Protein AF-0000000068967436 (afdb_homodimer)

Structure (mmCIF, N/CA/C/O backbone):
data_AF-0000000068967436-model_v1
#
loop_
_entity.id
_entity.type
_entity.pdbx_description
1 polymer 'non-specific serine/threonine protein kinase'
#
loop_
_atom_site.group_PDB
_atom_site.id
_atom_site.type_symbol
_atom_site.label_atom_id
_atom_site.label_alt_id
_atom_site.label_comp_id
_atom_site.label_asym_id
_atom_site.label_entity_id
_atom_site.label_seq_id
_atom_site.pdbx_PDB_ins_code
_atom_site.Cartn_x
_atom_site.Cartn_y
_atom_site.Cartn_z
_atom_site.occupancy
_atom_site.B_iso_or_equiv
_atom_site.auth_seq_id
_atom_site.auth_comp_id
_atom_site.auth_asym_id
_atom_site.auth_atom_id
_atom_site.pdbx_PDB_model_num
ATOM 1 N N . MET A 1 1 ? -28 3.266 -39.75 1 53.59 1 MET A N 1
ATOM 2 C CA . MET A 1 1 ? -27.609 2.973 -38.375 1 53.59 1 MET A CA 1
ATOM 3 C C . MET A 1 1 ? -26.781 4.113 -37.812 1 53.59 1 MET A C 1
ATOM 5 O O . MET A 1 1 ? -25.984 4.727 -38.5 1 53.59 1 MET A O 1
ATOM 9 N N . ASP A 1 2 ? -27.094 4.656 -36.75 1 71.56 2 ASP A N 1
ATOM 10 C CA . ASP A 1 2 ? -26.375 5.738 -36.094 1 71.56 2 ASP A CA 1
ATOM 11 C C . ASP A 1 2 ? -24.891 5.387 -35.906 1 71.56 2 ASP A C 1
ATOM 13 O O . ASP A 1 2 ? -24.562 4.391 -35.281 1 71.56 2 ASP A O 1
ATOM 17 N N . PRO A 1 3 ? -24.078 6.168 -36.719 1 73.88 3 PRO A N 1
ATOM 18 C CA . PRO A 1 3 ? -22.641 5.852 -36.688 1 73.88 3 PRO A CA 1
ATOM 19 C C . PRO A 1 3 ? -22.047 5.996 -35.281 1 73.88 3 PRO A C 1
ATOM 21 O O . PRO A 1 3 ? -20.953 5.469 -35.031 1 73.88 3 PRO A O 1
ATOM 24 N N . LEU A 1 4 ? -22.766 6.535 -34.406 1 78.81 4 LEU A N 1
ATOM 25 C CA . LEU A 1 4 ? -22.25 6.727 -33.062 1 78.81 4 LEU A CA 1
ATOM 26 C C . LEU A 1 4 ? -22.922 5.785 -32.062 1 78.81 4 LEU A C 1
ATOM 28 O O . LEU A 1 4 ? -22.828 5.977 -30.859 1 78.81 4 LEU A O 1
ATOM 32 N N . SER A 1 5 ? -23.641 4.895 -32.688 1 81.81 5 SER A N 1
ATOM 33 C CA . SER A 1 5 ? -24.188 3.867 -31.797 1 81.81 5 SER A CA 1
ATOM 34 C C . SER A 1 5 ? -23.094 2.895 -31.344 1 81.81 5 SER A C 1
ATOM 36 O O . SER A 1 5 ? -22.125 2.664 -32.062 1 81.81 5 SER A O 1
ATOM 38 N N . GLU A 1 6 ? -23.219 2.406 -30.172 1 85.88 6 GLU A N 1
ATOM 39 C CA . GLU A 1 6 ? -22.266 1.429 -29.641 1 85.88 6 GLU A CA 1
ATOM 40 C C . GLU A 1 6 ? -22.047 0.284 -30.625 1 85.88 6 GLU A C 1
ATOM 42 O O . GLU A 1 6 ? -20.906 -0.129 -30.859 1 85.88 6 GLU A O 1
ATOM 47 N N . ASP A 1 7 ? -23.188 -0.106 -31.297 1 86 7 ASP A N 1
ATOM 48 C CA . ASP A 1 7 ? -23.125 -1.241 -32.219 1 86 7 ASP A CA 1
ATOM 49 C C . ASP A 1 7 ? -22.359 -0.884 -33.469 1 86 7 ASP A C 1
ATOM 51 O O . ASP A 1 7 ? -21.547 -1.679 -33.969 1 86 7 ASP A O 1
ATOM 55 N N . ALA A 1 8 ? -22.656 0.26 -33.938 1 87.38 8 ALA A N 1
ATOM 56 C CA . ALA A 1 8 ? -21.969 0.695 -35.156 1 87.38 8 ALA A CA 1
ATOM 57 C C . ALA A 1 8 ? -20.469 0.843 -34.938 1 87.38 8 ALA A C 1
ATOM 59 O O . ALA A 1 8 ? -19.672 0.424 -35.781 1 87.38 8 ALA A O 1
ATOM 60 N N . ILE A 1 9 ? -20.109 1.38 -33.875 1 88.5 9 ILE A N 1
ATOM 61 C CA . ILE A 1 9 ? -18.703 1.606 -33.562 1 88.5 9 ILE A CA 1
ATOM 62 C C . ILE A 1 9 ? -18 0.269 -33.312 1 88.5 9 ILE A C 1
ATOM 64 O O . ILE A 1 9 ? -16.891 0.046 -33.75 1 88.5 9 ILE A O 1
ATOM 68 N N . ALA A 1 10 ? -18.688 -0.556 -32.625 1 87.31 10 ALA A N 1
ATOM 69 C CA . ALA A 1 10 ? -18.141 -1.878 -32.344 1 87.31 10 ALA A CA 1
ATOM 70 C C . ALA A 1 10 ? -17.859 -2.648 -33.625 1 87.31 10 ALA A C 1
ATOM 72 O O . ALA A 1 10 ? -16.812 -3.281 -33.75 1 87.31 10 ALA A O 1
ATOM 73 N N . GLU A 1 11 ? -18.781 -2.543 -34.5 1 87.44 11 GLU A N 1
ATOM 74 C CA . GLU A 1 11 ? -18.609 -3.225 -35.781 1 87.44 11 GLU A CA 1
ATOM 75 C C . GLU A 1 11 ? -17.453 -2.645 -36.594 1 87.44 11 GLU A C 1
ATOM 77 O O . GLU A 1 11 ? -16.672 -3.387 -37.188 1 87.44 11 GLU A O 1
ATOM 82 N N . ARG A 1 12 ? -17.328 -1.379 -36.562 1 87.62 12 ARG A N 1
ATOM 83 C CA . ARG A 1 12 ? -16.234 -0.708 -37.25 1 87.62 12 ARG A CA 1
ATOM 84 C C . ARG A 1 12 ? -14.891 -1.129 -36.656 1 87.62 12 ARG A C 1
ATOM 86 O O . ARG A 1 12 ? -13.953 -1.447 -37.375 1 87.62 12 ARG A O 1
ATOM 93 N N . PHE A 1 13 ? -14.805 -1.115 -35.375 1 84.06 13 PHE A N 1
ATOM 94 C CA . PHE A 1 13 ? -13.562 -1.475 -34.688 1 84.06 13 PHE A CA 1
ATOM 95 C C . PHE A 1 13 ? -13.195 -2.928 -34.969 1 84.06 13 PHE A C 1
ATOM 97 O O . PHE A 1 13 ? -12.031 -3.244 -35.219 1 84.06 13 PHE A O 1
ATOM 104 N N . GLN A 1 14 ? -14.211 -3.723 -34.938 1 82.69 14 GLN A N 1
ATOM 105 C CA . GLN A 1 14 ? -13.938 -5.137 -35.188 1 82.69 14 GLN A CA 1
ATOM 106 C C . GLN A 1 14 ? -13.398 -5.352 -36.594 1 82.69 14 GLN A C 1
ATOM 108 O O . GLN A 1 14 ? -12.445 -6.109 -36.781 1 82.69 14 GLN A O 1
ATOM 113 N N . LYS A 1 15 ? -13.992 -4.707 -37.5 1 83.75 15 LYS A N 1
ATOM 114 C CA . LYS A 1 15 ? -13.57 -4.84 -38.906 1 83.75 15 LYS A CA 1
ATOM 115 C C . LYS A 1 15 ? -12.18 -4.242 -39.125 1 83.75 15 LYS A C 1
ATOM 117 O O . LYS A 1 15 ? -11.328 -4.848 -39.75 1 83.75 15 LYS A O 1
ATOM 122 N N . ARG A 1 16 ? -11.93 -3.143 -38.531 1 82.88 16 ARG A N 1
ATOM 123 C CA . ARG A 1 16 ? -10.695 -2.395 -38.75 1 82.88 16 ARG A CA 1
ATOM 124 C C . ARG A 1 16 ? -9.508 -3.07 -38.094 1 82.88 16 ARG A C 1
ATOM 126 O O . ARG A 1 16 ? -8.406 -3.104 -38.625 1 82.88 16 ARG A O 1
ATOM 133 N N . PHE A 1 17 ? -9.742 -3.545 -36.938 1 79.75 17 PHE A N 1
ATOM 134 C CA . PHE A 1 17 ? -8.625 -4.039 -36.156 1 79.75 17 PHE A CA 1
ATOM 135 C C . PHE A 1 17 ? -8.656 -5.559 -36.062 1 79.75 17 PHE A C 1
ATOM 137 O O . PHE A 1 17 ? -7.793 -6.164 -35.438 1 79.75 17 PHE A O 1
ATOM 144 N N . ALA A 1 18 ? -9.633 -6.191 -36.719 1 79.06 18 ALA A N 1
ATOM 145 C CA . ALA A 1 18 ? -9.766 -7.641 -36.781 1 79.06 18 ALA A CA 1
ATOM 146 C C . ALA A 1 18 ? -9.742 -8.281 -35.406 1 79.06 18 ALA A C 1
ATOM 148 O O . ALA A 1 18 ? -9.031 -9.266 -35.188 1 79.06 18 ALA A O 1
ATOM 149 N N . PHE A 1 19 ? -10.484 -7.645 -34.438 1 78 19 PHE A N 1
ATOM 150 C CA . PHE A 1 19 ? -10.562 -8.195 -33.094 1 78 19 PHE A CA 1
ATOM 151 C C . PHE A 1 19 ? -11.352 -9.5 -33.094 1 78 19 PHE A C 1
ATOM 153 O O . PHE A 1 19 ? -12.375 -9.617 -33.75 1 78 19 PHE A O 1
ATOM 160 N N . LYS A 1 20 ? -10.852 -10.5 -32.375 1 77.44 20 LYS A N 1
ATOM 161 C CA . LYS A 1 20 ? -11.625 -11.719 -32.125 1 77.44 20 LYS A CA 1
ATOM 162 C C . LYS A 1 20 ? -12.898 -11.422 -31.344 1 77.44 20 LYS A C 1
ATOM 164 O O . LYS A 1 20 ? -12.953 -10.461 -30.578 1 77.44 20 LYS A O 1
ATOM 169 N N . ASP A 1 21 ? -13.922 -12.227 -31.531 1 77.94 21 ASP A N 1
ATOM 170 C CA . ASP A 1 21 ? -15.227 -12.062 -30.906 1 77.94 21 ASP A CA 1
ATOM 171 C C . ASP A 1 21 ? -15.094 -12.031 -29.391 1 77.94 21 ASP A C 1
ATOM 173 O O . ASP A 1 21 ? -15.844 -11.32 -28.703 1 77.94 21 ASP A O 1
ATOM 177 N N . GLU A 1 22 ? -14.062 -12.68 -28.938 1 75.62 22 GLU A N 1
ATOM 178 C CA . GLU A 1 22 ? -13.93 -12.836 -27.5 1 75.62 22 GLU A CA 1
ATOM 179 C C . GLU A 1 22 ? -13.516 -11.523 -26.844 1 75.62 22 GLU A C 1
ATOM 181 O O . GLU A 1 22 ? -13.695 -11.344 -25.641 1 75.62 22 GLU A O 1
ATOM 186 N N . TRP A 1 23 ? -13.016 -10.648 -27.672 1 75.81 23 TRP A N 1
ATOM 187 C CA . TRP A 1 23 ? -12.539 -9.383 -27.125 1 75.81 23 TRP A CA 1
ATOM 188 C C . TRP A 1 23 ? -13.594 -8.297 -27.234 1 75.81 23 TRP A C 1
ATOM 190 O O . TRP A 1 23 ? -13.492 -7.246 -26.609 1 75.81 23 TRP A O 1
ATOM 200 N N . MET A 1 24 ? -14.641 -8.562 -27.969 1 79.69 24 MET A N 1
ATOM 201 C CA . MET A 1 24 ? -15.594 -7.512 -28.312 1 79.69 24 MET A CA 1
ATOM 202 C C . MET A 1 24 ? -16.328 -7.016 -27.078 1 79.69 24 MET A C 1
ATOM 204 O O . MET A 1 24 ? -16.609 -5.82 -26.953 1 79.69 24 MET A O 1
ATOM 208 N N . PRO A 1 25 ? -16.562 -7.91 -26.094 1 75.62 25 PRO A N 1
ATOM 209 C CA . PRO A 1 25 ? -17.219 -7.383 -24.891 1 75.62 25 PRO A CA 1
ATOM 210 C C . PRO A 1 25 ? -16.391 -6.309 -24.188 1 75.62 25 PRO A C 1
ATOM 212 O O . PRO A 1 25 ? -16.953 -5.336 -23.672 1 75.62 25 PRO A O 1
ATOM 215 N N . PHE A 1 26 ? -15.195 -6.539 -24.156 1 72.62 26 PHE A N 1
ATOM 216 C CA . PHE A 1 26 ? -14.328 -5.562 -23.516 1 72.62 26 PHE A CA 1
ATOM 217 C C . PHE A 1 26 ? -14.25 -4.285 -24.344 1 72.62 26 PHE A C 1
ATOM 219 O O . PHE A 1 26 ? -14.266 -3.182 -23.797 1 72.62 26 PHE A O 1
ATOM 226 N N . ILE A 1 27 ? -14.195 -4.492 -25.625 1 76.38 27 ILE A N 1
ATOM 227 C CA . ILE A 1 27 ? -14.125 -3.355 -26.531 1 76.38 27 ILE A CA 1
ATOM 228 C C . ILE A 1 27 ? -15.414 -2.543 -26.438 1 76.38 27 ILE A C 1
ATOM 230 O O . ILE A 1 27 ? -15.383 -1.312 -26.391 1 76.38 27 ILE A O 1
ATOM 234 N N . ARG A 1 28 ? -16.469 -3.291 -26.328 1 78.81 28 ARG A N 1
ATOM 235 C CA . ARG A 1 28 ? -17.766 -2.627 -26.203 1 78.81 28 ARG A CA 1
ATOM 236 C C . ARG A 1 28 ? -17.844 -1.83 -24.906 1 78.81 28 ARG A C 1
ATOM 238 O O . ARG A 1 28 ? -18.422 -0.741 -24.875 1 78.81 28 ARG A O 1
ATOM 245 N N . LYS A 1 29 ? -17.297 -2.41 -23.891 1 74.38 29 LYS A N 1
ATOM 246 C CA . LYS A 1 29 ? -17.266 -1.683 -22.625 1 74.38 29 LYS A CA 1
ATOM 247 C C . LYS A 1 29 ? -16.453 -0.39 -22.766 1 74.38 29 LYS A C 1
ATOM 249 O O . LYS A 1 29 ? -16.859 0.653 -22.25 1 74.38 29 LYS A O 1
ATOM 254 N N . ASP A 1 30 ? -15.398 -0.569 -23.359 1 72.56 30 ASP A N 1
ATOM 255 C CA . ASP A 1 30 ? -14.594 0.625 -23.625 1 72.56 30 ASP A CA 1
ATOM 256 C C . ASP A 1 30 ? -15.391 1.653 -24.422 1 72.56 30 ASP A C 1
ATOM 258 O O . ASP A 1 30 ? -15.336 2.852 -24.141 1 72.56 30 ASP A O 1
ATOM 262 N N . ILE A 1 31 ? -16.094 1.152 -25.438 1 78.06 31 ILE A N 1
ATOM 263 C CA . ILE A 1 31 ? -16.906 2.014 -26.297 1 78.06 31 ILE A CA 1
ATOM 264 C C . ILE A 1 31 ? -18.016 2.672 -25.469 1 78.06 31 ILE A C 1
ATOM 266 O O . ILE A 1 31 ? -18.25 3.873 -25.609 1 78.06 31 ILE A O 1
ATOM 270 N N . GLU A 1 32 ? -18.562 1.82 -24.641 1 76.19 32 GLU A N 1
ATOM 271 C CA . GLU A 1 32 ? -19.609 2.336 -23.766 1 76.19 32 GLU A CA 1
ATOM 272 C C . GLU A 1 32 ? -19.094 3.453 -22.875 1 76.19 32 GLU A C 1
ATOM 274 O O . GLU A 1 32 ? -19.75 4.477 -22.688 1 76.19 32 GLU A O 1
ATOM 279 N N . GLU A 1 33 ? -17.984 3.102 -22.406 1 70.31 33 GLU A N 1
ATOM 280 C CA . GLU A 1 33 ? -17.375 4.109 -21.547 1 70.31 33 GLU A CA 1
ATOM 281 C C . GLU A 1 33 ? -17.047 5.375 -22.328 1 70.31 33 GLU A C 1
ATOM 283 O O . GLU A 1 33 ? -17.219 6.488 -21.828 1 70.31 33 GLU A O 1
ATOM 288 N N . ALA A 1 34 ? -16.625 5.145 -23.484 1 71.5 34 ALA A N 1
ATOM 289 C CA . ALA A 1 34 ? -16.328 6.277 -24.344 1 71.5 34 ALA A CA 1
ATOM 290 C C . ALA A 1 34 ? -17.594 7.051 -24.703 1 71.5 34 ALA A C 1
ATOM 292 O O . ALA A 1 34 ? -17.562 8.281 -24.812 1 71.5 34 ALA A O 1
ATOM 293 N N . LEU A 1 35 ? -18.719 6.309 -24.766 1 75.31 35 LEU A N 1
ATOM 294 C CA . LEU A 1 35 ? -19.969 6.898 -25.203 1 75.31 35 LEU A CA 1
ATOM 295 C C . LEU A 1 35 ? -20.734 7.488 -24.031 1 75.31 35 LEU A C 1
ATOM 297 O O . LEU A 1 35 ? -21.781 8.125 -24.219 1 75.31 35 LEU A O 1
ATOM 301 N N . GLU A 1 36 ? -20.266 6.957 -22.922 1 66.62 36 GLU A N 1
ATOM 302 C CA . GLU A 1 36 ? -20.922 7.516 -21.734 1 66.62 36 GLU A CA 1
ATOM 303 C C . GLU A 1 36 ? -20.641 9.008 -21.609 1 66.62 36 GLU A C 1
ATOM 305 O O . GLU A 1 36 ? -21.312 9.719 -20.859 1 66.62 36 GLU A O 1
ATOM 310 N N . THR A 1 37 ? -19.938 9.289 -22.359 1 58.25 37 THR A N 1
ATOM 311 C CA . THR A 1 37 ? -19.609 10.711 -22.281 1 58.25 37 THR A CA 1
ATOM 312 C C . THR A 1 37 ? -20.719 11.562 -22.891 1 58.25 37 THR A C 1
ATOM 314 O O . THR A 1 37 ? -21.625 11.031 -23.547 1 58.25 37 THR A O 1
ATOM 317 N N . GLY A 1 38 ? -20.844 12.852 -22.688 1 55.62 38 GLY A N 1
ATOM 318 C CA . GLY A 1 38 ? -21.75 13.977 -22.859 1 55.62 38 GLY A CA 1
ATOM 319 C C . GLY A 1 38 ? -22.297 14.078 -24.281 1 55.62 38 GLY A C 1
ATOM 320 O O . GLY A 1 38 ? -22.719 13.07 -24.859 1 55.62 38 GLY A O 1
ATOM 321 N N . SER A 1 39 ? -22.125 15.023 -25.031 1 60.16 39 SER A N 1
ATOM 322 C CA . SER A 1 39 ? -22.672 15.422 -26.312 1 60.16 39 SER A CA 1
ATOM 323 C C . SER A 1 39 ? -22.172 14.516 -27.438 1 60.16 39 SER A C 1
ATOM 325 O O . SER A 1 39 ? -21.172 13.82 -27.266 1 60.16 39 SER A O 1
ATOM 327 N N . ILE A 1 40 ? -22.844 14.523 -28.578 1 67.69 40 ILE A N 1
ATOM 328 C CA . ILE A 1 40 ? -22.547 13.688 -29.734 1 67.69 40 ILE A CA 1
ATOM 329 C C . ILE A 1 40 ? -21.109 13.914 -30.188 1 67.69 40 ILE A C 1
ATOM 331 O O . ILE A 1 40 ? -20.406 12.961 -30.531 1 67.69 40 ILE A O 1
ATOM 335 N N . ASP A 1 41 ? -20.688 15.031 -30.141 1 66.25 41 ASP A N 1
ATOM 336 C CA . ASP A 1 41 ? -19.328 15.359 -30.562 1 66.25 41 ASP A CA 1
ATOM 337 C C . ASP A 1 41 ? -18.297 14.758 -29.594 1 66.25 41 ASP A C 1
ATOM 339 O O . ASP A 1 41 ? -17.25 14.25 -30.031 1 66.25 41 ASP A O 1
ATOM 343 N N . LYS A 1 42 ? -18.594 14.734 -28.391 1 65.81 42 LYS A N 1
ATOM 344 C CA . LYS A 1 42 ? -17.734 14.141 -27.375 1 65.81 42 LYS A CA 1
ATOM 345 C C . LYS A 1 42 ? -17.625 12.625 -27.562 1 65.81 42 LYS A C 1
ATOM 347 O O . LYS A 1 42 ? -16.547 12.047 -27.406 1 65.81 42 LYS A O 1
ATOM 352 N N . LYS A 1 43 ? -18.688 12.227 -27.891 1 73.38 43 LYS A N 1
ATOM 353 C CA . LYS A 1 43 ? -18.75 10.789 -28.125 1 73.38 43 LYS A CA 1
ATOM 354 C C . LYS A 1 43 ? -17.891 10.398 -29.328 1 73.38 43 LYS A C 1
ATOM 356 O O . LYS A 1 43 ? -17.172 9.398 -29.281 1 73.38 43 LYS A O 1
ATOM 361 N N . LYS A 1 44 ? -18.016 11.227 -30.312 1 76.25 44 LYS A N 1
ATOM 362 C CA . LYS A 1 44 ? -17.234 10.938 -31.516 1 76.25 44 LYS A CA 1
ATOM 363 C C . LYS A 1 44 ? -15.742 11.008 -31.25 1 76.25 44 LYS A C 1
ATOM 365 O O . LYS A 1 44 ? -14.984 10.156 -31.703 1 76.25 44 LYS A O 1
ATOM 370 N N . LYS A 1 45 ? -15.352 11.906 -30.5 1 71 45 LYS A N 1
ATOM 371 C CA . LYS A 1 45 ? -13.945 12.07 -30.156 1 71 45 LYS A CA 1
ATOM 372 C C . LYS A 1 45 ? -13.461 10.93 -29.266 1 71 45 LYS A C 1
ATOM 374 O O . LYS A 1 45 ? -12.352 10.43 -29.438 1 71 45 LYS A O 1
ATOM 379 N N . ALA A 1 46 ? -14.242 10.625 -28.281 1 70.31 46 ALA A N 1
ATOM 380 C CA . ALA A 1 46 ? -13.914 9.508 -27.406 1 70.31 46 ALA A CA 1
ATOM 381 C C . ALA A 1 46 ? -13.727 8.219 -28.203 1 70.31 46 ALA A C 1
ATOM 383 O O . ALA A 1 46 ? -12.812 7.438 -27.922 1 70.31 46 ALA A O 1
ATOM 384 N N . VAL A 1 47 ? -14.547 8.164 -29.141 1 77.94 47 VAL A N 1
ATOM 385 C CA . VAL A 1 47 ? -14.477 6.969 -29.984 1 77.94 47 VAL A CA 1
ATOM 386 C C . VAL A 1 47 ? -13.211 7.004 -30.828 1 77.94 47 VAL A C 1
ATOM 388 O O . VAL A 1 47 ? -12.555 5.977 -31.031 1 77.94 47 VAL A O 1
ATOM 391 N N . GLN A 1 48 ? -12.859 8.141 -31.281 1 78.25 48 GLN A N 1
ATOM 392 C CA . GLN A 1 48 ? -11.648 8.258 -32.094 1 78.25 48 GLN A CA 1
ATOM 393 C C . GLN A 1 48 ? -10.406 7.973 -31.25 1 78.25 48 GLN A C 1
ATOM 395 O O . GLN A 1 48 ? -9.477 7.301 -31.719 1 78.25 48 GLN A O 1
ATOM 400 N N . ARG A 1 49 ? -10.281 8.531 -30.109 1 70.75 49 ARG A N 1
ATOM 401 C CA . ARG A 1 49 ? -9.18 8.234 -29.203 1 70.75 49 ARG A CA 1
ATOM 402 C C . ARG A 1 49 ? -9.055 6.73 -28.969 1 70.75 49 ARG A C 1
ATOM 404 O O . ARG A 1 49 ? -7.945 6.195 -28.906 1 70.75 49 ARG A O 1
ATOM 411 N N . LEU A 1 50 ? -10.102 6.219 -28.719 1 76.5 50 LEU A N 1
ATOM 412 C CA . LEU A 1 50 ? -10.141 4.77 -28.531 1 76.5 50 LEU A CA 1
ATOM 413 C C . LEU A 1 50 ? -9.609 4.043 -29.766 1 76.5 50 LEU A C 1
ATOM 415 O O . LEU A 1 50 ? -8.859 3.074 -29.641 1 76.5 50 LEU A O 1
ATOM 419 N N . GLU A 1 51 ? -10 4.59 -30.844 1 77.06 51 GLU A N 1
ATOM 420 C CA . GLU A 1 51 ? -9.531 4 -32.094 1 77.06 51 GLU A CA 1
ATOM 421 C C . GLU A 1 51 ? -8.031 4.172 -32.25 1 77.06 51 GLU A C 1
ATOM 423 O O . GLU A 1 51 ? -7.336 3.244 -32.688 1 77.06 51 GLU A O 1
ATOM 428 N N . ASP A 1 52 ? -7.5 5.297 -31.922 1 72.94 52 ASP A N 1
ATOM 429 C CA . ASP A 1 52 ? -6.062 5.547 -32 1 72.94 52 ASP A CA 1
ATOM 430 C C . ASP A 1 52 ? -5.301 4.629 -31.047 1 72.94 52 ASP A C 1
ATOM 432 O O . ASP A 1 52 ? -4.234 4.113 -31.391 1 72.94 52 ASP A O 1
ATOM 436 N N . HIS A 1 53 ? -5.789 4.531 -29.922 1 70.25 53 HIS A N 1
ATOM 437 C CA . HIS A 1 53 ? -5.203 3.633 -28.938 1 70.25 53 HIS A CA 1
ATOM 438 C C . HIS A 1 53 ? -5.078 2.217 -29.484 1 70.25 53 HIS A C 1
ATOM 440 O O . HIS A 1 53 ? -4.012 1.601 -29.391 1 70.25 53 HIS A O 1
ATOM 446 N N . TYR A 1 54 ? -6.152 1.843 -30.125 1 71.25 54 TYR A N 1
ATOM 447 C CA . TYR A 1 54 ? -6.156 0.486 -30.656 1 71.25 54 TYR A CA 1
ATOM 448 C C . TYR A 1 54 ? -5.242 0.373 -31.875 1 71.25 54 TYR A C 1
ATOM 450 O O . TYR A 1 54 ? -4.695 -0.697 -32.156 1 71.25 54 TYR A O 1
ATOM 458 N N . ARG A 1 55 ? -5.055 1.534 -32.469 1 69.75 55 ARG A N 1
ATOM 459 C CA . ARG A 1 55 ? -4.207 1.535 -33.688 1 69.75 55 ARG A CA 1
ATOM 460 C C . ARG A 1 55 ? -2.732 1.595 -33.281 1 69.75 55 ARG A C 1
ATOM 462 O O . ARG A 1 55 ? -1.913 0.86 -33.844 1 69.75 55 ARG A O 1
ATOM 469 N N . ASP A 1 56 ? -2.324 2.416 -32.344 1 66.19 56 ASP A N 1
ATOM 470 C CA . ASP A 1 56 ? -0.926 2.768 -32.125 1 66.19 56 ASP A CA 1
ATOM 471 C C . ASP A 1 56 ? -0.314 1.912 -31.016 1 66.19 56 ASP A C 1
ATOM 473 O O . ASP A 1 56 ? 0.904 1.734 -30.953 1 66.19 56 ASP A O 1
ATOM 477 N N . CYS A 1 57 ? -1.075 1.419 -30.188 1 70 57 CYS A N 1
ATOM 478 C CA . CYS A 1 57 ? -0.522 0.693 -29.047 1 70 57 CYS A CA 1
ATOM 479 C C . CYS A 1 57 ? -0.302 -0.775 -29.391 1 70 57 CYS A C 1
ATOM 481 O O . CYS A 1 57 ? -1.165 -1.41 -30 1 70 57 CYS A O 1
ATOM 483 N N . GLU A 1 58 ? 1.048 -1.115 -29.234 1 79.38 58 GLU A N 1
ATOM 484 C CA . GLU A 1 58 ? 1.371 -2.521 -29.438 1 79.38 58 GLU A CA 1
ATOM 485 C C . GLU A 1 58 ? 0.487 -3.428 -28.594 1 79.38 58 GLU A C 1
ATOM 487 O O . GLU A 1 58 ? 0.118 -4.523 -29.016 1 79.38 58 GLU A O 1
ATOM 492 N N . TYR A 1 59 ? 0.119 -2.898 -27.5 1 85.44 59 TYR A N 1
ATOM 493 C CA . TYR A 1 59 ? -0.739 -3.645 -26.594 1 85.44 59 TYR A CA 1
ATOM 494 C C . TYR A 1 59 ? -1.981 -2.84 -26.234 1 85.44 59 TYR A C 1
ATOM 496 O O . TYR A 1 59 ? -1.904 -1.627 -26.016 1 85.44 59 TYR A O 1
ATOM 504 N N . VAL A 1 60 ? -3.1 -3.561 -26.266 1 81 60 VAL A N 1
ATOM 505 C CA . VAL A 1 60 ? -4.363 -2.947 -25.859 1 81 60 VAL A CA 1
ATOM 506 C C . VAL A 1 60 ? -4.805 -3.504 -24.516 1 81 60 VAL A C 1
ATOM 508 O O . VAL A 1 60 ? -4.836 -4.719 -24.312 1 81 60 VAL A O 1
ATOM 511 N N . LYS A 1 61 ? -4.988 -2.592 -23.594 1 81.75 61 LYS A N 1
ATOM 512 C CA . LYS A 1 61 ? -5.41 -2.951 -22.234 1 81.75 61 LYS A CA 1
ATOM 513 C C . LYS A 1 61 ? -6.934 -3.029 -22.141 1 81.75 61 LYS A C 1
ATOM 515 O O . LYS A 1 61 ? -7.637 -2.172 -22.688 1 81.75 61 LYS A O 1
ATOM 520 N N . PHE A 1 62 ? -7.414 -4.168 -21.625 1 78 62 PHE A N 1
ATOM 521 C CA . PHE A 1 62 ? -8.844 -4.348 -21.391 1 78 62 PHE A CA 1
ATOM 522 C C . PHE A 1 62 ? -9.164 -4.203 -19.906 1 78 62 PHE A C 1
ATOM 524 O O . PHE A 1 62 ? -8.57 -3.365 -19.219 1 78 62 PHE A O 1
ATOM 531 N N . GLY A 1 63 ? -10.102 -4.855 -19.328 1 73.25 63 GLY A N 1
ATOM 532 C CA . GLY A 1 63 ? -10.555 -4.727 -17.953 1 73.25 63 GLY A CA 1
ATOM 533 C C . GLY A 1 63 ? -9.531 -5.195 -16.938 1 73.25 63 GLY A C 1
ATOM 534 O O . GLY A 1 63 ? -8.641 -5.98 -17.266 1 73.25 63 GLY A O 1
ATOM 535 N N . LYS A 1 64 ? -9.633 -4.68 -15.805 1 76.12 64 LYS A N 1
ATOM 536 C CA . LYS A 1 64 ? -8.773 -5.051 -14.68 1 76.12 64 LYS A CA 1
ATOM 537 C C . LYS A 1 64 ? -9.07 -6.473 -14.211 1 76.12 64 LYS A C 1
ATOM 539 O O . LYS A 1 64 ? -10.227 -6.867 -14.094 1 76.12 64 LYS A O 1
ATOM 544 N N . ILE A 1 65 ? -8.062 -7.277 -14.109 1 78.06 65 ILE A N 1
ATOM 545 C CA . ILE A 1 65 ? -8.258 -8.656 -13.688 1 78.06 65 ILE A CA 1
ATOM 546 C C . ILE A 1 65 ? -7.645 -8.875 -12.305 1 78.06 65 ILE A C 1
ATOM 548 O O . ILE A 1 65 ? -7.82 -9.938 -11.703 1 78.06 65 ILE A O 1
ATOM 552 N N . GLY A 1 66 ? -6.836 -7.949 -11.883 1 74 66 GLY A N 1
ATOM 553 C CA . GLY A 1 66 ? -6.215 -8.07 -10.578 1 74 66 GLY A CA 1
ATOM 554 C C . GLY A 1 66 ? -5.422 -6.844 -10.172 1 74 66 GLY A C 1
ATOM 555 O O . GLY A 1 66 ? -5.352 -5.867 -10.922 1 74 66 GLY A O 1
ATOM 556 N N . GLY A 1 67 ? -5.094 -6.859 -8.906 1 68.44 67 GLY A N 1
ATOM 557 C CA . GLY A 1 67 ? -4.266 -5.746 -8.461 1 68.44 67 GLY A CA 1
ATOM 558 C C . GLY A 1 67 ? -3.965 -5.781 -6.977 1 68.44 67 GLY A C 1
ATOM 559 O O . GLY A 1 67 ? -4.574 -6.551 -6.23 1 68.44 67 GLY A O 1
ATOM 560 N N . GLY A 1 68 ? -2.93 -5.16 -6.594 1 61.16 68 GLY A N 1
ATOM 561 C CA . GLY A 1 68 ? -2.545 -4.957 -5.203 1 61.16 68 GLY A CA 1
ATOM 562 C C . GLY A 1 68 ? -1.965 -3.578 -4.941 1 61.16 68 GLY A C 1
ATOM 563 O O . GLY A 1 68 ? -2.26 -2.627 -5.668 1 61.16 68 GLY A O 1
ATOM 564 N N . ALA A 1 69 ? -1.317 -3.471 -3.828 1 57.09 69 ALA A N 1
ATOM 565 C CA . ALA A 1 69 ? -0.753 -2.199 -3.383 1 57.09 69 ALA A CA 1
ATOM 566 C C . ALA A 1 69 ? 0.247 -1.657 -4.402 1 57.09 69 ALA A C 1
ATOM 568 O O . ALA A 1 69 ? 0.409 -0.442 -4.535 1 57.09 69 ALA A O 1
ATOM 569 N N . PHE A 1 70 ? 0.826 -2.566 -5.262 1 59.75 70 PHE A N 1
ATOM 570 C CA . PHE A 1 70 ? 1.938 -2.115 -6.09 1 59.75 70 PHE A CA 1
ATOM 571 C C . PHE A 1 70 ? 1.512 -2.002 -7.551 1 59.75 70 PHE A C 1
ATOM 573 O O . PHE A 1 70 ? 2.324 -1.67 -8.414 1 59.75 70 PHE A O 1
ATOM 580 N N . GLY A 1 71 ? 0.298 -2.283 -7.824 1 68.69 71 GLY A N 1
ATOM 581 C CA . GLY A 1 71 ? -0.093 -2.109 -9.211 1 68.69 71 GLY A CA 1
ATOM 582 C C . GLY A 1 71 ? -1.341 -2.889 -9.586 1 68.69 71 GLY A C 1
ATOM 583 O O . GLY A 1 71 ? -1.775 -3.768 -8.836 1 68.69 71 GLY A O 1
ATOM 584 N N . GLU A 1 72 ? -1.77 -2.498 -10.719 1 78.25 72 GLU A N 1
ATOM 585 C CA . GLU A 1 72 ? -2.971 -3.129 -11.258 1 78.25 72 GLU A CA 1
ATOM 586 C C . GLU A 1 72 ? -2.637 -4.02 -12.453 1 78.25 72 GLU A C 1
ATOM 588 O O . GLU A 1 72 ? -1.701 -3.738 -13.203 1 78.25 72 GLU A O 1
ATOM 593 N N . VAL A 1 73 ? -3.352 -5.105 -12.477 1 86.56 73 VAL A N 1
ATOM 594 C CA . VAL A 1 73 ? -3.146 -6.016 -13.602 1 86.56 73 VAL A CA 1
ATOM 595 C C . VAL A 1 73 ? -4.391 -6.031 -14.484 1 86.56 73 VAL A C 1
ATOM 597 O O . VAL A 1 73 ? -5.512 -6.133 -13.992 1 86.56 73 VAL A O 1
ATOM 600 N N . TYR A 1 74 ? -4.125 -5.945 -15.844 1 86.31 74 TYR A N 1
ATOM 601 C CA . TYR A 1 74 ? -5.199 -5.902 -16.828 1 86.31 74 TYR A CA 1
ATOM 602 C C . TYR A 1 74 ? -5.062 -7.043 -17.828 1 86.31 74 TYR A C 1
ATOM 604 O O . TYR A 1 74 ? -3.951 -7.496 -18.125 1 86.31 74 TYR A O 1
ATOM 612 N N . LYS A 1 75 ? -6.32 -7.465 -18.203 1 87.88 75 LYS A N 1
ATOM 613 C CA . LYS A 1 75 ? -6.293 -8.273 -19.406 1 87.88 75 LYS A CA 1
ATOM 614 C C . LYS A 1 75 ? -6.012 -7.418 -20.641 1 87.88 75 LYS A C 1
ATOM 616 O O . LYS A 1 75 ? -6.449 -6.266 -20.719 1 87.88 75 LYS A O 1
ATOM 621 N N . GLY A 1 76 ? -5.16 -7.965 -21.5 1 88.94 76 GLY A N 1
ATOM 622 C CA . GLY A 1 76 ? -4.859 -7.23 -22.719 1 88.94 76 GLY A CA 1
ATOM 623 C C . GLY A 1 76 ? -4.543 -8.133 -23.906 1 88.94 76 GLY A C 1
ATOM 624 O O . GLY A 1 76 ? -4.645 -9.359 -23.797 1 88.94 76 GLY A O 1
ATOM 625 N N . VAL A 1 77 ? -4.371 -7.496 -25.047 1 87 77 VAL A N 1
ATOM 626 C CA . VAL A 1 77 ? -4.016 -8.242 -26.25 1 87 77 VAL A CA 1
ATOM 627 C C . VAL A 1 77 ? -2.891 -7.516 -26.984 1 87 77 VAL A C 1
ATOM 629 O O . VAL A 1 77 ? -2.828 -6.285 -26.984 1 87 77 VAL A O 1
ATOM 632 N N . LYS A 1 78 ? -1.979 -8.375 -27.438 1 85.81 78 LYS A N 1
ATOM 633 C CA . LYS A 1 78 ? -1.044 -7.844 -28.438 1 85.81 78 LYS A CA 1
ATOM 634 C C . LYS A 1 78 ? -1.739 -7.586 -29.766 1 85.81 78 LYS A C 1
ATOM 636 O O . LYS A 1 78 ? -2.268 -8.508 -30.391 1 85.81 78 LYS A O 1
ATOM 641 N N . ARG A 1 79 ? -1.638 -6.406 -30.156 1 79.5 79 ARG A N 1
ATOM 642 C CA . ARG A 1 79 ? -2.463 -5.973 -31.266 1 79.5 79 ARG A CA 1
ATOM 643 C C . ARG A 1 79 ? -2.119 -6.75 -32.531 1 79.5 79 ARG A C 1
ATOM 645 O O . ARG A 1 79 ? -3.01 -7.254 -33.219 1 79.5 79 ARG A O 1
ATOM 652 N N . LYS A 1 80 ? -0.857 -6.891 -32.844 1 76.31 80 LYS A N 1
ATOM 653 C CA . LYS A 1 80 ? -0.406 -7.484 -34.094 1 76.31 80 LYS A CA 1
ATOM 654 C C . LYS A 1 80 ? -0.74 -8.969 -34.156 1 76.31 80 LYS A C 1
ATOM 656 O O . LYS A 1 80 ? -1.187 -9.477 -35.188 1 76.31 80 LYS A O 1
ATOM 661 N N . THR A 1 81 ? -0.614 -9.664 -33.094 1 81.75 81 THR A N 1
ATOM 662 C CA . THR A 1 81 ? -0.762 -11.117 -33.094 1 81.75 81 THR A CA 1
ATOM 663 C C . THR A 1 81 ? -2.084 -11.523 -32.438 1 81.75 81 THR A C 1
ATOM 665 O O . THR A 1 81 ? -2.508 -12.672 -32.562 1 81.75 81 THR A O 1
ATOM 668 N N . GLN A 1 82 ? -2.781 -10.578 -31.766 1 82.69 82 GLN A N 1
ATOM 669 C CA . GLN A 1 82 ? -4.023 -10.828 -31.047 1 82.69 82 GLN A CA 1
ATOM 670 C C . GLN A 1 82 ? -3.811 -11.844 -29.922 1 82.69 82 GLN A C 1
ATOM 672 O O . GLN A 1 82 ? -4.738 -12.562 -29.547 1 82.69 82 GLN A O 1
ATOM 677 N N . GLU A 1 83 ? -2.592 -11.969 -29.578 1 87.31 83 GLU A N 1
ATOM 678 C CA . GLU A 1 83 ? -2.264 -12.82 -28.438 1 87.31 83 GLU A CA 1
ATOM 679 C C . GLU A 1 83 ? -2.738 -12.188 -27.125 1 87.31 83 GLU A C 1
ATOM 681 O O . GLU A 1 83 ? -2.506 -11.008 -26.875 1 87.31 83 GLU A O 1
ATOM 686 N N . GLU A 1 84 ? -3.402 -13.055 -26.328 1 91.06 84 GLU A N 1
ATOM 687 C CA . GLU A 1 84 ? -3.828 -12.578 -25.016 1 91.06 84 GLU A CA 1
ATOM 688 C C . GLU A 1 84 ? -2.635 -12.398 -24.078 1 91.06 84 GLU A C 1
ATOM 690 O O . GLU A 1 84 ? -1.731 -13.234 -24.047 1 91.06 84 GLU A O 1
ATOM 695 N N . VAL A 1 85 ? -2.666 -11.242 -23.375 1 92.56 85 VAL A N 1
ATOM 696 C CA . VAL A 1 85 ? -1.587 -10.969 -22.438 1 92.56 85 VAL A CA 1
ATOM 697 C C . VAL A 1 85 ? -2.162 -10.375 -21.156 1 92.56 85 VAL A C 1
ATOM 699 O O . VAL A 1 85 ? -3.32 -9.945 -21.125 1 92.56 85 VAL A O 1
ATOM 702 N N . ALA A 1 86 ? -1.442 -10.516 -20.094 1 92.25 86 ALA A N 1
ATOM 703 C CA . ALA A 1 86 ? -1.685 -9.766 -18.859 1 92.25 86 ALA A CA 1
ATOM 704 C C . ALA A 1 86 ? -0.736 -8.578 -18.75 1 92.25 86 ALA A C 1
ATOM 706 O O . ALA A 1 86 ? 0.456 -8.695 -19.047 1 92.25 86 ALA A O 1
ATOM 707 N N . ILE A 1 87 ? -1.273 -7.449 -18.391 1 88.94 87 ILE A N 1
ATOM 708 C CA . ILE A 1 87 ? -0.487 -6.223 -18.312 1 88.94 87 ILE A CA 1
ATOM 709 C C . ILE A 1 87 ? -0.502 -5.684 -16.891 1 88.94 87 ILE A C 1
ATOM 711 O O . ILE A 1 87 ? -1.544 -5.242 -16.391 1 88.94 87 ILE A O 1
ATOM 715 N N . LYS A 1 88 ? 0.627 -5.758 -16.203 1 84.5 88 LYS A N 1
ATOM 716 C CA . LYS A 1 88 ? 0.782 -5.09 -14.906 1 84.5 88 LYS A CA 1
ATOM 717 C C . LYS A 1 88 ? 1.205 -3.637 -15.086 1 84.5 88 LYS A C 1
ATOM 719 O O . LYS A 1 88 ? 2.207 -3.352 -15.75 1 84.5 88 LYS A O 1
ATOM 724 N N . VAL A 1 89 ? 0.44 -2.76 -14.547 1 83 89 VAL A N 1
ATOM 725 C CA . VAL A 1 89 ? 0.695 -1.331 -14.695 1 83 89 VAL A CA 1
ATOM 726 C C . VAL A 1 89 ? 1.245 -0.763 -13.391 1 83 89 VAL A C 1
ATOM 728 O O . VAL A 1 89 ? 0.617 -0.893 -12.336 1 83 89 VAL A O 1
ATOM 731 N N . ILE A 1 90 ? 2.432 -0.178 -13.492 1 74.81 90 ILE A N 1
ATOM 732 C CA . ILE A 1 90 ? 3.09 0.437 -12.344 1 74.81 90 ILE A CA 1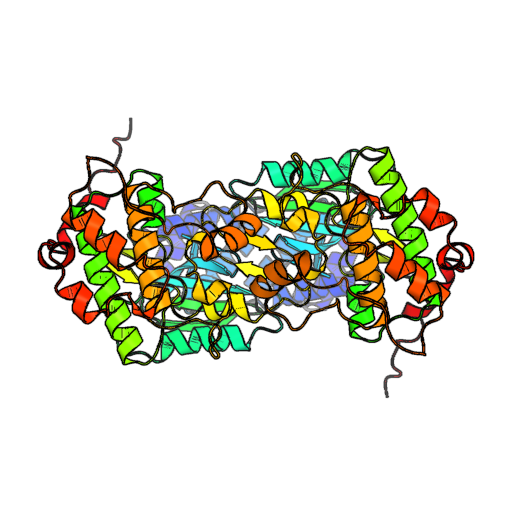
ATOM 733 C C . ILE A 1 90 ? 3.221 1.941 -12.57 1 74.81 90 ILE A C 1
ATOM 735 O O . ILE A 1 90 ? 3.652 2.381 -13.633 1 74.81 90 ILE A O 1
ATOM 739 N N . ASP A 1 91 ? 2.756 2.686 -11.625 1 69.44 91 ASP A N 1
ATOM 740 C CA . ASP A 1 91 ? 2.906 4.137 -11.703 1 69.44 91 ASP A CA 1
ATOM 741 C C . ASP A 1 91 ? 4.301 4.566 -11.25 1 69.44 91 ASP A C 1
ATOM 743 O O . ASP A 1 91 ? 4.641 4.43 -10.07 1 69.44 91 ASP A O 1
ATOM 747 N N . LEU A 1 92 ? 5.055 5.109 -12.125 1 63.97 92 LEU A N 1
ATOM 748 C CA . LEU A 1 92 ? 6.441 5.465 -11.852 1 63.97 92 LEU A CA 1
ATOM 749 C C . LEU A 1 92 ? 6.523 6.734 -11.016 1 63.97 92 LEU A C 1
ATOM 751 O O . LEU A 1 92 ? 7.539 6.992 -10.367 1 63.97 92 LEU A O 1
ATOM 755 N N . GLU A 1 93 ? 5.52 7.582 -11.133 1 59.44 93 GLU A N 1
ATOM 756 C CA . GLU A 1 93 ? 5.523 8.805 -10.336 1 59.44 93 GLU A CA 1
ATOM 757 C C . GLU A 1 93 ? 5.387 8.5 -8.852 1 59.44 93 GLU A C 1
ATOM 759 O O . GLU A 1 93 ? 6 9.172 -8.016 1 59.44 93 GLU A O 1
ATOM 764 N N . THR A 1 94 ? 4.535 7.699 -8.688 1 57.06 94 THR A N 1
ATOM 765 C CA . THR A 1 94 ? 4.312 7.34 -7.289 1 57.06 94 THR A CA 1
ATOM 766 C C . THR A 1 94 ? 5.383 6.371 -6.801 1 57.06 94 THR A C 1
ATOM 768 O O . THR A 1 94 ? 5.625 6.254 -5.598 1 57.06 94 THR A O 1
ATOM 771 N N . ALA A 1 95 ? 6.039 5.738 -7.875 1 51.56 95 ALA A N 1
ATOM 772 C CA . ALA A 1 95 ? 7.102 4.789 -7.559 1 51.56 95 ALA A CA 1
ATOM 773 C C . ALA A 1 95 ? 8.445 5.492 -7.43 1 51.56 95 ALA A C 1
ATOM 775 O O . ALA A 1 95 ? 9.305 5.375 -8.305 1 51.56 95 ALA A O 1
ATOM 776 N N . GLN A 1 96 ? 8.445 6.773 -7.207 1 45.5 96 GLN A N 1
ATOM 777 C CA . GLN A 1 96 ? 9.688 7.539 -7.305 1 45.5 96 GLN A CA 1
ATOM 778 C C . GLN A 1 96 ? 10.906 6.652 -7.07 1 45.5 96 GLN A C 1
ATOM 780 O O . GLN A 1 96 ? 11.836 6.637 -7.879 1 45.5 96 GLN A O 1
ATOM 785 N N . ASP A 1 97 ? 11.273 6.484 -5.809 1 47.16 97 ASP A N 1
ATOM 786 C CA . ASP A 1 97 ? 12.578 5.949 -5.438 1 47.16 97 ASP A CA 1
ATOM 787 C C . ASP A 1 97 ? 12.719 4.492 -5.871 1 47.16 97 ASP A C 1
ATOM 789 O O . ASP A 1 97 ? 13.773 3.885 -5.695 1 47.16 97 ASP A O 1
ATOM 793 N N . ASP A 1 98 ? 11.75 4.047 -6.645 1 51.38 98 ASP A N 1
ATOM 794 C CA . ASP A 1 98 ? 11.852 2.592 -6.68 1 51.38 98 ASP A CA 1
ATOM 795 C C . ASP A 1 98 ? 12.094 2.092 -8.102 1 51.38 98 ASP A C 1
ATOM 797 O O . ASP A 1 98 ? 11.711 0.971 -8.445 1 51.38 98 ASP A O 1
ATOM 801 N N . ILE A 1 99 ? 12.594 2.996 -8.758 1 51.53 99 ILE A N 1
ATOM 802 C CA . ILE A 1 99 ? 12.914 2.545 -10.109 1 51.53 99 ILE A CA 1
ATOM 803 C C . ILE A 1 99 ? 13.781 1.29 -10.039 1 51.53 99 ILE A C 1
ATOM 805 O O . ILE A 1 99 ? 13.617 0.372 -10.844 1 51.53 99 ILE A O 1
ATOM 809 N N . GLN A 1 100 ? 14.625 1.346 -9.055 1 54.19 100 GLN A N 1
ATOM 810 C CA . GLN A 1 100 ? 15.508 0.192 -8.93 1 54.19 100 GLN A CA 1
ATOM 811 C C . GLN A 1 100 ? 14.719 -1.074 -8.609 1 54.19 100 GLN A C 1
ATOM 813 O O . GLN A 1 100 ? 15.031 -2.152 -9.117 1 54.19 100 GLN A O 1
ATOM 818 N N . THR A 1 101 ? 13.703 -0.849 -7.844 1 57.97 101 THR A N 1
ATOM 819 C CA . THR A 1 101 ? 12.867 -1.995 -7.508 1 57.97 101 THR A CA 1
ATOM 820 C C . THR A 1 101 ? 12.117 -2.502 -8.742 1 57.97 101 THR A C 1
ATOM 822 O O . THR A 1 101 ? 12.039 -3.711 -8.969 1 57.97 101 THR A O 1
ATOM 825 N N . ILE A 1 102 ? 11.727 -1.524 -9.445 1 59.94 102 ILE A N 1
ATOM 826 C CA . ILE A 1 102 ? 10.992 -1.87 -10.664 1 59.94 102 ILE A CA 1
ATOM 827 C C . ILE A 1 102 ? 11.93 -2.564 -11.648 1 59.94 102 ILE A C 1
ATOM 829 O O . ILE A 1 102 ? 11.555 -3.562 -12.266 1 59.94 102 ILE A O 1
ATOM 833 N N . ARG A 1 103 ? 13.07 -2.041 -11.688 1 58.72 103 ARG A N 1
ATOM 834 C CA . ARG A 1 103 ? 14.07 -2.633 -12.57 1 58.72 103 ARG A CA 1
ATOM 835 C C . ARG A 1 103 ? 14.391 -4.066 -12.148 1 58.72 103 ARG A C 1
ATOM 837 O O . ARG A 1 103 ? 14.523 -4.949 -13 1 58.72 103 ARG A O 1
ATOM 844 N N . ARG A 1 104 ? 14.477 -4.258 -10.93 1 59.97 104 ARG A N 1
ATOM 845 C CA . ARG A 1 104 ? 14.773 -5.594 -10.422 1 59.97 104 ARG A CA 1
ATOM 846 C C . ARG A 1 104 ? 13.648 -6.566 -10.734 1 59.97 104 ARG A C 1
ATOM 848 O O . ARG A 1 104 ? 13.898 -7.723 -11.078 1 59.97 104 ARG A O 1
ATOM 855 N N . GLU A 1 105 ? 12.492 -5.984 -10.641 1 60.75 105 GLU A N 1
ATOM 856 C CA . GLU A 1 105 ? 11.344 -6.812 -10.984 1 60.75 105 GLU A CA 1
ATOM 857 C C . GLU A 1 105 ? 11.391 -7.242 -12.445 1 60.75 105 GLU A C 1
ATOM 859 O O . GLU A 1 105 ? 11.156 -8.414 -12.766 1 60.75 105 GLU A O 1
ATOM 864 N N . ILE A 1 106 ? 11.727 -6.289 -13.188 1 62.59 106 ILE A N 1
ATOM 865 C CA . ILE A 1 106 ? 11.773 -6.555 -14.625 1 62.59 106 ILE A CA 1
ATOM 866 C C . ILE A 1 106 ? 12.883 -7.547 -14.93 1 62.59 106 ILE A C 1
ATOM 868 O O . ILE A 1 106 ? 12.703 -8.477 -15.727 1 62.59 106 ILE A O 1
ATOM 872 N N . MET A 1 107 ? 13.953 -7.344 -14.258 1 61 107 MET A N 1
ATOM 873 C CA . MET A 1 107 ? 15.109 -8.211 -14.492 1 61 107 MET A CA 1
ATOM 874 C C . MET A 1 107 ? 14.805 -9.641 -14.055 1 61 107 MET A C 1
ATOM 876 O O . MET A 1 107 ? 15.18 -10.594 -14.742 1 61 107 MET A O 1
ATOM 880 N N . ALA A 1 108 ? 14.141 -9.688 -13.008 1 63.81 108 ALA A N 1
ATOM 881 C CA . ALA A 1 108 ? 13.805 -11.008 -12.484 1 63.81 108 ALA A CA 1
ATOM 882 C C . ALA A 1 108 ? 12.906 -11.773 -13.453 1 63.81 108 ALA A C 1
ATOM 884 O O . ALA A 1 108 ? 13.031 -12.992 -13.594 1 63.81 108 ALA A O 1
ATOM 885 N N . LEU A 1 109 ? 12.094 -11.039 -14.117 1 63.38 109 LEU A N 1
ATOM 886 C CA . LEU A 1 109 ? 11.148 -11.641 -15.047 1 63.38 109 LEU A CA 1
ATOM 887 C C . LEU A 1 109 ? 11.82 -11.977 -16.375 1 63.38 109 LEU A C 1
ATOM 889 O O . LEU A 1 109 ? 11.453 -12.961 -17.031 1 63.38 109 LEU A O 1
ATOM 893 N N . SER A 1 110 ? 12.797 -11.195 -16.672 1 62.34 110 SER A N 1
ATOM 894 C CA . SER A 1 110 ? 13.328 -11.258 -18.031 1 62.34 110 SER A CA 1
ATOM 895 C C . SER A 1 110 ? 14.375 -12.359 -18.172 1 62.34 110 SER A C 1
ATOM 897 O O . SER A 1 110 ? 14.602 -12.875 -19.266 1 62.34 110 SER A O 1
ATOM 899 N N . GLU A 1 111 ? 15.219 -12.664 -17.156 1 57.03 111 GLU A N 1
ATOM 900 C CA . GLU A 1 111 ? 16.453 -13.422 -17.312 1 57.03 111 GLU A CA 1
ATOM 901 C C . GLU A 1 111 ? 16.188 -14.922 -17.297 1 57.03 111 GLU A C 1
ATOM 903 O O . GLU A 1 111 ? 17.016 -15.711 -17.766 1 57.03 111 GLU A O 1
ATOM 908 N N . GLY A 1 112 ? 15.094 -15.312 -17.172 1 54.19 112 GLY A N 1
ATOM 909 C CA . GLY A 1 112 ? 15.062 -16.75 -16.922 1 54.19 112 GLY A CA 1
ATOM 910 C C . GLY A 1 112 ? 14.578 -17.547 -18.125 1 54.19 112 GLY A C 1
ATOM 911 O O . GLY A 1 112 ? 13.992 -16.984 -19.047 1 54.19 112 GLY A O 1
ATOM 912 N N . LYS A 1 113 ? 15.359 -18.891 -18.297 1 59.16 113 LYS A N 1
ATOM 913 C CA . LYS A 1 113 ? 14.789 -19.906 -19.188 1 59.16 113 LYS A CA 1
ATOM 914 C C . LYS A 1 113 ? 13.289 -20.062 -18.938 1 59.16 113 LYS A C 1
ATOM 916 O O . LYS A 1 113 ? 12.773 -19.609 -17.906 1 59.16 113 LYS A O 1
ATOM 921 N N . VAL A 1 114 ? 12.742 -20.562 -19.953 1 73.44 114 VAL A N 1
ATOM 922 C CA . VAL A 1 114 ? 11.297 -20.781 -19.906 1 73.44 114 VAL A CA 1
ATOM 923 C C . VAL A 1 114 ? 10.984 -21.891 -18.906 1 73.44 114 VAL A C 1
ATOM 925 O O . VAL A 1 114 ? 11.523 -23 -19 1 73.44 114 VAL A O 1
ATOM 928 N N . CYS A 1 115 ? 10.578 -21.656 -17.781 1 88.12 115 CYS A N 1
ATOM 929 C CA . CYS A 1 115 ? 9.977 -22.609 -16.844 1 88.12 115 CYS A CA 1
ATOM 930 C C . CYS A 1 115 ? 8.461 -22.609 -16.984 1 88.12 115 CYS A C 1
ATOM 932 O O . CYS A 1 115 ? 7.805 -21.594 -16.75 1 88.12 115 CYS A O 1
ATOM 934 N N . PRO A 1 116 ? 7.996 -23.812 -17.391 1 93.06 116 PRO A N 1
ATOM 935 C CA . PRO A 1 116 ? 6.551 -23.875 -17.625 1 93.06 116 PRO A CA 1
ATOM 936 C C . PRO A 1 116 ? 5.738 -23.484 -16.391 1 93.06 116 PRO A C 1
ATOM 938 O O . PRO A 1 116 ? 4.57 -23.109 -16.516 1 93.06 116 PRO A O 1
ATOM 941 N N . GLN A 1 117 ? 6.324 -23.578 -15.219 1 95.31 117 GLN A N 1
ATOM 942 C CA . GLN A 1 117 ? 5.598 -23.312 -13.977 1 95.31 117 GLN A CA 1
ATOM 943 C C . GLN A 1 117 ? 5.746 -21.859 -13.539 1 95.31 117 GLN A C 1
ATOM 945 O O . GLN A 1 117 ? 5.23 -21.469 -12.492 1 95.31 117 GLN A O 1
ATOM 950 N N . LEU A 1 118 ? 6.434 -21.062 -14.305 1 91.94 118 LEU A N 1
ATOM 951 C CA . LEU A 1 118 ? 6.535 -19.625 -14.055 1 91.94 118 LEU A CA 1
ATOM 952 C C . LEU A 1 118 ? 5.797 -18.844 -15.125 1 91.94 118 LEU A C 1
ATOM 954 O O . LEU A 1 118 ? 5.867 -19.172 -16.312 1 91.94 118 LEU A O 1
ATOM 958 N N . VAL A 1 119 ? 5.059 -17.844 -14.656 1 91.12 119 VAL A N 1
ATOM 959 C CA . VAL A 1 119 ? 4.387 -16.969 -15.625 1 91.12 119 VAL A CA 1
ATOM 960 C C . VAL A 1 119 ? 5.418 -16.344 -16.547 1 91.12 119 VAL A C 1
ATOM 962 O O . VAL A 1 119 ? 6.434 -15.812 -16.094 1 91.12 119 VAL A O 1
ATOM 965 N N . GLY A 1 120 ? 5.105 -16.375 -17.781 1 87.5 120 GLY A N 1
ATOM 966 C CA . GLY A 1 120 ? 6.055 -15.891 -18.781 1 87.5 120 GLY A CA 1
ATOM 967 C C . GLY A 1 120 ? 6.074 -14.383 -18.891 1 87.5 120 GLY A C 1
ATOM 968 O O . GLY A 1 120 ? 5.02 -13.742 -18.938 1 87.5 120 GLY A O 1
ATOM 969 N N . TYR A 1 121 ? 7.328 -13.898 -18.891 1 82.88 121 TYR A N 1
ATOM 970 C CA . TYR A 1 121 ? 7.547 -12.484 -19.203 1 82.88 121 TYR A CA 1
ATOM 971 C C . TYR A 1 121 ? 7.613 -12.258 -20.703 1 82.88 121 TYR A C 1
ATOM 973 O O . TYR A 1 121 ? 8.305 -12.992 -21.422 1 82.88 121 TYR A O 1
ATOM 981 N N . LYS A 1 122 ? 6.871 -11.219 -21.141 1 83.69 122 LYS A N 1
ATOM 982 C CA . LYS A 1 122 ? 6.832 -11.008 -22.594 1 83.69 122 LYS A CA 1
ATOM 983 C C . LYS A 1 122 ? 7.461 -9.664 -22.969 1 83.69 122 LYS A C 1
ATOM 985 O O . LYS A 1 122 ? 7.816 -9.438 -24.125 1 83.69 122 LYS A O 1
ATOM 990 N N . GLY A 1 123 ? 7.613 -8.742 -22.016 1 77.94 123 GLY A N 1
ATOM 991 C CA . GLY A 1 123 ? 8.227 -7.453 -22.297 1 77.94 123 GLY A CA 1
ATOM 992 C C . GLY A 1 123 ? 7.738 -6.348 -21.375 1 77.94 123 GLY A C 1
ATOM 993 O O . GLY A 1 123 ? 6.949 -6.598 -20.469 1 77.94 123 GLY A O 1
ATOM 994 N N . SER A 1 124 ? 8.375 -5.191 -21.469 1 78.06 124 SER A N 1
ATOM 995 C CA . SER A 1 124 ? 7.965 -4.008 -20.719 1 78.06 124 SER A CA 1
ATOM 996 C C . SER A 1 124 ? 7.898 -2.779 -21.625 1 78.06 124 SER A C 1
ATOM 998 O O . SER A 1 124 ? 8.695 -2.643 -22.547 1 78.06 124 SER A O 1
ATOM 1000 N N . VAL A 1 125 ? 6.891 -1.94 -21.375 1 73.62 125 VAL A N 1
ATOM 1001 C CA . VAL A 1 125 ? 6.719 -0.697 -22.125 1 73.62 125 VAL A CA 1
ATOM 1002 C C . VAL A 1 125 ? 6.461 0.454 -21.156 1 73.62 125 VAL A C 1
ATOM 1004 O O . VAL A 1 125 ? 5.711 0.302 -20.188 1 73.62 125 VAL A O 1
ATOM 1007 N N . VAL A 1 126 ? 7.203 1.493 -21.328 1 67.44 126 VAL A N 1
ATOM 1008 C CA . VAL A 1 126 ? 6.91 2.691 -20.547 1 67.44 126 VAL A CA 1
ATOM 1009 C C . VAL A 1 126 ? 5.969 3.602 -21.328 1 67.44 126 VAL A C 1
ATOM 1011 O O . VAL A 1 126 ? 6.223 3.908 -22.5 1 67.44 126 VAL A O 1
ATOM 1014 N N . LYS A 1 127 ? 4.863 3.859 -20.828 1 64.94 127 LYS A N 1
ATOM 1015 C CA . LYS A 1 127 ? 3.902 4.797 -21.391 1 64.94 127 LYS A CA 1
ATOM 1016 C C . LYS A 1 127 ? 3.602 5.934 -20.422 1 64.94 127 LYS A C 1
ATOM 1018 O O . LYS A 1 127 ? 3.006 5.715 -19.359 1 64.94 127 LYS A O 1
ATOM 1023 N N . ASP A 1 128 ? 3.961 7.113 -20.828 1 63.84 128 ASP A N 1
ATOM 1024 C CA . ASP A 1 128 ? 3.822 8.266 -19.938 1 63.84 128 ASP A CA 1
ATOM 1025 C C . ASP A 1 128 ? 4.516 8.008 -18.594 1 63.84 128 ASP A C 1
ATOM 1027 O O . ASP A 1 128 ? 5.711 7.707 -18.562 1 63.84 128 ASP A O 1
ATOM 1031 N N . SER A 1 129 ? 3.889 8.078 -17.516 1 63.59 129 SER A N 1
ATOM 1032 C CA . SER A 1 129 ? 4.492 7.871 -16.203 1 63.59 129 SER A CA 1
ATOM 1033 C C . SER A 1 129 ? 4.145 6.492 -15.656 1 63.59 129 SER A C 1
ATOM 1035 O O . SER A 1 129 ? 4.258 6.258 -14.445 1 63.59 129 SER A O 1
ATOM 1037 N N . LYS A 1 130 ? 3.77 5.676 -16.719 1 74.69 130 LYS A N 1
ATOM 1038 C CA . LYS A 1 130 ? 3.404 4.336 -16.281 1 74.69 130 LYS A CA 1
ATOM 1039 C C . LYS A 1 130 ? 4.273 3.275 -16.953 1 74.69 130 LYS A C 1
ATOM 1041 O O . LYS A 1 130 ? 4.598 3.391 -18.125 1 74.69 130 LYS A O 1
ATOM 1046 N N . LEU A 1 131 ? 4.715 2.336 -16.156 1 75.94 131 LEU A N 1
ATOM 1047 C CA . LEU A 1 131 ? 5.418 1.156 -16.641 1 75.94 131 LEU A CA 1
ATOM 1048 C C . LEU A 1 131 ? 4.461 -0.019 -16.812 1 75.94 131 LEU A C 1
ATOM 1050 O O . LEU A 1 131 ? 3.768 -0.399 -15.859 1 75.94 131 LEU A O 1
ATOM 1054 N N . TRP A 1 132 ? 4.398 -0.51 -18.094 1 80.88 132 TRP A N 1
ATOM 1055 C CA . TRP A 1 132 ? 3.615 -1.711 -18.359 1 80.88 132 TRP A CA 1
ATOM 1056 C C . TRP A 1 132 ? 4.516 -2.939 -18.453 1 80.88 132 TRP A C 1
ATOM 1058 O O . TRP A 1 132 ? 5.465 -2.971 -19.234 1 80.88 132 TRP A O 1
ATOM 1068 N N . ILE A 1 133 ? 4.262 -3.867 -17.609 1 83.31 133 ILE A N 1
ATOM 1069 C CA . ILE A 1 133 ? 4.914 -5.168 -17.688 1 83.31 133 ILE A CA 1
ATOM 1070 C C . ILE A 1 133 ? 3.982 -6.176 -18.359 1 83.31 133 ILE A C 1
ATOM 1072 O O . ILE A 1 133 ? 2.908 -6.48 -17.828 1 83.31 133 ILE A O 1
ATOM 1076 N N . ILE A 1 134 ? 4.445 -6.668 -19.5 1 87 134 ILE A N 1
ATOM 1077 C CA . ILE A 1 134 ? 3.633 -7.57 -20.297 1 87 134 ILE A CA 1
ATOM 1078 C C . ILE A 1 134 ? 3.961 -9.016 -19.953 1 87 134 ILE A C 1
ATOM 1080 O O . ILE A 1 134 ? 5.125 -9.43 -19.984 1 87 134 ILE A O 1
ATOM 1084 N N . MET A 1 135 ? 2.881 -9.789 -19.578 1 89.19 135 MET A N 1
ATOM 1085 C CA . MET A 1 135 ? 3.074 -11.172 -19.156 1 89.19 135 MET A CA 1
ATOM 1086 C C . MET A 1 135 ? 2.07 -12.102 -19.828 1 89.19 135 MET A C 1
ATOM 1088 O O . MET A 1 135 ? 1.091 -11.633 -20.422 1 89.19 135 MET A O 1
ATOM 1092 N N . GLU A 1 136 ? 2.402 -13.344 -19.734 1 90.38 136 GLU A N 1
ATOM 1093 C CA . GLU A 1 136 ? 1.475 -14.383 -20.172 1 90.38 136 GLU A CA 1
ATOM 1094 C C . GLU A 1 136 ? 0.145 -14.281 -19.422 1 90.38 136 GLU A C 1
ATOM 1096 O O . GLU A 1 136 ? 0.12 -14.031 -18.219 1 90.38 136 GLU A O 1
ATOM 1101 N N . TYR A 1 137 ? -0.883 -14.352 -20.234 1 92.62 137 TYR A N 1
ATOM 1102 C CA . TYR A 1 137 ? -2.195 -14.406 -19.609 1 92.62 137 TYR A CA 1
ATOM 1103 C C . TYR A 1 137 ? -2.566 -15.836 -19.234 1 92.62 137 TYR A C 1
ATOM 1105 O O . TYR A 1 137 ? -2.605 -16.719 -20.094 1 92.62 137 TYR A O 1
ATOM 1113 N N . VAL A 1 138 ? -2.822 -16.062 -17.984 1 93.06 138 VAL A N 1
ATOM 1114 C CA . VAL A 1 138 ? -3.275 -17.359 -17.484 1 93.06 138 VAL A CA 1
ATOM 1115 C C . VAL A 1 138 ? -4.758 -17.281 -17.125 1 93.06 138 VAL A C 1
ATOM 1117 O O . VAL A 1 138 ? -5.117 -16.781 -16.062 1 93.06 138 VAL A O 1
ATOM 1120 N N . GLY A 1 139 ? -5.637 -17.859 -17.844 1 89.62 139 GLY A N 1
ATOM 1121 C CA . GLY A 1 139 ? -7.055 -17.547 -17.922 1 89.62 139 GLY A CA 1
ATOM 1122 C C . GLY A 1 139 ? -7.852 -18.094 -16.766 1 89.62 139 GLY A C 1
ATOM 1123 O O . GLY A 1 139 ? -8.953 -17.609 -16.469 1 89.62 139 GLY A O 1
ATOM 1124 N N . GLY A 1 140 ? -7.41 -19.047 -15.992 1 91.31 140 GLY A N 1
ATOM 1125 C CA . GLY A 1 140 ? -8.18 -19.641 -14.906 1 91.31 140 GLY A CA 1
ATOM 1126 C C . GLY A 1 140 ? -8.164 -18.797 -13.641 1 91.31 140 GLY A C 1
ATOM 1127 O O . GLY A 1 140 ? -8.945 -19.047 -12.719 1 91.31 140 GLY A O 1
ATOM 1128 N N . GLY A 1 141 ? -7.305 -17.828 -13.609 1 90.75 141 GLY A N 1
ATOM 1129 C CA . GLY A 1 141 ? -7.238 -16.984 -12.43 1 90.75 141 GLY A CA 1
ATOM 1130 C C . GLY A 1 141 ? -6.34 -17.547 -11.344 1 90.75 141 GLY A C 1
ATOM 1131 O O . GLY A 1 141 ? -5.668 -18.562 -11.547 1 90.75 141 GLY A O 1
ATOM 1132 N N . SER A 1 142 ? -6.375 -16.844 -10.195 1 92.81 142 SER A N 1
ATOM 1133 C CA . SER A 1 142 ? -5.516 -17.234 -9.086 1 92.81 142 SER A CA 1
ATOM 1134 C C . SER A 1 142 ? -6.168 -18.328 -8.242 1 92.81 142 SER A C 1
ATOM 1136 O O . SER A 1 142 ? -7.395 -18.453 -8.234 1 92.81 142 SER A O 1
ATOM 1138 N N . VAL A 1 143 ? -5.348 -19.031 -7.531 1 96.12 143 VAL A N 1
ATOM 1139 C CA . VAL A 1 143 ? -5.844 -20 -6.555 1 96.12 143 VAL A CA 1
ATOM 1140 C C . VAL A 1 143 ? -6.645 -19.281 -5.473 1 96.12 143 VAL A C 1
ATOM 1142 O O . VAL A 1 143 ? -7.645 -19.797 -4.977 1 96.12 143 VAL A O 1
ATOM 1145 N N . HIS A 1 144 ? -6.203 -18.109 -5.16 1 93.38 144 HIS A N 1
ATOM 1146 C CA . HIS A 1 144 ? -6.922 -17.328 -4.16 1 93.38 144 HIS A CA 1
ATOM 1147 C C . HIS A 1 144 ? -8.367 -17.094 -4.578 1 93.38 144 HIS A C 1
ATOM 1149 O O . HIS A 1 144 ? -9.281 -17.219 -3.758 1 93.38 144 HIS A O 1
ATOM 1155 N N . ASP A 1 145 ? -8.641 -16.812 -5.773 1 87.19 145 ASP A N 1
ATOM 1156 C CA . ASP A 1 145 ? -9.984 -16.578 -6.281 1 87.19 145 ASP A CA 1
ATOM 1157 C C . ASP A 1 145 ? -10.844 -17.844 -6.152 1 87.19 145 ASP A C 1
ATOM 1159 O O . ASP A 1 145 ? -12.055 -17.75 -5.922 1 87.19 145 ASP A O 1
ATOM 1163 N N . ARG A 1 146 ? -10.234 -18.875 -6.246 1 91.56 146 ARG A N 1
ATOM 1164 C CA . ARG A 1 146 ? -10.953 -20.141 -6.184 1 91.56 146 ARG A CA 1
ATOM 1165 C C . ARG A 1 146 ? -11.32 -20.5 -4.746 1 91.56 146 ARG A C 1
ATOM 1167 O O . ARG A 1 146 ? -12.43 -20.953 -4.477 1 91.56 146 ARG A O 1
ATOM 1174 N N . ILE A 1 147 ? -10.438 -20.281 -3.93 1 93.75 147 ILE A N 1
ATOM 1175 C CA . ILE A 1 147 ? -10.648 -20.75 -2.564 1 93.75 147 ILE A CA 1
ATOM 1176 C C . ILE A 1 147 ? -11.609 -19.797 -1.843 1 93.75 147 ILE A C 1
ATOM 1178 O O . ILE A 1 147 ? -12.133 -20.125 -0.776 1 93.75 147 ILE A O 1
ATOM 1182 N N . LYS A 1 148 ? -11.766 -18.641 -2.344 1 86 148 LYS A N 1
ATOM 1183 C CA . LYS A 1 148 ? -12.789 -17.75 -1.81 1 86 148 LYS A CA 1
ATOM 1184 C C . LYS A 1 148 ? -14.18 -18.375 -1.942 1 86 148 LYS A C 1
ATOM 1186 O O . LYS A 1 148 ? -15.062 -18.109 -1.119 1 86 148 LYS A O 1
ATOM 1191 N N . VAL A 1 149 ? -14.352 -19.156 -2.918 1 85.19 149 VAL A N 1
ATOM 1192 C CA . VAL A 1 149 ? -15.617 -19.828 -3.162 1 85.19 149 VAL A CA 1
ATOM 1193 C C . VAL A 1 149 ? -15.695 -21.109 -2.328 1 85.19 149 VAL A C 1
ATOM 1195 O O . VAL A 1 149 ? -16.656 -21.297 -1.567 1 85.19 149 VAL A O 1
ATOM 1198 N N . LYS A 1 150 ? -14.719 -21.891 -2.494 1 91.56 150 LYS A N 1
ATOM 1199 C CA . LYS A 1 150 ? -14.633 -23.156 -1.766 1 91.56 150 LYS A CA 1
ATOM 1200 C C . LYS A 1 150 ? -13.188 -23.609 -1.612 1 91.56 150 LYS A C 1
ATOM 1202 O O . LYS A 1 150 ? -12.414 -23.562 -2.57 1 91.56 150 LYS A O 1
ATOM 1207 N N . PRO A 1 151 ? -12.875 -24.078 -0.431 1 95.38 151 PRO A N 1
ATOM 1208 C CA . PRO A 1 151 ? -11.531 -24.641 -0.266 1 95.38 151 PRO A CA 1
ATOM 1209 C C . PRO A 1 151 ? -11.242 -25.781 -1.224 1 95.38 151 PRO A C 1
ATOM 1211 O O . PRO A 1 151 ? -12.172 -26.438 -1.697 1 95.38 151 PRO A O 1
ATOM 1214 N N . LEU A 1 152 ? -10.039 -26.031 -1.481 1 97.31 152 LEU A N 1
ATOM 1215 C CA . LEU A 1 152 ? -9.656 -27.062 -2.441 1 97.31 152 LEU A CA 1
ATOM 1216 C C . LEU A 1 152 ? -9.562 -28.422 -1.77 1 97.31 152 LEU A C 1
ATOM 1218 O O . LEU A 1 152 ? -9.312 -28.516 -0.565 1 97.31 152 LEU A O 1
ATOM 1222 N N . SER A 1 153 ? -9.773 -29.453 -2.594 1 96.56 153 SER A N 1
ATOM 1223 C CA . SER A 1 153 ? -9.57 -30.812 -2.104 1 96.56 153 SER A CA 1
ATOM 1224 C C . SER A 1 153 ? -8.086 -31.109 -1.925 1 96.56 153 SER A C 1
ATOM 1226 O O . SER A 1 153 ? -7.238 -30.516 -2.588 1 96.56 153 SER A O 1
ATOM 1228 N N . GLU A 1 154 ? -7.797 -32.062 -1.079 1 96.88 154 GLU A N 1
ATOM 1229 C CA . GLU A 1 154 ? -6.418 -32.469 -0.836 1 96.88 154 GLU A CA 1
ATOM 1230 C C . GLU A 1 154 ? -5.742 -32.938 -2.127 1 96.88 154 GLU A C 1
ATOM 1232 O O . GLU A 1 154 ? -4.555 -32.688 -2.332 1 96.88 154 GLU A O 1
ATOM 1237 N N . GLN A 1 155 ? -6.488 -33.562 -2.967 1 97.19 155 GLN A N 1
ATOM 1238 C CA . GLN A 1 155 ? -5.957 -34.062 -4.234 1 97.19 155 GLN A CA 1
ATOM 1239 C C . GLN A 1 155 ? -5.512 -32.906 -5.129 1 97.19 155 GLN A C 1
ATOM 1241 O O . GLN A 1 155 ? -4.418 -32.938 -5.695 1 97.19 155 GLN A O 1
ATOM 1246 N N . HIS A 1 156 ? -6.367 -31.969 -5.227 1 98.06 156 HIS A N 1
ATOM 1247 C CA . HIS A 1 156 ? -6.027 -30.797 -6.031 1 98.06 156 HIS A CA 1
ATOM 1248 C C . HIS A 1 156 ? -4.84 -30.047 -5.434 1 98.06 156 HIS A C 1
ATOM 1250 O O . HIS A 1 156 ? -3.969 -29.578 -6.168 1 98.06 156 HIS A O 1
ATOM 1256 N N . ILE A 1 157 ? -4.797 -29.938 -4.125 1 98.75 157 ILE A N 1
ATOM 1257 C CA . ILE A 1 157 ? -3.709 -29.234 -3.445 1 98.75 157 ILE A CA 1
ATOM 1258 C C . ILE A 1 157 ? -2.389 -29.953 -3.727 1 98.75 157 ILE A C 1
ATOM 1260 O O . ILE A 1 157 ? -1.365 -29.297 -3.959 1 98.75 157 ILE A O 1
ATOM 1264 N N . ALA A 1 158 ? -2.424 -31.266 -3.738 1 98.81 158 ALA A N 1
ATOM 1265 C CA . ALA A 1 158 ? -1.22 -32.031 -4.02 1 98.81 158 ALA A CA 1
ATOM 1266 C C . ALA A 1 158 ? -0.678 -31.734 -5.41 1 98.81 158 ALA A C 1
ATOM 1268 O O . ALA A 1 158 ? 0.531 -31.562 -5.59 1 98.81 158 ALA A O 1
ATOM 1269 N N . ILE A 1 159 ? -1.545 -31.672 -6.355 1 98.75 159 ILE A N 1
ATOM 1270 C CA . ILE A 1 159 ? -1.162 -31.375 -7.734 1 98.75 159 ILE A CA 1
ATOM 1271 C C . ILE A 1 159 ? -0.541 -29.984 -7.812 1 98.75 159 ILE A C 1
ATOM 1273 O O . ILE A 1 159 ? 0.537 -29.812 -8.383 1 98.75 159 ILE A O 1
ATOM 1277 N N . ILE A 1 160 ? -1.204 -29.047 -7.211 1 98.81 160 ILE A N 1
ATOM 1278 C CA . ILE A 1 160 ? -0.735 -27.656 -7.227 1 98.81 160 ILE A CA 1
ATOM 1279 C C . ILE A 1 160 ? 0.638 -27.578 -6.562 1 98.81 160 ILE A C 1
ATOM 1281 O O . ILE A 1 160 ? 1.556 -26.953 -7.102 1 98.81 160 ILE A O 1
ATOM 1285 N N . CYS A 1 161 ? 0.79 -28.219 -5.426 1 98.88 161 CYS A N 1
ATOM 1286 C CA . CYS A 1 161 ? 2.047 -28.188 -4.691 1 98.88 161 CYS A CA 1
ATOM 1287 C C . CYS A 1 161 ? 3.184 -28.766 -5.52 1 98.88 161 CYS A C 1
ATOM 1289 O O . CYS A 1 161 ? 4.293 -28.234 -5.527 1 98.88 161 CYS A O 1
ATOM 1291 N N . ARG A 1 162 ? 2.891 -29.828 -6.203 1 98.75 162 ARG A N 1
ATOM 1292 C CA . ARG A 1 162 ? 3.908 -30.438 -7.059 1 98.75 162 ARG A CA 1
ATOM 1293 C C . ARG A 1 162 ? 4.398 -29.438 -8.109 1 98.75 162 ARG A C 1
ATOM 1295 O O . ARG A 1 162 ? 5.605 -29.281 -8.305 1 98.75 162 ARG A O 1
ATOM 1302 N N . GLU A 1 163 ? 3.498 -28.797 -8.75 1 98.62 163 GLU A N 1
ATOM 1303 C CA . GLU A 1 163 ? 3.857 -27.844 -9.797 1 98.62 163 GLU A CA 1
ATOM 1304 C C . GLU A 1 163 ? 4.605 -26.641 -9.211 1 98.62 163 GLU A C 1
ATOM 1306 O O . GLU A 1 163 ? 5.566 -26.156 -9.812 1 98.62 163 GLU A O 1
ATOM 1311 N N . VAL A 1 164 ? 4.16 -26.141 -8.047 1 98.56 164 VAL A N 1
ATOM 1312 C CA . VAL A 1 164 ? 4.844 -25.047 -7.359 1 98.56 164 VAL A CA 1
ATOM 1313 C C . VAL A 1 164 ? 6.277 -25.469 -7.031 1 98.56 164 VAL A C 1
ATOM 1315 O O . VAL A 1 164 ? 7.211 -24.672 -7.195 1 98.56 164 VAL A O 1
ATOM 1318 N N . LEU A 1 165 ? 6.453 -26.703 -6.637 1 98.56 165 LEU A N 1
ATOM 1319 C CA . LEU A 1 165 ? 7.781 -27.203 -6.301 1 98.56 165 LEU A CA 1
ATOM 1320 C C . LEU A 1 165 ? 8.68 -27.219 -7.531 1 98.56 165 LEU A C 1
ATOM 1322 O O . LEU A 1 165 ? 9.875 -26.922 -7.434 1 98.56 165 LEU A O 1
ATOM 1326 N N . TYR A 1 166 ? 8.117 -27.562 -8.656 1 97.56 166 TYR A N 1
ATOM 1327 C CA . TYR A 1 166 ? 8.898 -27.484 -9.883 1 97.56 166 TYR A CA 1
ATOM 1328 C C . TYR A 1 166 ? 9.352 -26.062 -10.156 1 97.56 166 TYR A C 1
ATOM 1330 O O . TYR A 1 166 ? 10.508 -25.828 -10.539 1 97.56 166 TYR A O 1
ATOM 1338 N N . GLY A 1 167 ? 8.453 -25.141 -9.969 1 95.81 167 GLY A N 1
ATOM 1339 C CA . GLY A 1 167 ? 8.82 -23.734 -10.125 1 95.81 167 GLY A CA 1
ATOM 1340 C C . GLY A 1 167 ? 9.898 -23.297 -9.164 1 95.81 167 GLY A C 1
ATOM 1341 O O . GLY A 1 167 ? 10.852 -22.625 -9.555 1 95.81 167 GLY A O 1
ATOM 1342 N N . LEU A 1 168 ? 9.766 -23.656 -7.914 1 96.06 168 LEU A N 1
ATOM 1343 C CA . LEU A 1 168 ? 10.734 -23.297 -6.891 1 96.06 168 LEU A CA 1
ATOM 1344 C C . LEU A 1 168 ? 12.094 -23.938 -7.18 1 96.06 168 LEU A C 1
ATOM 1346 O O . LEU A 1 168 ? 13.133 -23.297 -7.008 1 96.06 168 LEU A O 1
ATOM 1350 N N . LYS A 1 169 ? 12.031 -25.172 -7.594 1 95.56 169 LYS A N 1
ATOM 1351 C CA . LYS A 1 169 ? 13.281 -25.844 -7.957 1 95.56 169 LYS A CA 1
ATOM 1352 C C . LYS A 1 169 ? 14.039 -25.047 -9.023 1 95.56 169 LYS A C 1
ATOM 1354 O O . LYS A 1 169 ? 15.242 -24.828 -8.898 1 95.56 169 LYS A O 1
ATOM 1359 N N . TYR A 1 170 ? 13.344 -24.688 -9.992 1 91.88 170 TYR A N 1
ATOM 1360 C CA . TYR A 1 170 ? 13.945 -23.891 -11.055 1 91.88 170 TYR A CA 1
ATOM 1361 C C . TYR A 1 170 ? 14.539 -22.609 -10.508 1 91.88 170 TYR A C 1
ATOM 1363 O O . TYR A 1 170 ? 15.695 -22.297 -10.773 1 91.88 170 TYR A O 1
ATOM 1371 N N . LEU A 1 171 ? 13.766 -21.828 -9.766 1 89.44 171 LEU A N 1
ATOM 1372 C CA . LEU A 1 171 ? 14.242 -20.578 -9.188 1 89.44 171 LEU A CA 1
ATOM 1373 C C . LEU A 1 171 ? 15.492 -20.797 -8.352 1 89.44 171 LEU A C 1
ATOM 1375 O O . LEU A 1 171 ? 16.469 -20.062 -8.484 1 89.44 171 LEU A O 1
ATOM 1379 N N . PHE A 1 172 ? 15.445 -21.844 -7.555 1 90.12 172 PHE A N 1
ATOM 1380 C CA . PHE A 1 172 ? 16.547 -22.109 -6.641 1 90.12 172 PHE A CA 1
ATOM 1381 C C . PHE A 1 172 ? 17.797 -22.5 -7.406 1 90.12 172 PHE A C 1
ATOM 1383 O O . PHE A 1 172 ? 18.906 -22.109 -7.031 1 90.12 172 PHE A O 1
ATOM 1390 N N . THR A 1 173 ? 17.609 -23.188 -8.414 1 88.88 173 THR A N 1
ATOM 1391 C CA . THR A 1 173 ? 18.734 -23.578 -9.25 1 88.88 173 THR A CA 1
ATOM 1392 C C . THR A 1 173 ? 19.359 -22.344 -9.906 1 88.88 173 THR A C 1
ATOM 1394 O O . THR A 1 173 ? 20.562 -22.328 -10.164 1 88.88 173 THR A O 1
ATOM 1397 N N . GLU A 1 174 ? 18.578 -21.391 -10.164 1 83.19 174 GLU A N 1
ATOM 1398 C CA . GLU A 1 174 ? 19.047 -20.141 -10.742 1 83.19 174 GLU A CA 1
ATOM 1399 C C . GLU A 1 174 ? 19.5 -19.156 -9.664 1 83.19 174 GLU A C 1
ATOM 1401 O O . GLU A 1 174 ? 19.734 -17.984 -9.938 1 83.19 174 GLU A O 1
ATOM 1406 N N . ASN A 1 175 ? 19.484 -19.594 -8.438 1 83.75 175 ASN A N 1
ATOM 1407 C CA . ASN A 1 175 ? 19.891 -18.797 -7.289 1 83.75 175 ASN A CA 1
ATOM 1408 C C . ASN A 1 175 ? 18.938 -17.625 -7.055 1 83.75 175 ASN A C 1
ATOM 1410 O O . ASN A 1 175 ? 19.391 -16.516 -6.754 1 83.75 175 ASN A O 1
ATOM 1414 N N . ARG A 1 176 ? 17.75 -17.922 -7.324 1 83.75 176 ARG A N 1
ATOM 1415 C CA . ARG A 1 176 ? 16.656 -16.984 -7.066 1 83.75 176 ARG A CA 1
ATOM 1416 C C . ARG A 1 176 ? 15.648 -17.562 -6.09 1 83.75 176 ARG A C 1
ATOM 1418 O O . ARG A 1 176 ? 15.547 -18.797 -5.957 1 83.75 176 ARG A O 1
ATOM 1425 N N . ILE A 1 177 ? 14.992 -16.641 -5.414 1 88.31 177 ILE A N 1
ATOM 1426 C CA . ILE A 1 177 ? 13.898 -17.062 -4.539 1 88.31 177 ILE A CA 1
ATOM 1427 C C . ILE A 1 177 ? 12.617 -16.312 -4.934 1 88.31 177 ILE A C 1
ATOM 1429 O O . ILE A 1 177 ? 12.672 -15.25 -5.547 1 88.31 177 ILE A O 1
ATOM 1433 N N . HIS A 1 178 ? 11.484 -16.844 -4.672 1 88.81 178 HIS A N 1
ATOM 1434 C CA . HIS A 1 178 ? 10.219 -16.234 -5.043 1 88.81 178 HIS A CA 1
ATOM 1435 C C . HIS A 1 178 ? 9.883 -15.055 -4.133 1 88.81 178 HIS A C 1
ATOM 1437 O O . HIS A 1 178 ? 9.562 -13.961 -4.609 1 88.81 178 HIS A O 1
ATOM 1443 N N . ARG A 1 179 ? 9.875 -15.289 -2.748 1 87.56 179 ARG A N 1
ATOM 1444 C CA . ARG A 1 179 ? 9.781 -14.297 -1.683 1 87.56 179 ARG A CA 1
ATOM 1445 C C . ARG A 1 179 ? 8.32 -14.008 -1.335 1 87.56 179 ARG A C 1
ATOM 1447 O O . ARG A 1 179 ? 8.039 -13.398 -0.304 1 87.56 179 ARG A O 1
ATOM 1454 N N . ASP A 1 180 ? 7.395 -14.508 -2.135 1 88.44 180 ASP A N 1
ATOM 1455 C CA . ASP A 1 180 ? 6 -14.18 -1.851 1 88.44 180 ASP A CA 1
ATOM 1456 C C . ASP A 1 180 ? 5.07 -15.305 -2.301 1 88.44 180 ASP A C 1
ATOM 1458 O O . ASP A 1 180 ? 4.09 -15.062 -3.008 1 88.44 180 ASP A O 1
ATOM 1462 N N . ILE A 1 181 ? 5.328 -16.469 -1.87 1 94.75 181 ILE A N 1
ATOM 1463 C CA . ILE A 1 181 ? 4.477 -17.609 -2.174 1 94.75 181 ILE A CA 1
ATOM 1464 C C . ILE A 1 181 ? 3.176 -17.5 -1.382 1 94.75 181 ILE A C 1
ATOM 1466 O O . ILE A 1 181 ? 3.193 -17.453 -0.15 1 94.75 181 ILE A O 1
ATOM 1470 N N . LYS A 1 182 ? 2.09 -17.453 -2.072 1 95.56 182 LYS A N 1
ATOM 1471 C CA . LYS A 1 182 ? 0.731 -17.469 -1.536 1 95.56 182 LYS A CA 1
ATOM 1472 C C . LYS A 1 182 ? -0.288 -17.781 -2.625 1 95.56 182 LYS A C 1
ATOM 1474 O O . LYS A 1 182 ? 0.047 -17.797 -3.812 1 95.56 182 LYS A O 1
ATOM 1479 N N . ALA A 1 183 ? -1.495 -18.094 -2.217 1 96.38 183 ALA A N 1
ATOM 1480 C CA . ALA A 1 183 ? -2.535 -18.516 -3.152 1 96.38 183 ALA A CA 1
ATOM 1481 C C . ALA A 1 183 ? -2.777 -17.453 -4.219 1 96.38 183 ALA A C 1
ATOM 1483 O O . ALA A 1 183 ? -3.084 -17.766 -5.367 1 96.38 183 ALA A O 1
ATOM 1484 N N . ALA A 1 184 ? -2.594 -16.188 -3.854 1 91.81 184 ALA A N 1
ATOM 1485 C CA . ALA A 1 184 ? -2.861 -15.086 -4.77 1 91.81 184 ALA A CA 1
ATOM 1486 C C . ALA A 1 184 ? -1.838 -15.047 -5.898 1 91.81 184 ALA A C 1
ATOM 1488 O O . ALA A 1 184 ? -2.092 -14.461 -6.953 1 91.81 184 ALA A O 1
ATOM 1489 N N . ASN A 1 185 ? -0.673 -15.719 -5.715 1 90.75 185 ASN A N 1
ATOM 1490 C CA . ASN A 1 185 ? 0.399 -15.688 -6.703 1 90.75 185 ASN A CA 1
ATOM 1491 C C . ASN A 1 185 ? 0.546 -17.031 -7.418 1 90.75 185 ASN A C 1
ATOM 1493 O O . ASN A 1 185 ? 1.55 -17.266 -8.086 1 90.75 185 ASN A O 1
ATOM 1497 N N . ILE A 1 186 ? -0.388 -17.875 -7.227 1 96.81 186 ILE A N 1
ATOM 1498 C CA . ILE A 1 186 ? -0.48 -19.125 -7.957 1 96.81 186 ILE A CA 1
ATOM 1499 C C . ILE A 1 186 ? -1.666 -19.078 -8.922 1 96.81 186 ILE A C 1
ATOM 1501 O O . ILE A 1 186 ? -2.818 -19 -8.492 1 96.81 186 ILE A O 1
ATOM 1505 N N . LEU A 1 187 ? -1.332 -19.188 -10.188 1 96.12 187 LEU A N 1
ATOM 1506 C CA . LEU A 1 187 ? -2.361 -19.078 -11.211 1 96.12 187 LEU A CA 1
ATOM 1507 C C . LEU A 1 187 ? -2.664 -20.438 -11.836 1 96.12 187 LEU A C 1
ATOM 1509 O O . LEU A 1 187 ? -1.769 -21.266 -11.969 1 96.12 187 LEU A O 1
ATOM 1513 N N . LEU A 1 188 ? -3.928 -20.578 -12.172 1 96.56 188 LEU A N 1
ATOM 1514 C CA . LEU A 1 188 ? -4.391 -21.797 -12.844 1 96.56 188 LEU A CA 1
ATOM 1515 C C . LEU A 1 188 ? -4.891 -21.469 -14.25 1 96.56 188 LEU A C 1
ATOM 1517 O O . LEU A 1 188 ? -5.547 -20.453 -14.461 1 96.56 188 LEU A O 1
ATOM 1521 N N . SER A 1 189 ? -4.547 -22.344 -15.18 1 95 189 SER A N 1
ATOM 1522 C CA . SER A 1 189 ? -5.191 -22.266 -16.484 1 95 189 SER A CA 1
ATOM 1523 C C . SER A 1 189 ? -6.457 -23.109 -16.547 1 95 189 SER A C 1
ATOM 1525 O O . SER A 1 189 ? -6.648 -24 -15.711 1 95 189 SER A O 1
ATOM 1527 N N . GLU A 1 190 ? -7.184 -22.922 -17.562 1 92.06 190 GLU A N 1
ATOM 1528 C CA . GLU A 1 190 ? -8.414 -23.703 -17.734 1 92.06 190 GLU A CA 1
ATOM 1529 C C . GLU A 1 190 ? -8.102 -25.156 -18.047 1 92.06 190 GLU A C 1
ATOM 1531 O O . GLU A 1 190 ? -8.93 -26.047 -17.797 1 92.06 190 GLU A O 1
ATOM 1536 N N . LYS A 1 191 ? -6.965 -25.375 -18.547 1 93 191 LYS A N 1
ATOM 1537 C CA . LYS A 1 191 ? -6.562 -26.719 -18.906 1 93 191 LYS A CA 1
ATOM 1538 C C . LYS A 1 191 ? -5.824 -27.406 -17.766 1 93 191 LYS A C 1
ATOM 1540 O O . LYS A 1 191 ? -5.445 -28.578 -17.875 1 93 191 LYS A O 1
ATOM 1545 N N . GLY A 1 192 ? -5.543 -26.641 -16.703 1 94.88 192 GLY A N 1
ATOM 1546 C CA . GLY A 1 192 ? -5.004 -27.281 -15.508 1 94.88 192 GLY A CA 1
ATOM 1547 C C . GLY A 1 192 ? -3.553 -26.922 -15.25 1 94.88 192 GLY A C 1
ATOM 1548 O O . GLY A 1 192 ? -2.949 -27.406 -14.289 1 94.88 192 GLY A O 1
ATOM 1549 N N . ALA A 1 193 ? -2.973 -26.109 -16.109 1 96.25 193 ALA A N 1
ATOM 1550 C CA . ALA A 1 193 ? -1.603 -25.672 -15.852 1 96.25 193 ALA A CA 1
ATOM 1551 C C . ALA A 1 193 ? -1.528 -24.812 -14.586 1 96.25 193 ALA A C 1
ATOM 1553 O O . ALA A 1 193 ? -2.438 -24.031 -14.312 1 96.25 193 ALA A O 1
ATOM 1554 N N . VAL A 1 194 ? -0.466 -24.969 -13.82 1 97.94 194 VAL A N 1
ATOM 1555 C CA . VAL A 1 194 ? -0.2 -24.203 -12.602 1 97.94 194 VAL A CA 1
ATOM 1556 C C . VAL A 1 194 ? 1.046 -23.344 -12.797 1 97.94 194 VAL A C 1
ATOM 1558 O O . VAL A 1 194 ? 2.111 -23.844 -13.156 1 97.94 194 VAL A O 1
ATOM 1561 N N . LYS A 1 195 ? 0.896 -22.031 -12.562 1 96.25 195 LYS A N 1
ATOM 1562 C CA . LYS A 1 195 ? 2.029 -21.141 -12.789 1 96.25 195 LYS A CA 1
ATOM 1563 C C . LYS A 1 195 ? 2.209 -20.188 -11.617 1 96.25 195 LYS A C 1
ATOM 1565 O O . LYS A 1 195 ? 1.229 -19.656 -11.086 1 96.25 195 LYS A O 1
ATOM 1570 N N . LEU A 1 196 ? 3.471 -19.984 -11.195 1 94.38 196 LEU A N 1
ATOM 1571 C CA . LEU A 1 196 ? 3.822 -18.984 -10.188 1 94.38 196 LEU A CA 1
ATOM 1572 C C . LEU A 1 196 ? 3.959 -17.594 -10.805 1 94.38 196 LEU A C 1
ATOM 1574 O O . LEU A 1 196 ? 4.598 -17.438 -11.852 1 94.38 196 LEU A O 1
ATOM 1578 N N . ALA A 1 197 ? 3.277 -16.672 -10.203 1 89.19 197 ALA A N 1
ATOM 1579 C CA . ALA A 1 197 ? 3.355 -15.289 -10.641 1 89.19 197 ALA A CA 1
ATOM 1580 C C . ALA A 1 197 ? 4.078 -14.43 -9.609 1 89.19 197 ALA A C 1
ATOM 1582 O O . ALA A 1 197 ? 4.309 -14.867 -8.477 1 89.19 197 ALA A O 1
ATOM 1583 N N . ASP A 1 198 ? 4.523 -13.188 -10 1 81.06 198 ASP A N 1
ATOM 1584 C CA . ASP A 1 198 ? 5.062 -12.141 -9.141 1 81.06 198 ASP A CA 1
ATOM 1585 C C . ASP A 1 198 ? 6.293 -12.633 -8.383 1 81.06 198 ASP A C 1
ATOM 1587 O O . ASP A 1 198 ? 6.426 -12.391 -7.18 1 81.06 198 ASP A O 1
ATOM 1591 N N . PHE A 1 199 ? 6.996 -13.398 -9.008 1 76.31 199 PHE A N 1
ATOM 1592 C CA . PHE A 1 199 ? 8.234 -13.828 -8.375 1 76.31 199 PHE A CA 1
ATOM 1593 C C . PHE A 1 199 ? 9.312 -12.758 -8.492 1 76.31 199 PHE A C 1
ATOM 1595 O O . PHE A 1 199 ? 9.383 -12.047 -9.5 1 76.31 199 PHE A O 1
ATOM 1602 N N . GLY A 1 200 ? 10 -12.547 -7.418 1 61.53 200 GLY A N 1
ATOM 1603 C CA . GLY A 1 200 ? 11.094 -11.586 -7.379 1 61.53 200 GLY A CA 1
ATOM 1604 C C . GLY A 1 200 ? 10.656 -10.211 -6.91 1 61.53 200 GLY A C 1
ATOM 1605 O O . GLY A 1 200 ? 11.492 -9.32 -6.719 1 61.53 200 GLY A O 1
ATOM 1606 N N . ALA A 1 201 ? 9.273 -9.938 -6.883 1 51.47 201 ALA A N 1
ATOM 1607 C CA . ALA A 1 201 ? 8.75 -8.609 -6.555 1 51.47 201 ALA A CA 1
ATOM 1608 C C . ALA A 1 201 ? 9.094 -8.227 -5.117 1 51.47 201 ALA A C 1
ATOM 1610 O O . ALA A 1 201 ? 9.266 -7.047 -4.809 1 51.47 201 ALA A O 1
ATOM 1611 N N . SER A 1 202 ? 8.961 -9.211 -4.176 1 47.91 202 SER A N 1
ATOM 1612 C CA . SER A 1 202 ? 8.844 -8.922 -2.752 1 47.91 202 SER A CA 1
ATOM 1613 C C . SER A 1 202 ? 10.125 -8.305 -2.203 1 47.91 202 SER A C 1
ATOM 1615 O O . SER A 1 202 ? 10.195 -7.938 -1.029 1 47.91 202 SER A O 1
ATOM 1617 N N . GLY A 1 203 ? 11.172 -8.469 -2.947 1 42.66 203 GLY A N 1
ATOM 1618 C CA . GLY A 1 203 ? 12.25 -7.781 -2.252 1 42.66 203 GLY A CA 1
ATOM 1619 C C . GLY A 1 203 ? 11.852 -6.41 -1.734 1 42.66 203 GLY A C 1
ATOM 1620 O O . GLY A 1 203 ? 12.664 -5.707 -1.137 1 42.66 203 GLY A O 1
ATOM 1621 N N . GLN A 1 204 ? 10.68 -6.164 -2.078 1 41.06 204 GLN A N 1
ATOM 1622 C CA . GLN A 1 204 ? 10.141 -4.824 -1.875 1 41.06 204 GLN A CA 1
ATOM 1623 C C . GLN A 1 204 ? 9.75 -4.602 -0.417 1 41.06 204 GLN A C 1
ATOM 1625 O O . GLN A 1 204 ? 9.602 -3.461 0.025 1 41.06 204 GLN A O 1
ATOM 1630 N N . LEU A 1 205 ? 9.156 -5.605 0.29 1 42.34 205 LEU A N 1
ATOM 1631 C CA . LEU A 1 205 ? 8.773 -5.367 1.679 1 42.34 205 LEU A CA 1
ATOM 1632 C C . LEU A 1 205 ? 9.938 -4.773 2.467 1 42.34 205 LEU A C 1
ATOM 1634 O O . LEU A 1 205 ? 9.727 -4.098 3.475 1 42.34 205 LEU A O 1
ATOM 1638 N N . THR A 1 206 ? 11.102 -5.316 2.18 1 41.25 206 THR A N 1
ATOM 1639 C CA . THR A 1 206 ? 12.211 -4.934 3.047 1 41.25 206 THR A CA 1
ATOM 1640 C C . THR A 1 206 ? 12.562 -3.461 2.852 1 41.25 206 THR A C 1
ATOM 1642 O O . THR A 1 206 ? 12.93 -2.773 3.809 1 41.25 206 THR A O 1
ATOM 1645 N N . ASP A 1 207 ? 12.859 -3.176 1.599 1 40.97 207 ASP A N 1
ATOM 1646 C CA . ASP A 1 207 ? 13.766 -2.033 1.569 1 40.97 207 ASP A CA 1
ATOM 1647 C C . ASP A 1 207 ? 13 -0.73 1.347 1 40.97 207 ASP A C 1
ATOM 1649 O O . ASP A 1 207 ? 13.531 0.355 1.59 1 40.97 207 ASP A O 1
ATOM 1653 N N . THR A 1 208 ? 11.734 -0.723 0.666 1 42.5 208 THR A N 1
ATOM 1654 C CA . THR A 1 208 ? 11.633 0.654 0.196 1 42.5 208 THR A CA 1
ATOM 1655 C C . THR A 1 208 ? 10.57 1.416 0.978 1 42.5 208 THR A C 1
ATOM 1657 O O . THR A 1 208 ? 9.375 1.135 0.845 1 42.5 208 THR A O 1
ATOM 1660 N N . ALA A 1 209 ? 10.914 1.771 2.24 1 47.16 209 ALA A N 1
ATOM 1661 C CA . ALA A 1 209 ? 10.172 2.898 2.795 1 47.16 209 ALA A CA 1
ATOM 1662 C C . ALA A 1 209 ? 9.93 3.971 1.737 1 47.16 209 ALA A C 1
ATOM 1664 O O . ALA A 1 209 ? 10.859 4.367 1.022 1 47.16 209 ALA A O 1
ATOM 1665 N N . THR A 1 210 ? 8.594 4.168 1.371 1 54.31 210 THR A N 1
ATOM 1666 C CA . THR A 1 210 ? 8.227 5.254 0.467 1 54.31 210 THR A CA 1
ATOM 1667 C C . THR A 1 210 ? 8.742 6.59 0.989 1 54.31 210 THR A C 1
ATOM 1669 O O . THR A 1 210 ? 9.242 6.676 2.113 1 54.31 210 THR A O 1
ATOM 1672 N N . LYS A 1 211 ? 8.742 7.508 0.178 1 58.41 211 LYS A N 1
ATOM 1673 C CA . LYS A 1 211 ? 9.055 8.891 0.525 1 58.41 211 LYS A CA 1
ATOM 1674 C C . LYS A 1 211 ? 8.336 9.312 1.804 1 58.41 211 LYS A C 1
ATOM 1676 O O . LYS A 1 211 ? 8.852 10.117 2.58 1 58.41 211 LYS A O 1
ATOM 1681 N N . CYS A 1 212 ? 7.285 8.555 2.078 1 60.38 212 CYS A N 1
ATOM 1682 C CA . CYS A 1 212 ? 6.508 8.977 3.24 1 60.38 212 CYS A CA 1
ATOM 1683 C C . CYS A 1 212 ? 6.609 7.957 4.367 1 60.38 212 CYS A C 1
ATOM 1685 O O . CYS A 1 212 ? 5.781 7.949 5.277 1 60.38 212 CYS A O 1
ATOM 1687 N N . HIS A 1 213 ? 7.75 7.105 4.258 1 71.44 213 HIS A N 1
ATOM 1688 C CA . HIS A 1 213 ? 7.992 6.129 5.312 1 71.44 213 HIS A CA 1
ATOM 1689 C C . HIS A 1 213 ? 6.75 5.285 5.578 1 71.44 213 HIS A C 1
ATOM 1691 O O . HIS A 1 213 ? 6.328 5.141 6.727 1 71.44 213 HIS A O 1
ATOM 1697 N N . THR A 1 214 ? 6.094 4.945 4.5 1 71.94 214 THR A N 1
ATOM 1698 C CA . THR A 1 214 ? 5.02 3.963 4.488 1 71.94 214 THR A CA 1
ATOM 1699 C C . THR A 1 214 ? 5.488 2.654 3.857 1 71.94 214 THR A C 1
ATOM 1701 O O . THR A 1 214 ? 6.359 2.658 2.984 1 71.94 214 THR A O 1
ATOM 1704 N N . PHE A 1 215 ? 4.957 1.496 4.465 1 72.12 215 PHE A N 1
ATOM 1705 C CA . PHE A 1 215 ? 5.355 0.224 3.875 1 72.12 215 PHE A CA 1
ATOM 1706 C C . PHE A 1 215 ? 4.137 -0.646 3.586 1 72.12 215 PHE A C 1
ATOM 1708 O O . PHE A 1 215 ? 3.057 -0.409 4.129 1 72.12 215 PHE A O 1
ATOM 1715 N N . VAL A 1 216 ? 4.277 -1.501 2.611 1 70.12 216 VAL A N 1
ATOM 1716 C CA . VAL A 1 216 ? 3.266 -2.48 2.232 1 70.12 216 VAL A CA 1
ATOM 1717 C C . VAL A 1 216 ? 3.832 -3.893 2.377 1 70.12 216 VAL A C 1
ATOM 1719 O O . VAL A 1 216 ? 4.98 -4.148 2 1 70.12 216 VAL A O 1
ATOM 1722 N N . GLY A 1 217 ? 3.039 -4.805 3.02 1 75.94 217 GLY A N 1
ATOM 1723 C CA . GLY A 1 217 ? 3.523 -6.168 3.154 1 75.94 217 GLY A CA 1
ATOM 1724 C C . GLY A 1 217 ? 2.414 -7.176 3.402 1 75.94 217 GLY A C 1
ATOM 1725 O O . GLY A 1 217 ? 1.275 -6.793 3.684 1 75.94 217 GLY A O 1
ATOM 1726 N N . SER A 1 218 ? 2.777 -8.469 3.201 1 83.44 218 SER A N 1
ATOM 1727 C CA . SER A 1 218 ? 1.914 -9.609 3.5 1 83.44 218 SER A CA 1
ATOM 1728 C C . SER A 1 218 ? 2.537 -10.508 4.559 1 83.44 218 SER A C 1
ATOM 1730 O O . SER A 1 218 ? 3.078 -11.57 4.238 1 83.44 218 SER A O 1
ATOM 1732 N N . PRO A 1 219 ? 2.35 -10.211 5.754 1 88.06 219 PRO A N 1
ATOM 1733 C CA . PRO A 1 219 ? 3.105 -10.875 6.812 1 88.06 219 PRO A CA 1
ATOM 1734 C C . PRO A 1 219 ? 2.574 -12.273 7.125 1 88.06 219 PRO A C 1
ATOM 1736 O O . PRO A 1 219 ? 3.264 -13.078 7.762 1 88.06 219 PRO A O 1
ATOM 1739 N N . TRP A 1 220 ? 1.438 -12.68 6.652 1 92.69 220 TRP A N 1
ATOM 1740 C CA . TRP A 1 220 ? 0.788 -13.914 7.062 1 92.69 220 TRP A CA 1
ATOM 1741 C C . TRP A 1 220 ? 1.566 -15.133 6.562 1 92.69 220 TRP A C 1
ATOM 1743 O O . TRP A 1 220 ? 1.449 -16.219 7.121 1 92.69 220 TRP A O 1
ATOM 1753 N N . TRP A 1 221 ? 2.355 -14.914 5.574 1 94.62 221 TRP A N 1
ATOM 1754 C CA . TRP A 1 221 ? 3.078 -16.031 4.98 1 94.62 221 TRP A CA 1
ATOM 1755 C C . TRP A 1 221 ? 4.562 -15.969 5.32 1 94.62 221 TRP A C 1
ATOM 1757 O O . TRP A 1 221 ? 5.34 -16.844 4.926 1 94.62 221 TRP A O 1
ATOM 1767 N N . MET A 1 222 ? 4.922 -14.945 6.074 1 90.94 222 MET A N 1
ATOM 1768 C CA . MET A 1 222 ? 6.34 -14.695 6.312 1 90.94 222 MET A CA 1
ATOM 1769 C C . MET A 1 222 ? 6.91 -15.703 7.309 1 90.94 222 MET A C 1
ATOM 1771 O O . MET A 1 222 ? 6.266 -16.031 8.305 1 90.94 222 MET A O 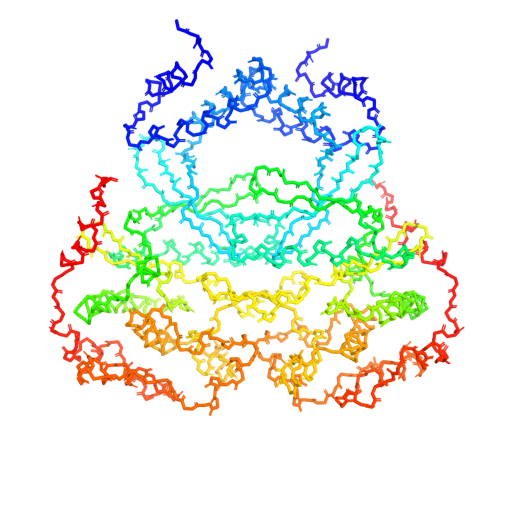1
ATOM 1775 N N . ALA A 1 223 ? 8.102 -16.094 6.996 1 94 223 ALA A N 1
ATOM 1776 C CA . ALA A 1 223 ? 8.812 -17.016 7.879 1 94 223 ALA A CA 1
ATOM 1777 C C . ALA A 1 223 ? 9.344 -16.297 9.117 1 94 223 ALA A C 1
ATOM 1779 O O . ALA A 1 223 ? 9.68 -15.109 9.055 1 94 223 ALA A O 1
ATOM 1780 N N . PRO A 1 224 ? 9.43 -17.062 10.211 1 92.31 224 PRO A N 1
ATOM 1781 C CA . PRO A 1 224 ? 9.914 -16.453 11.453 1 92.31 224 PRO A CA 1
ATOM 1782 C C . PRO A 1 224 ? 11.289 -15.805 11.297 1 92.31 224 PRO A C 1
ATOM 1784 O O . PRO A 1 224 ? 11.523 -14.703 11.797 1 92.31 224 PRO A O 1
ATOM 1787 N N . GLU A 1 225 ? 12.211 -16.453 10.562 1 90.62 225 GLU A N 1
ATOM 1788 C CA . GLU A 1 225 ? 13.562 -15.922 10.445 1 90.62 225 GLU A CA 1
ATOM 1789 C C . GLU A 1 225 ? 13.594 -14.648 9.609 1 90.62 225 GLU A C 1
ATOM 1791 O O . GLU A 1 225 ? 14.5 -13.828 9.742 1 90.62 225 GLU A O 1
ATOM 1796 N N . VAL A 1 226 ? 12.695 -14.492 8.695 1 87.19 226 VAL A N 1
ATOM 1797 C CA . VAL A 1 226 ? 12.586 -13.273 7.895 1 87.19 226 VAL A CA 1
ATOM 1798 C C . VAL A 1 226 ? 12.148 -12.109 8.781 1 87.19 226 VAL A C 1
ATOM 1800 O O . VAL A 1 226 ? 12.695 -11.008 8.695 1 87.19 226 VAL A O 1
ATOM 1803 N N . ILE A 1 227 ? 11.164 -12.367 9.633 1 84.94 227 ILE A N 1
ATOM 1804 C CA . ILE A 1 227 ? 10.633 -11.359 10.547 1 84.94 227 ILE A CA 1
ATOM 1805 C C . ILE A 1 227 ? 11.727 -10.938 11.531 1 84.94 227 ILE A C 1
ATOM 1807 O O . ILE A 1 227 ? 11.867 -9.75 11.828 1 84.94 227 ILE A O 1
ATOM 1811 N N . MET A 1 228 ? 12.469 -11.844 11.953 1 79.62 228 MET A N 1
ATOM 1812 C CA . MET A 1 228 ? 13.484 -11.578 12.961 1 79.62 228 MET A CA 1
ATOM 1813 C C . MET A 1 228 ? 14.758 -11.023 12.328 1 79.62 228 MET A C 1
ATOM 1815 O O . MET A 1 228 ? 15.664 -10.586 13.031 1 79.62 228 MET A O 1
ATOM 1819 N N . GLN A 1 229 ? 14.75 -10.938 11.086 1 72.69 229 GLN A N 1
ATOM 1820 C CA . GLN A 1 229 ? 15.906 -10.469 10.336 1 72.69 229 GLN A CA 1
ATOM 1821 C C . GLN A 1 229 ? 17.188 -11.141 10.82 1 72.69 229 GLN A C 1
ATOM 1823 O O . GLN A 1 229 ? 18.219 -10.484 10.992 1 72.69 229 GLN A O 1
ATOM 1828 N N . ASP A 1 230 ? 17.172 -12.273 11.391 1 56.78 230 ASP A N 1
ATOM 1829 C CA . ASP A 1 230 ? 18.266 -13.008 12.023 1 56.78 230 ASP A CA 1
ATOM 1830 C C . ASP A 1 230 ? 19.375 -13.344 11.023 1 56.78 230 ASP A C 1
ATOM 1832 O O . ASP A 1 230 ? 20.469 -13.742 11.406 1 56.78 230 ASP A O 1
ATOM 1836 N N . SER A 1 231 ? 19.172 -13.195 9.711 1 52.78 231 SER A N 1
ATOM 1837 C CA . SER A 1 231 ? 20.266 -13.578 8.844 1 52.78 231 SER A CA 1
ATOM 1838 C C . SER A 1 231 ? 20.75 -12.398 8 1 52.78 231 SER A C 1
ATOM 1840 O O . SER A 1 231 ? 20.031 -11.414 7.836 1 52.78 231 SER A O 1
ATOM 1842 N N . GLY A 1 232 ? 22.141 -12.297 7.895 1 48.31 232 GLY A N 1
ATOM 1843 C CA . GLY A 1 232 ? 22.812 -11.289 7.086 1 48.31 232 GLY A CA 1
ATOM 1844 C C . GLY A 1 232 ? 22.047 -10.953 5.812 1 48.31 232 GLY A C 1
ATOM 1845 O O . GLY A 1 232 ? 22.141 -9.828 5.309 1 48.31 232 GLY A O 1
ATOM 1846 N N . SER A 1 233 ? 21.406 -11.844 5.176 1 49.94 233 SER A N 1
ATOM 1847 C CA . SER A 1 233 ? 20.703 -11.641 3.914 1 49.94 233 SER A CA 1
ATOM 1848 C C . SER A 1 233 ? 19.25 -11.227 4.152 1 49.94 233 SER A C 1
ATOM 1850 O O . SER A 1 233 ? 18.391 -11.469 3.309 1 49.94 233 SER A O 1
ATOM 1852 N N . GLY A 1 234 ? 18.969 -10.617 5.262 1 58.75 234 GLY A N 1
ATOM 1853 C CA . GLY A 1 234 ? 17.609 -10.195 5.598 1 58.75 234 GLY A CA 1
ATOM 1854 C C . GLY A 1 234 ? 16.688 -11.359 5.895 1 58.75 234 GLY A C 1
ATOM 1855 O O . GLY A 1 234 ? 15.461 -11.203 5.855 1 58.75 234 GLY A O 1
ATOM 1856 N N . GLY A 1 235 ? 17.281 -12.57 5.988 1 60.44 235 GLY A N 1
ATOM 1857 C CA . GLY A 1 235 ? 16.594 -13.773 6.438 1 60.44 235 GLY A CA 1
ATOM 1858 C C . GLY A 1 235 ? 15.898 -14.516 5.309 1 60.44 235 GLY A C 1
ATOM 1859 O O . GLY A 1 235 ? 15.375 -15.609 5.516 1 60.44 235 GLY A O 1
ATOM 1860 N N . TYR A 1 236 ? 15.938 -13.805 4.066 1 66.06 236 TYR A N 1
ATOM 1861 C CA . TYR A 1 236 ? 15.25 -14.523 2.998 1 66.06 236 TYR A CA 1
ATOM 1862 C C . TYR A 1 236 ? 16.188 -15.508 2.311 1 66.06 236 TYR A C 1
ATOM 1864 O O . TYR A 1 236 ? 17.234 -15.117 1.787 1 66.06 236 TYR A O 1
ATOM 1872 N N . ASP A 1 237 ? 15.852 -16.781 2.465 1 81.94 237 ASP A N 1
ATOM 1873 C CA . ASP A 1 237 ? 16.484 -17.859 1.729 1 81.94 237 ASP A CA 1
ATOM 1874 C C . ASP A 1 237 ? 15.445 -18.828 1.179 1 81.94 237 ASP A C 1
ATOM 1876 O O . ASP A 1 237 ? 14.242 -18.562 1.237 1 81.94 237 ASP A O 1
ATOM 1880 N N . THR A 1 238 ? 15.945 -19.844 0.543 1 92.12 238 THR A N 1
ATOM 1881 C CA . THR A 1 238 ? 15.07 -20.828 -0.08 1 92.12 238 THR A CA 1
ATOM 1882 C C . THR A 1 238 ? 14.117 -21.438 0.947 1 92.12 238 THR A C 1
ATOM 1884 O O . THR A 1 238 ? 12.984 -21.797 0.616 1 92.12 238 THR A O 1
ATOM 1887 N N . LYS A 1 239 ? 14.586 -21.438 2.164 1 95.75 239 LYS A N 1
ATOM 1888 C CA . LYS A 1 239 ? 13.805 -22.062 3.229 1 95.75 239 LYS A CA 1
ATOM 1889 C C . LYS A 1 239 ? 12.594 -21.219 3.59 1 95.75 239 LYS A C 1
ATOM 1891 O O . LYS A 1 239 ? 11.562 -21.734 4.027 1 95.75 239 LYS A O 1
ATOM 1896 N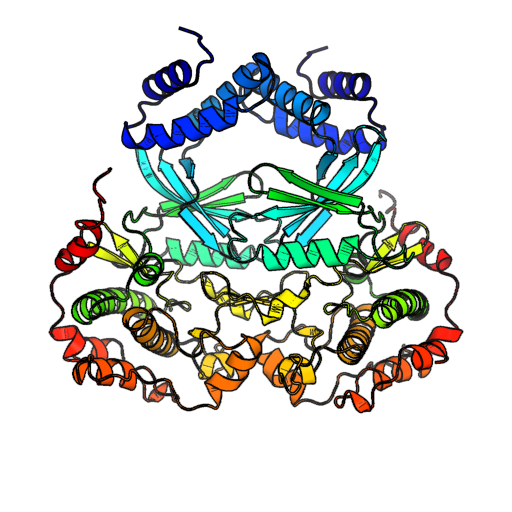 N . ALA A 1 240 ? 12.742 -19.922 3.416 1 94.25 240 ALA A N 1
ATOM 1897 C CA . ALA A 1 240 ? 11.609 -19.031 3.664 1 94.25 240 ALA A CA 1
ATOM 1898 C C . ALA A 1 240 ? 10.469 -19.312 2.682 1 94.25 240 ALA A C 1
ATOM 1900 O O . ALA A 1 240 ? 9.297 -19.281 3.057 1 94.25 240 ALA A O 1
ATOM 1901 N N . ASP A 1 241 ? 10.82 -19.594 1.453 1 95.69 241 ASP A N 1
ATOM 1902 C CA . ASP A 1 241 ? 9.812 -19.953 0.457 1 95.69 241 ASP A CA 1
ATOM 1903 C C . ASP A 1 241 ? 9.117 -21.266 0.835 1 95.69 241 ASP A C 1
ATOM 1905 O O . ASP A 1 241 ? 7.914 -21.422 0.618 1 95.69 241 ASP A O 1
ATOM 1909 N N . ILE A 1 242 ? 9.898 -22.141 1.357 1 98.19 242 ILE A N 1
ATOM 1910 C CA . ILE A 1 242 ? 9.352 -23.422 1.774 1 98.19 242 ILE A CA 1
ATOM 1911 C C . ILE A 1 242 ? 8.344 -23.219 2.902 1 98.19 242 ILE A C 1
ATOM 1913 O O . ILE A 1 242 ? 7.27 -23.812 2.9 1 98.19 242 ILE A O 1
ATOM 1917 N N . TRP A 1 243 ? 8.672 -22.391 3.824 1 97.88 243 TRP A N 1
ATOM 1918 C CA . TRP A 1 243 ? 7.727 -22.031 4.875 1 97.88 243 TRP A CA 1
ATOM 1919 C C . TRP A 1 243 ? 6.445 -21.453 4.281 1 97.88 243 TRP A C 1
ATOM 1921 O O . TRP A 1 243 ? 5.344 -21.891 4.621 1 97.88 243 TRP A O 1
ATOM 1931 N N . SER A 1 244 ? 6.586 -20.5 3.398 1 97.06 244 SER A N 1
ATOM 1932 C CA . SER A 1 244 ? 5.434 -19.844 2.781 1 97.06 244 SER A CA 1
ATOM 1933 C C . SER A 1 244 ? 4.547 -20.859 2.062 1 97.06 244 SER A C 1
ATOM 1935 O O . SER A 1 244 ? 3.32 -20.734 2.068 1 97.06 244 SER A O 1
ATOM 1937 N N . LEU A 1 245 ? 5.168 -21.812 1.47 1 98.62 245 LEU A N 1
ATOM 1938 C CA . LEU A 1 245 ? 4.383 -22.859 0.819 1 98.62 245 LEU A CA 1
ATOM 1939 C C . LEU A 1 245 ? 3.572 -23.641 1.842 1 98.62 245 LEU A C 1
ATOM 1941 O O . LEU A 1 245 ? 2.416 -23.984 1.591 1 98.62 245 LEU A O 1
ATOM 1945 N N . GLY A 1 246 ? 4.195 -23.969 2.945 1 98.81 246 GLY A N 1
ATOM 1946 C CA . GLY A 1 246 ? 3.457 -24.625 4.016 1 98.81 246 GLY A CA 1
ATOM 1947 C C . GLY A 1 246 ? 2.219 -23.859 4.441 1 98.81 246 GLY A C 1
ATOM 1948 O O . GLY A 1 246 ? 1.138 -24.453 4.57 1 98.81 246 GLY A O 1
ATOM 1949 N N . ILE A 1 247 ? 2.398 -22.594 4.621 1 98.38 247 ILE A N 1
ATOM 1950 C CA . ILE A 1 247 ? 1.276 -21.734 4.984 1 98.38 247 ILE A CA 1
ATOM 1951 C C . ILE A 1 247 ? 0.233 -21.734 3.869 1 98.38 247 ILE A C 1
ATOM 1953 O O . ILE A 1 247 ? -0.97 -21.781 4.137 1 98.38 247 ILE A O 1
ATOM 1957 N N . THR A 1 248 ? 0.662 -21.703 2.666 1 98.5 248 THR A N 1
ATOM 1958 C CA . THR A 1 248 ? -0.228 -21.688 1.511 1 98.5 248 THR A CA 1
ATOM 1959 C C . THR A 1 248 ? -1.037 -22.984 1.433 1 98.5 248 THR A C 1
ATOM 1961 O O . THR A 1 248 ? -2.195 -22.969 1.011 1 98.5 248 THR A O 1
ATOM 1964 N N . CYS A 1 249 ? -0.422 -24.078 1.824 1 98.81 249 CYS A N 1
ATOM 1965 C CA . CYS A 1 249 ? -1.155 -25.344 1.903 1 98.81 249 CYS A CA 1
ATOM 1966 C C . CYS A 1 249 ? -2.355 -25.219 2.834 1 98.81 249 CYS A C 1
ATOM 1968 O O . CYS A 1 249 ? -3.465 -25.625 2.482 1 98.81 249 CYS A O 1
ATOM 1970 N N . ILE A 1 250 ? -2.133 -24.672 3.977 1 98.5 250 ILE A N 1
ATOM 1971 C CA . ILE A 1 250 ? -3.219 -24.469 4.93 1 98.5 250 ILE A CA 1
ATOM 1972 C C . ILE A 1 250 ? -4.254 -23.516 4.332 1 98.5 250 ILE A C 1
ATOM 1974 O O . ILE A 1 250 ? -5.457 -23.75 4.438 1 98.5 250 ILE A O 1
ATOM 1978 N N . GLU A 1 251 ? -3.764 -22.453 3.734 1 97.56 251 GLU A N 1
ATOM 1979 C CA . GLU A 1 251 ? -4.629 -21.484 3.072 1 97.56 251 GLU A CA 1
ATOM 1980 C C . GLU A 1 251 ? -5.551 -22.172 2.062 1 97.56 251 GLU A C 1
ATOM 1982 O O . GLU A 1 251 ? -6.754 -21.906 2.043 1 97.56 251 GLU A O 1
ATOM 1987 N N . MET A 1 252 ? -4.992 -23.031 1.252 1 98.31 252 MET A N 1
ATOM 1988 C CA . MET A 1 252 ? -5.77 -23.719 0.224 1 98.31 252 MET A CA 1
ATOM 1989 C C . MET A 1 252 ? -6.754 -24.688 0.851 1 98.31 252 MET A C 1
ATOM 1991 O O . MET A 1 252 ? -7.867 -24.859 0.352 1 98.31 252 MET A O 1
ATOM 1995 N N . ALA A 1 253 ? -6.414 -25.297 1.907 1 98.19 253 ALA A N 1
ATOM 1996 C CA . ALA A 1 253 ? -7.203 -26.359 2.545 1 98.19 253 ALA A CA 1
ATOM 1997 C C . ALA A 1 253 ? -8.367 -25.766 3.342 1 98.19 253 ALA A C 1
ATOM 1999 O O . ALA A 1 253 ? -9.438 -26.359 3.422 1 98.19 253 ALA A O 1
ATOM 2000 N N . VAL A 1 254 ? -8.125 -24.594 3.936 1 96 254 VAL A N 1
ATOM 2001 C CA . VAL A 1 254 ? -9.086 -24.062 4.891 1 96 254 VAL A CA 1
ATOM 2002 C C . VAL A 1 254 ? -9.75 -22.812 4.309 1 96 254 VAL A C 1
ATOM 2004 O O . VAL A 1 254 ? -10.805 -22.391 4.781 1 96 254 VAL A O 1
ATOM 2007 N N . GLY A 1 255 ? -9.102 -22.234 3.34 1 95 255 GLY A N 1
ATOM 2008 C CA . GLY A 1 255 ? -9.664 -21.078 2.68 1 95 255 GLY A CA 1
ATOM 2009 C C . GLY A 1 255 ? -9.039 -19.766 3.127 1 95 255 GLY A C 1
ATOM 2010 O O . GLY A 1 255 ? -9.312 -18.719 2.553 1 95 255 GLY A O 1
ATOM 2011 N N . LYS A 1 256 ? -8.195 -19.781 4.117 1 93.75 256 LYS A N 1
ATOM 2012 C CA . LYS A 1 256 ? -7.492 -18.625 4.645 1 93.75 256 LYS A CA 1
ATOM 2013 C C . LYS A 1 256 ? -6.188 -19.031 5.324 1 93.75 256 LYS A C 1
ATOM 2015 O O . LYS A 1 256 ? -6.055 -20.156 5.801 1 93.75 256 LYS A O 1
ATOM 2020 N N . PRO A 1 257 ? -5.234 -18.094 5.297 1 95.06 257 PRO A N 1
ATOM 2021 C CA . PRO A 1 257 ? -4.008 -18.438 6.027 1 95.06 257 PRO A CA 1
ATOM 2022 C C . PRO A 1 257 ? -4.211 -18.469 7.539 1 95.06 257 PRO A C 1
ATOM 2024 O O . PRO A 1 257 ? -5.199 -17.938 8.047 1 95.06 257 PRO A O 1
ATOM 2027 N N . PRO A 1 258 ? -3.281 -19.141 8.211 1 94.88 258 PRO A N 1
ATOM 2028 C CA . PRO A 1 258 ? -3.367 -19.094 9.68 1 94.88 258 PRO A CA 1
ATOM 2029 C C . PRO A 1 258 ? -3.322 -17.672 10.234 1 94.88 258 PRO A C 1
ATOM 2031 O O . PRO A 1 258 ? -2.689 -16.797 9.641 1 94.88 258 PRO A O 1
ATOM 2034 N N . ASN A 1 259 ? -4.039 -17.391 11.281 1 89.75 259 ASN A N 1
ATOM 2035 C CA . ASN A 1 259 ? -4.043 -16.109 11.992 1 89.75 259 ASN A CA 1
ATOM 2036 C C . ASN A 1 259 ? -4.621 -14.992 11.141 1 89.75 259 ASN A C 1
ATOM 2038 O O . ASN A 1 259 ? -4.223 -13.836 11.273 1 89.75 259 ASN A O 1
ATOM 2042 N N . SER A 1 260 ? -5.441 -15.312 10.164 1 87.75 260 SER A N 1
ATOM 2043 C CA . SER A 1 260 ? -6 -14.336 9.242 1 87.75 260 SER A CA 1
ATOM 2044 C C . SER A 1 260 ? -6.82 -13.281 9.977 1 87.75 260 SER A C 1
ATOM 2046 O O . SER A 1 260 ? -7.012 -12.172 9.469 1 87.75 260 SER A O 1
ATOM 2048 N N . GLY A 1 261 ? -7.246 -13.516 11.164 1 79.94 261 GLY A N 1
ATOM 2049 C CA . GLY A 1 261 ? -8.031 -12.555 11.93 1 79.94 261 GLY A CA 1
ATOM 2050 C C . GLY A 1 261 ? -7.184 -11.633 12.781 1 79.94 261 GLY A C 1
ATOM 2051 O O . GLY A 1 261 ? -7.688 -10.664 13.344 1 79.94 261 GLY A O 1
ATOM 2052 N N . MET A 1 262 ? -5.988 -11.875 12.758 1 82.56 262 MET A N 1
ATOM 2053 C CA . MET A 1 262 ? -5.086 -11.094 13.602 1 82.56 262 MET A CA 1
ATOM 2054 C C . MET A 1 262 ? -4.59 -9.859 12.859 1 82.56 262 MET A C 1
ATOM 2056 O O . MET A 1 262 ? -4.312 -9.914 11.656 1 82.56 262 MET A O 1
ATOM 2060 N N . VAL A 1 263 ? -4.5 -8.773 13.539 1 77.44 263 VAL A N 1
ATOM 2061 C CA . VAL A 1 263 ? -3.947 -7.555 12.961 1 77.44 263 VAL A CA 1
ATOM 2062 C C . VAL A 1 263 ? -2.473 -7.766 12.625 1 77.44 263 VAL A C 1
ATOM 2064 O O . VAL A 1 263 ? -1.754 -8.445 13.359 1 77.44 263 VAL A O 1
ATOM 2067 N N . PRO A 1 264 ? -1.989 -7.191 11.578 1 81.38 264 PR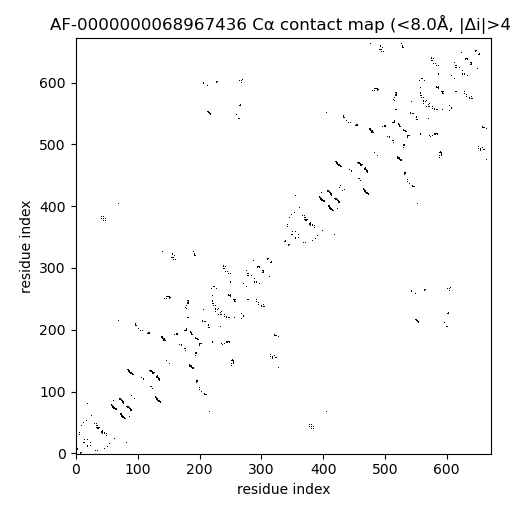O A N 1
ATOM 2068 C CA . PRO A 1 264 ? -0.643 -7.457 11.062 1 81.38 264 PRO A CA 1
ATOM 2069 C C . PRO A 1 264 ? 0.444 -7.223 12.109 1 81.38 264 PRO A C 1
ATOM 2071 O O . PRO A 1 264 ? 1.385 -8.008 12.219 1 81.38 264 PRO A O 1
ATOM 2074 N N . ILE A 1 265 ? 0.302 -6.16 12.797 1 77.94 265 ILE A N 1
ATOM 2075 C CA . ILE A 1 265 ? 1.336 -5.824 13.773 1 77.94 265 ILE A CA 1
ATOM 2076 C C . ILE A 1 265 ? 1.436 -6.934 14.812 1 77.94 265 ILE A C 1
ATOM 2078 O O . ILE A 1 265 ? 2.537 -7.363 15.172 1 77.94 265 ILE A O 1
ATOM 2082 N N . ARG A 1 266 ? 0.344 -7.383 15.297 1 81.81 266 ARG A N 1
ATOM 2083 C CA . ARG A 1 266 ? 0.334 -8.492 16.25 1 81.81 266 ARG A CA 1
ATOM 2084 C C . ARG A 1 266 ? 0.878 -9.766 15.602 1 81.81 266 ARG A C 1
ATOM 2086 O O . ARG A 1 266 ? 1.581 -10.539 16.25 1 81.81 266 ARG A O 1
ATOM 2093 N N . LEU A 1 267 ? 0.531 -9.906 14.414 1 87 267 LEU A N 1
ATOM 2094 C CA . LEU A 1 267 ? 0.986 -11.07 13.664 1 87 267 LEU A CA 1
ATOM 2095 C C . LEU A 1 267 ? 2.51 -11.125 13.625 1 87 267 LEU A C 1
ATOM 2097 O O . LEU A 1 267 ? 3.104 -12.18 13.859 1 87 267 LEU A O 1
ATOM 2101 N N . ILE A 1 268 ? 3.082 -10.039 13.359 1 84.5 268 ILE A N 1
ATOM 2102 C CA . ILE A 1 268 ? 4.531 -9.938 13.211 1 84.5 268 ILE A CA 1
ATOM 2103 C C . ILE A 1 268 ? 5.211 -10.289 14.531 1 84.5 268 ILE A C 1
ATOM 2105 O O . ILE A 1 268 ? 6.277 -10.914 14.539 1 84.5 268 ILE A O 1
ATOM 2109 N N . THR A 1 269 ? 4.555 -9.984 15.609 1 81.06 269 THR A N 1
ATOM 2110 C CA . THR A 1 269 ? 5.121 -10.297 16.922 1 81.06 269 THR A CA 1
ATOM 2111 C C . THR A 1 269 ? 4.816 -11.742 17.312 1 81.06 269 THR A C 1
ATOM 2113 O O . THR A 1 269 ? 5.578 -12.359 18.047 1 81.06 269 THR A O 1
ATOM 2116 N N . THR A 1 270 ? 3.811 -12.281 16.781 1 86.75 270 THR A N 1
ATOM 2117 C CA . THR A 1 270 ? 3.318 -13.594 17.188 1 86.75 270 THR A CA 1
ATOM 2118 C C . THR A 1 270 ? 4.047 -14.703 16.422 1 86.75 270 THR A C 1
ATOM 2120 O O . THR A 1 270 ? 4.434 -15.719 17.016 1 86.75 270 THR A O 1
ATOM 2123 N N . ILE A 1 271 ? 4.32 -14.539 15.219 1 90.44 271 ILE A N 1
ATOM 2124 C CA . ILE A 1 271 ? 4.84 -15.586 14.344 1 90.44 271 ILE A CA 1
ATOM 2125 C C . ILE A 1 271 ? 6.172 -16.094 14.883 1 90.44 271 ILE A C 1
ATOM 2127 O O . ILE A 1 271 ? 6.387 -17.297 14.992 1 90.44 271 ILE A O 1
ATOM 2131 N N . PRO A 1 272 ? 7.082 -15.219 15.305 1 88.56 272 PRO A N 1
ATOM 2132 C CA . PRO A 1 272 ? 8.375 -15.719 15.766 1 88.56 272 PRO A CA 1
ATOM 2133 C C . PRO A 1 272 ? 8.289 -16.438 17.109 1 88.56 272 PRO A C 1
ATOM 2135 O O . PRO A 1 272 ? 9.117 -17.297 17.406 1 88.56 272 PRO A O 1
ATOM 2138 N N . THR A 1 273 ? 7.277 -16.156 17.906 1 88.44 273 THR A N 1
ATOM 2139 C CA . THR A 1 273 ? 7.285 -16.625 19.281 1 88.44 273 THR A CA 1
ATOM 2140 C C . THR A 1 273 ? 6.254 -17.734 19.5 1 88.44 273 THR A C 1
ATOM 2142 O O . THR A 1 273 ? 6.418 -18.578 20.375 1 88.44 273 THR A O 1
ATOM 2145 N N . ALA A 1 274 ? 5.25 -17.781 18.781 1 92.69 274 ALA A N 1
ATOM 2146 C CA . ALA A 1 274 ? 4.191 -18.781 18.922 1 92.69 274 ALA A CA 1
ATOM 2147 C C . ALA A 1 274 ? 4.59 -20.094 18.266 1 92.69 274 ALA A C 1
ATOM 2149 O O . ALA A 1 274 ? 5.484 -20.125 17.406 1 92.69 274 ALA A O 1
ATOM 2150 N N . PRO A 1 275 ? 3.941 -21.203 18.672 1 96.12 275 PRO A N 1
ATOM 2151 C CA . PRO A 1 275 ? 4.148 -22.453 17.953 1 96.12 275 PRO A CA 1
ATOM 2152 C C . PRO A 1 275 ? 3.746 -22.359 16.484 1 96.12 275 PRO A C 1
ATOM 2154 O O . PRO A 1 275 ? 2.834 -21.609 16.125 1 96.12 275 PRO A O 1
ATOM 2157 N N . PRO A 1 276 ? 4.488 -23.078 15.617 1 97.25 276 PRO A N 1
ATOM 2158 C CA . PRO A 1 276 ? 4.129 -23.016 14.203 1 97.25 276 PRO A CA 1
ATOM 2159 C C . PRO A 1 276 ? 2.727 -23.547 13.922 1 97.25 276 PRO A C 1
ATOM 2161 O O . PRO A 1 276 ? 2.262 -24.469 14.617 1 97.25 276 PRO A O 1
ATOM 2164 N N . PRO A 1 277 ? 2.068 -23 12.953 1 97.31 277 PRO A N 1
ATOM 2165 C CA . PRO A 1 277 ? 0.738 -23.5 12.602 1 97.31 277 PRO A CA 1
ATOM 2166 C C . PRO A 1 277 ? 0.754 -24.969 12.156 1 97.31 277 PRO A C 1
ATOM 2168 O O . PRO A 1 277 ? 1.766 -25.453 11.641 1 97.31 277 PRO A O 1
ATOM 2171 N N . ARG A 1 278 ? -0.331 -25.656 12.406 1 97.75 278 ARG A N 1
ATOM 2172 C CA . ARG A 1 278 ? -0.533 -27.047 12 1 97.75 278 ARG A CA 1
ATOM 2173 C C . ARG A 1 278 ? -1.848 -27.203 11.242 1 97.75 278 ARG A C 1
ATOM 2175 O O . ARG A 1 278 ? -2.791 -26.438 11.461 1 97.75 278 ARG A O 1
ATOM 2182 N N . LEU A 1 279 ? -1.8 -28.078 10.305 1 97.88 279 LEU A N 1
ATOM 2183 C CA . LEU A 1 279 ? -3.049 -28.484 9.664 1 97.88 279 LEU A CA 1
ATOM 2184 C C . LEU A 1 279 ? -3.811 -29.484 10.531 1 97.88 279 LEU A C 1
ATOM 2186 O O . LEU A 1 279 ? -3.33 -30.594 10.773 1 97.88 279 LEU A O 1
ATOM 2190 N N . THR A 1 280 ? -5.008 -29.016 11 1 94.25 280 THR A N 1
ATOM 2191 C CA . THR A 1 280 ? -5.801 -29.859 11.883 1 94.25 280 THR A CA 1
ATOM 2192 C C . THR A 1 280 ? -7.121 -30.25 11.227 1 94.25 280 THR A C 1
ATOM 2194 O O . THR A 1 280 ? -7.551 -29.609 10.266 1 94.25 280 THR A O 1
ATOM 2197 N N . GLY A 1 281 ? -7.707 -31.281 11.711 1 92.44 281 GLY A N 1
ATOM 2198 C CA . GLY A 1 281 ? -8.977 -31.766 11.188 1 92.44 281 GLY A CA 1
ATOM 2199 C C . GLY A 1 281 ? -8.93 -33.219 10.75 1 92.44 281 GLY A C 1
ATOM 2200 O O . GLY A 1 281 ? -7.961 -33.656 10.125 1 92.44 281 GLY A O 1
ATOM 2201 N N . ASP A 1 282 ? -9.945 -33.938 10.875 1 93.69 282 ASP A N 1
ATOM 2202 C CA . ASP A 1 282 ? -10.008 -35.375 10.578 1 93.69 282 ASP A CA 1
ATOM 2203 C C . ASP A 1 282 ? -10.242 -35.625 9.086 1 93.69 282 ASP A C 1
ATOM 2205 O O . ASP A 1 282 ? -10.039 -36.719 8.586 1 93.69 282 ASP A O 1
ATOM 2209 N N . GLN A 1 283 ? -10.562 -34.594 8.43 1 95.19 283 GLN A N 1
ATOM 2210 C CA . GLN A 1 283 ? -10.852 -34.719 7.008 1 95.19 283 GLN A CA 1
ATOM 2211 C C . GLN A 1 283 ? -9.57 -34.781 6.188 1 95.19 283 GLN A C 1
ATOM 2213 O O . GLN A 1 283 ? -9.586 -35.156 5.016 1 95.19 283 GLN A O 1
ATOM 2218 N N . PHE A 1 284 ? -8.508 -34.406 6.793 1 97.62 284 PHE A N 1
ATOM 2219 C CA . PHE A 1 284 ? -7.25 -34.375 6.059 1 97.62 284 PHE A CA 1
ATOM 2220 C C . PHE A 1 284 ? -6.438 -35.625 6.344 1 97.62 284 PHE A C 1
ATOM 2222 O O . PHE A 1 284 ? -6.422 -36.125 7.473 1 97.62 284 PHE A O 1
ATOM 2229 N N . SER A 1 285 ? -5.766 -36.156 5.355 1 98.06 285 SER A N 1
ATOM 2230 C CA . SER A 1 285 ? -4.973 -37.375 5.484 1 98.06 285 SER A CA 1
ATOM 2231 C C . SER A 1 285 ? -3.734 -37.125 6.34 1 98.06 285 SER A C 1
ATOM 2233 O O . SER A 1 285 ? -3.248 -36 6.441 1 98.06 285 SER A O 1
ATOM 2235 N N . PRO A 1 286 ? -3.207 -38.156 6.938 1 97.94 286 PRO A N 1
ATOM 2236 C CA . PRO A 1 286 ? -1.95 -38.031 7.684 1 97.94 286 PRO A CA 1
ATOM 2237 C C . PRO A 1 286 ? -0.789 -37.562 6.812 1 97.94 286 PRO A C 1
ATOM 2239 O O . PRO A 1 286 ? 0.084 -36.844 7.285 1 97.94 286 PRO A O 1
ATOM 2242 N N . GLN A 1 287 ? -0.835 -37.969 5.57 1 98.06 287 GLN A N 1
ATOM 2243 C CA . GLN A 1 287 ? 0.231 -37.562 4.656 1 98.06 287 GLN A CA 1
ATOM 2244 C C . GLN A 1 287 ? 0.222 -36.062 4.414 1 98.06 287 GLN A C 1
ATOM 2246 O O . GLN A 1 287 ? 1.277 -35.438 4.387 1 98.06 287 GLN A O 1
ATOM 2251 N N . PHE A 1 288 ? -0.958 -35.562 4.219 1 98.62 288 PHE A N 1
ATOM 2252 C CA . PHE A 1 288 ? -1.079 -34.125 4.004 1 98.62 288 PHE A CA 1
ATOM 2253 C C . PHE A 1 288 ? -0.666 -33.344 5.25 1 98.62 288 PHE A C 1
ATOM 2255 O O . PHE A 1 288 ? 0.094 -32.375 5.164 1 98.62 288 PHE A O 1
ATOM 2262 N N . LYS A 1 289 ? -1.102 -33.75 6.398 1 98.69 289 LYS A N 1
ATOM 2263 C CA . LYS A 1 289 ? -0.739 -33.125 7.664 1 98.69 289 LYS A CA 1
ATOM 2264 C C . LYS A 1 289 ? 0.771 -33.156 7.879 1 98.69 289 LYS A C 1
ATOM 2266 O O . LYS A 1 289 ? 1.361 -32.156 8.305 1 98.69 289 LYS A O 1
ATOM 2271 N N . ASP A 1 290 ? 1.368 -34.25 7.555 1 98.69 290 ASP A N 1
ATOM 2272 C CA . ASP A 1 290 ? 2.812 -34.406 7.703 1 98.69 290 ASP A CA 1
ATOM 2273 C C . ASP A 1 290 ? 3.559 -33.469 6.734 1 98.69 290 ASP A C 1
ATOM 2275 O O . ASP A 1 290 ? 4.547 -32.844 7.109 1 98.69 290 ASP A O 1
ATOM 2279 N N . PHE A 1 291 ? 3.109 -33.438 5.488 1 98.69 291 PHE A N 1
ATOM 2280 C CA . PHE A 1 291 ? 3.709 -32.594 4.469 1 98.69 291 PHE A CA 1
ATOM 2281 C C . PHE A 1 291 ? 3.742 -31.141 4.934 1 98.69 291 PHE A C 1
ATOM 2283 O O . PHE A 1 291 ? 4.762 -30.453 4.789 1 98.69 291 PHE A O 1
ATOM 2290 N N . VAL A 1 292 ? 2.639 -30.656 5.523 1 98.81 292 VAL A N 1
ATOM 2291 C CA . VAL A 1 292 ? 2.531 -29.297 6.043 1 98.81 292 VAL A CA 1
ATOM 2292 C C . VAL A 1 292 ? 3.461 -29.125 7.242 1 98.81 292 VAL A C 1
ATOM 2294 O O . VAL A 1 292 ? 4.203 -28.141 7.32 1 98.81 292 VAL A O 1
ATOM 2297 N N . GLU A 1 293 ? 3.5 -30.031 8.062 1 98.62 293 GLU A N 1
ATOM 2298 C CA . GLU A 1 293 ? 4.25 -29.969 9.312 1 98.62 293 GLU A CA 1
ATOM 2299 C C . GLU A 1 293 ? 5.75 -29.844 9.047 1 98.62 293 GLU A C 1
ATOM 2301 O O . GLU A 1 293 ? 6.438 -29.047 9.695 1 98.62 293 GLU A O 1
ATOM 2306 N N . ILE A 1 294 ? 6.246 -30.594 8.156 1 98.56 294 ILE A N 1
ATOM 2307 C CA . ILE A 1 294 ? 7.691 -30.625 7.957 1 98.56 294 ILE A CA 1
ATOM 2308 C C . ILE A 1 294 ? 8.156 -29.312 7.328 1 98.56 294 ILE A C 1
ATOM 2310 O O . ILE A 1 294 ? 9.312 -28.922 7.477 1 98.56 294 ILE A O 1
ATOM 2314 N N . MET A 1 295 ? 7.297 -28.625 6.621 1 98.69 295 MET A N 1
ATOM 2315 C CA . MET A 1 295 ? 7.652 -27.344 6.031 1 98.69 295 MET A CA 1
ATOM 2316 C C . MET A 1 295 ? 7.562 -26.234 7.07 1 98.69 295 MET A C 1
ATOM 2318 O O . MET A 1 295 ? 8.25 -25.219 6.957 1 98.69 295 MET A O 1
ATOM 2322 N N . LEU A 1 296 ? 6.711 -26.422 8.039 1 98.5 296 LEU A N 1
ATOM 2323 C CA . LEU A 1 296 ? 6.449 -25.391 9.031 1 98.5 296 LEU A CA 1
ATOM 2324 C C . LEU A 1 296 ? 7.23 -25.656 10.312 1 98.5 296 LEU A C 1
ATOM 2326 O O . LEU A 1 296 ? 6.645 -25.781 11.391 1 98.5 296 LEU A O 1
ATOM 2330 N N . GLN A 1 297 ? 8.5 -25.75 10.086 1 97.81 297 GLN A N 1
ATOM 2331 C CA . GLN A 1 297 ? 9.438 -25.812 11.203 1 97.81 297 GLN A CA 1
ATOM 2332 C C . GLN A 1 297 ? 10 -24.422 11.5 1 97.81 297 GLN A C 1
ATOM 2334 O O . GLN A 1 297 ? 10.453 -23.719 10.602 1 97.81 297 GLN A O 1
ATOM 2339 N N . LYS A 1 298 ? 10.008 -24.016 12.75 1 95.38 298 LYS A N 1
ATOM 2340 C CA . LYS A 1 298 ? 10.484 -22.672 13.133 1 95.38 298 LYS A CA 1
ATOM 2341 C C . LYS A 1 298 ? 11.953 -22.484 12.766 1 95.38 298 LYS A C 1
ATOM 2343 O O . LYS A 1 298 ? 12.344 -21.422 12.281 1 95.38 298 LYS A O 1
ATOM 2348 N N . ASP A 1 299 ? 12.688 -23.516 12.977 1 94.5 299 ASP A N 1
ATOM 2349 C CA . ASP A 1 299 ? 14.094 -23.5 12.586 1 94.5 299 ASP A CA 1
ATOM 2350 C C . ASP A 1 299 ? 14.25 -23.812 11.094 1 94.5 299 ASP A C 1
ATOM 2352 O O . ASP A 1 299 ? 13.961 -24.922 10.656 1 94.5 299 ASP A O 1
ATOM 2356 N N . PRO A 1 300 ? 14.695 -22.891 10.336 1 95.25 300 PRO A N 1
ATOM 2357 C CA . PRO A 1 300 ? 14.805 -23.109 8.891 1 95.25 300 PRO A CA 1
ATOM 2358 C C . PRO A 1 300 ? 15.711 -24.297 8.539 1 95.25 300 PRO A C 1
ATOM 2360 O O . PRO A 1 300 ? 15.508 -24.953 7.52 1 95.25 300 PRO A O 1
ATOM 2363 N N . ALA A 1 301 ? 16.672 -24.609 9.375 1 94.38 301 ALA A N 1
ATOM 2364 C CA . ALA A 1 301 ? 17.594 -25.703 9.109 1 94.38 301 ALA A CA 1
ATOM 2365 C C . ALA A 1 301 ? 16.875 -27.047 9.156 1 94.38 301 ALA A C 1
ATOM 2367 O O . ALA A 1 301 ? 17.359 -28.047 8.602 1 94.38 301 ALA A O 1
ATOM 2368 N N . LYS A 1 302 ? 15.773 -27.094 9.805 1 97.12 302 LYS A N 1
ATOM 2369 C CA . LYS A 1 302 ? 15.016 -28.328 9.953 1 97.12 302 LYS A CA 1
ATOM 2370 C C . LYS A 1 302 ? 13.992 -28.484 8.828 1 97.12 302 LYS A C 1
ATOM 2372 O O . LYS A 1 302 ? 13.344 -29.531 8.719 1 97.12 302 LYS A O 1
ATOM 2377 N N . ARG A 1 303 ? 13.875 -27.516 7.98 1 97.69 303 ARG A N 1
ATOM 2378 C CA . ARG A 1 303 ? 12.945 -27.594 6.863 1 97.69 303 ARG A CA 1
ATOM 2379 C C . ARG A 1 303 ? 13.547 -28.375 5.703 1 97.69 303 ARG A C 1
ATOM 2381 O O . ARG A 1 303 ? 14.75 -28.297 5.445 1 97.69 303 ARG A O 1
ATOM 2388 N N . PRO A 1 304 ? 12.734 -29.109 5.031 1 97.88 304 PRO A N 1
ATOM 2389 C CA . PRO A 1 304 ? 13.25 -29.953 3.945 1 97.88 304 PRO A CA 1
ATOM 2390 C C . PRO A 1 304 ? 13.703 -29.141 2.736 1 97.88 304 PRO A C 1
ATOM 2392 O O . PRO A 1 304 ? 13.25 -28 2.539 1 97.88 304 PRO A O 1
ATOM 2395 N N . ALA A 1 305 ? 14.602 -29.766 1.988 1 96.5 305 ALA A N 1
ATOM 2396 C CA . ALA A 1 305 ? 14.93 -29.25 0.659 1 96.5 305 ALA A CA 1
ATOM 2397 C C . ALA A 1 305 ? 13.828 -29.594 -0.342 1 96.5 305 ALA A C 1
ATOM 2399 O O . ALA A 1 305 ? 13.016 -30.484 -0.107 1 96.5 305 ALA A O 1
ATOM 2400 N N . VAL A 1 306 ? 13.844 -28.859 -1.411 1 97.31 306 VAL A N 1
ATOM 2401 C CA . VAL A 1 306 ? 12.844 -29.078 -2.451 1 97.31 306 VAL A CA 1
ATOM 2402 C C . VAL A 1 306 ? 12.906 -30.531 -2.926 1 97.31 306 VAL A C 1
ATOM 2404 O O . VAL A 1 306 ? 11.875 -31.156 -3.15 1 97.31 306 VAL A O 1
ATOM 2407 N N . SER A 1 307 ? 14.109 -31.078 -3.047 1 96.56 307 SER A N 1
ATOM 2408 C CA . SER A 1 307 ? 14.297 -32.469 -3.504 1 96.56 307 SER A CA 1
ATOM 2409 C C . SER A 1 307 ? 13.625 -33.438 -2.562 1 96.56 307 SER A C 1
ATOM 2411 O O . SER A 1 307 ? 13.078 -34.469 -3.006 1 96.56 307 SER A O 1
ATOM 2413 N N . GLU A 1 308 ? 13.672 -33.156 -1.32 1 98.06 308 GLU A N 1
ATOM 2414 C CA . GLU A 1 308 ? 13.039 -34 -0.327 1 98.06 308 GLU A CA 1
ATOM 2415 C C . GLU A 1 308 ? 11.516 -33.938 -0.422 1 98.06 308 GLU A C 1
ATOM 2417 O O . GLU A 1 308 ? 10.82 -34.938 -0.245 1 98.06 308 GLU A O 1
ATOM 2422 N N . LEU A 1 309 ? 11.078 -32.812 -0.685 1 98.69 309 LEU A N 1
ATOM 2423 C CA . LEU A 1 309 ? 9.633 -32.594 -0.787 1 98.69 309 LEU A CA 1
ATOM 2424 C C . LEU A 1 309 ? 9.062 -33.375 -1.978 1 98.69 309 LEU A C 1
ATOM 2426 O O . LEU A 1 309 ? 7.953 -33.906 -1.906 1 98.69 309 LEU A O 1
ATOM 2430 N N . PHE A 1 310 ? 9.844 -33.531 -3.07 1 98.25 310 PHE A N 1
ATOM 2431 C CA . PHE A 1 310 ? 9.406 -34.281 -4.246 1 98.25 310 PHE A CA 1
ATOM 2432 C C . PHE A 1 310 ? 9.211 -35.75 -3.916 1 98.25 310 PHE A C 1
ATOM 2434 O O . PHE A 1 310 ? 8.406 -36.438 -4.555 1 98.25 310 PHE A O 1
ATOM 2441 N N . ARG A 1 311 ? 9.891 -36.188 -2.918 1 98.19 311 ARG A N 1
ATOM 2442 C CA . ARG A 1 311 ? 9.852 -37.625 -2.562 1 98.19 311 ARG A CA 1
ATOM 2443 C C . ARG A 1 311 ? 8.75 -37.875 -1.539 1 98.19 311 ARG A C 1
ATOM 2445 O O . ARG A 1 311 ? 8.469 -39.031 -1.224 1 98.19 311 ARG A O 1
ATOM 2452 N N . HIS A 1 312 ? 8.203 -36.875 -0.944 1 98.5 312 HIS A N 1
ATOM 2453 C CA . HIS A 1 312 ? 7.141 -37.062 0.036 1 98.5 312 HIS A CA 1
ATOM 2454 C C . HIS A 1 312 ? 5.926 -37.75 -0.591 1 98.5 312 HIS A C 1
ATOM 2456 O O . HIS A 1 312 ? 5.527 -37.406 -1.707 1 98.5 312 HIS A O 1
ATOM 2462 N N . PRO A 1 313 ? 5.285 -38.625 0.095 1 98.25 313 PRO A N 1
ATOM 2463 C CA . PRO A 1 313 ? 4.164 -39.375 -0.47 1 98.25 313 PRO A CA 1
ATOM 2464 C C . PRO A 1 313 ? 3.008 -38.5 -0.902 1 98.25 313 PRO A C 1
ATOM 2466 O O . PRO A 1 313 ? 2.297 -38.812 -1.86 1 98.25 313 PRO A O 1
ATOM 2469 N N . PHE A 1 314 ? 2.805 -37.406 -0.267 1 98.38 314 PHE A N 1
ATOM 2470 C CA . PHE A 1 314 ? 1.742 -36.469 -0.633 1 98.38 314 PHE A CA 1
ATOM 2471 C C . PHE A 1 314 ? 1.934 -35.969 -2.057 1 98.38 314 PHE A C 1
ATOM 2473 O O . PHE A 1 314 ? 0.959 -35.75 -2.779 1 98.38 314 PHE A O 1
ATOM 2480 N N . ILE A 1 315 ? 3.197 -35.75 -2.424 1 98.56 315 ILE A N 1
ATOM 2481 C CA . ILE A 1 315 ? 3.539 -35.188 -3.732 1 98.56 315 ILE A CA 1
ATOM 2482 C C . ILE A 1 315 ? 3.637 -36.344 -4.754 1 98.56 315 ILE A C 1
ATOM 2484 O O . ILE A 1 315 ? 3.139 -36.219 -5.875 1 98.56 315 ILE A O 1
ATOM 2488 N N . THR A 1 316 ? 4.211 -37.5 -4.391 1 98.12 316 THR A N 1
ATOM 2489 C CA . THR A 1 316 ? 4.391 -38.594 -5.328 1 98.12 316 THR A CA 1
ATOM 2490 C C . THR A 1 316 ? 3.043 -39.188 -5.73 1 98.12 316 THR A C 1
ATOM 2492 O O . THR A 1 316 ? 2.91 -39.75 -6.816 1 98.12 316 THR A O 1
ATOM 2495 N N . ASN A 1 317 ? 2.033 -39 -4.953 1 97 317 ASN A N 1
ATOM 2496 C CA . ASN A 1 317 ? 0.709 -39.531 -5.227 1 97 317 ASN A CA 1
ATOM 2497 C C . ASN A 1 317 ? -0.168 -38.531 -5.969 1 97 317 ASN A C 1
ATOM 2499 O O . ASN A 1 317 ? -1.328 -38.812 -6.27 1 97 317 ASN A O 1
ATOM 2503 N N . ALA A 1 318 ? 0.366 -37.344 -6.246 1 97.62 318 ALA A N 1
ATOM 2504 C CA . ALA A 1 318 ? -0.424 -36.312 -6.918 1 97.62 318 ALA A CA 1
ATOM 2505 C C . ALA A 1 318 ? -0.812 -36.75 -8.328 1 97.62 318 ALA A C 1
ATOM 2507 O O . ALA A 1 318 ? -0.008 -37.375 -9.039 1 97.62 318 ALA A O 1
ATOM 2508 N N . GLY A 1 319 ? -2.037 -36.469 -8.742 1 97.12 319 GLY A N 1
ATOM 2509 C CA . GLY A 1 319 ? -2.518 -36.812 -10.078 1 97.12 319 GLY A CA 1
ATOM 2510 C C . GLY A 1 319 ? -1.998 -35.844 -11.141 1 97.12 319 GLY A C 1
ATOM 2511 O O . GLY A 1 319 ? -1.148 -35 -10.867 1 97.12 319 GLY A O 1
ATOM 2512 N N . PRO A 1 320 ? -2.439 -36.094 -12.344 1 97.25 320 PRO A N 1
ATOM 2513 C CA . PRO A 1 320 ? -2.031 -35.188 -13.438 1 97.25 320 PRO A CA 1
ATOM 2514 C C . PRO A 1 320 ? -2.676 -33.812 -13.344 1 97.25 320 PRO A C 1
ATOM 2516 O O . PRO A 1 320 ? -3.738 -33.656 -12.734 1 97.25 320 PRO A O 1
ATOM 2519 N N . THR A 1 321 ? -2.031 -32.812 -13.891 1 97.19 321 THR A N 1
ATOM 2520 C CA . THR A 1 321 ? -2.518 -31.453 -13.836 1 97.19 321 THR A CA 1
ATOM 2521 C C . THR A 1 321 ? -3.885 -31.344 -14.5 1 97.19 321 THR A C 1
ATOM 2523 O O . THR A 1 321 ? -4.68 -30.469 -14.156 1 97.19 321 THR A O 1
ATOM 2526 N N . SER A 1 322 ? -4.207 -32.219 -15.406 1 95.88 322 SER A N 1
ATOM 2527 C CA . SER A 1 322 ? -5.477 -32.188 -16.125 1 95.88 322 SER A CA 1
ATOM 2528 C C . SER A 1 322 ? -6.656 -32.312 -15.164 1 95.88 322 SER A C 1
ATOM 2530 O O . SER A 1 322 ? -7.773 -31.922 -15.477 1 95.88 322 SER A O 1
ATOM 2532 N N . GLU A 1 323 ? -6.441 -32.906 -14.062 1 96.06 323 GLU A N 1
ATOM 2533 C CA . GLU A 1 323 ? -7.496 -33.062 -13.062 1 96.06 323 GLU A CA 1
ATOM 2534 C C . GLU A 1 323 ? -7.945 -31.703 -12.523 1 96.06 323 GLU A C 1
ATOM 2536 O O . GLU A 1 323 ? -9.055 -31.578 -12.016 1 96.06 323 GLU A O 1
ATOM 2541 N N . LEU A 1 324 ? -7.055 -30.719 -12.609 1 96.38 324 LEU A N 1
ATOM 2542 C CA . LEU A 1 324 ? -7.395 -29.391 -12.125 1 96.38 324 LEU A CA 1
ATOM 2543 C C . LEU A 1 324 ? -8.398 -28.703 -13.055 1 96.38 324 LEU A C 1
ATOM 2545 O O . LEU A 1 324 ? -9.047 -27.734 -12.672 1 96.38 324 LEU A O 1
ATOM 2549 N N . ALA A 1 325 ? -8.57 -29.188 -14.258 1 93.69 325 ALA A N 1
ATOM 2550 C CA . ALA A 1 325 ? -9.516 -28.625 -15.219 1 93.69 325 ALA A CA 1
ATOM 2551 C C . ALA A 1 325 ? -10.953 -28.719 -14.695 1 93.69 325 ALA A C 1
ATOM 2553 O O . ALA A 1 325 ? -11.797 -27.906 -15.055 1 93.69 325 ALA A O 1
ATOM 2554 N N . ALA A 1 326 ? -11.195 -29.688 -13.898 1 90.19 326 ALA A N 1
ATOM 2555 C CA . ALA A 1 326 ? -12.523 -29.906 -13.32 1 90.19 326 ALA A CA 1
ATOM 2556 C C . ALA A 1 326 ? -12.969 -28.703 -12.5 1 90.19 326 ALA A C 1
ATOM 2558 O O . ALA A 1 326 ? -14.172 -28.5 -12.289 1 90.19 326 ALA A O 1
ATOM 2559 N N . LEU A 1 327 ? -12.055 -27.922 -12.016 1 90.75 327 LEU A N 1
ATOM 2560 C CA . LEU A 1 327 ? -12.352 -26.734 -11.211 1 90.75 327 LEU A CA 1
ATOM 2561 C C . LEU A 1 327 ? -13.055 -25.672 -12.055 1 90.75 327 LEU A C 1
ATOM 2563 O O . LEU A 1 327 ? -13.688 -24.766 -11.516 1 90.75 327 LEU A O 1
ATOM 2567 N N . PHE A 1 328 ? -12.984 -25.766 -13.32 1 85.12 328 PHE A N 1
ATOM 2568 C CA . PHE A 1 328 ? -13.516 -24.75 -14.219 1 85.12 328 PHE A CA 1
ATOM 2569 C C . PHE A 1 328 ? -14.719 -25.266 -14.992 1 85.12 328 PHE A C 1
ATOM 2571 O O . PHE A 1 328 ? -15.43 -24.5 -15.633 1 85.12 328 PHE A O 1
ATOM 2578 N N . SER A 1 329 ? -14.984 -26.5 -15.148 1 71.94 329 SER A N 1
ATOM 2579 C CA . SER A 1 329 ? -16.109 -27.078 -15.867 1 71.94 329 SER A CA 1
ATOM 2580 C C . SER A 1 329 ? -17.422 -26.891 -15.109 1 71.94 329 SER A C 1
ATOM 2582 O O . SER A 1 329 ? -18.469 -26.734 -15.727 1 71.94 329 SER A O 1
ATOM 2584 N N . ALA A 1 330 ? -17.656 -26.984 -13.828 1 53.59 330 ALA A N 1
ATOM 2585 C CA . ALA A 1 330 ? -18.953 -27.062 -13.156 1 53.59 330 ALA A CA 1
ATOM 2586 C C . ALA A 1 330 ? -19.578 -25.688 -13.016 1 53.59 330 ALA A C 1
ATOM 2588 O O . ALA A 1 330 ? -20.75 -25.562 -12.625 1 53.59 330 ALA A O 1
ATOM 2589 N N . GLY A 1 331 ? -19.047 -24.609 -13.008 1 47.72 331 GLY A N 1
ATOM 2590 C CA . GLY A 1 331 ? -19.609 -23.359 -12.516 1 47.72 331 GLY A CA 1
ATOM 2591 C C . GLY A 1 331 ? -20.5 -22.672 -13.531 1 47.72 331 GLY A C 1
ATOM 2592 O O . GLY A 1 331 ? -20.781 -21.469 -13.398 1 47.72 331 GLY A O 1
ATOM 2593 N N . ALA A 1 332 ? -20.859 -23.078 -14.789 1 42.53 332 ALA A N 1
ATOM 2594 C CA . ALA A 1 332 ? -21.906 -22.312 -15.453 1 42.53 332 ALA A CA 1
ATOM 2595 C C . ALA A 1 332 ? -23.234 -22.391 -14.695 1 42.53 332 ALA A C 1
ATOM 2597 O O . ALA A 1 332 ? -23.812 -23.469 -14.562 1 42.53 332 ALA A O 1
ATOM 2598 N N . PRO A 1 333 ? -23.531 -21.609 -13.781 1 37.19 333 PRO A N 1
ATOM 2599 C CA . PRO A 1 333 ? -24.938 -21.703 -13.383 1 37.19 333 PRO A CA 1
ATOM 2600 C C . PRO A 1 333 ? -25.906 -21.484 -14.547 1 37.19 333 PRO A C 1
ATOM 2602 O O . PRO A 1 333 ? -25.562 -20.797 -15.516 1 37.19 333 PRO A O 1
ATOM 2605 N N . ALA A 1 334 ? -26.859 -22.438 -14.703 1 31.3 334 ALA A N 1
ATOM 2606 C CA . ALA A 1 334 ? -28.047 -22.25 -15.539 1 31.3 334 ALA A CA 1
ATOM 2607 C C . ALA A 1 334 ? -28.688 -20.891 -15.289 1 31.3 334 ALA A C 1
ATOM 2609 O O . ALA A 1 334 ? -28.844 -20.469 -14.141 1 31.3 334 ALA A O 1
ATOM 2610 N N . LYS A 1 335 ? -28.547 -20.125 -16.234 1 34.62 335 LYS A N 1
ATOM 2611 C CA . LYS A 1 335 ? -29.391 -18.938 -16.328 1 34.62 335 LYS A CA 1
ATOM 2612 C C . LYS A 1 335 ? -30.844 -19.281 -16.016 1 34.62 335 LYS A C 1
ATOM 2614 O O . LYS A 1 335 ? -31.469 -20.062 -16.719 1 34.62 335 LYS A O 1
ATOM 2619 N N . LYS A 1 336 ? -31.422 -19.203 -14.859 1 22.94 336 LYS A N 1
ATOM 2620 C CA . LYS A 1 336 ? -32.875 -18.984 -14.867 1 22.94 336 LYS A CA 1
ATOM 2621 C C . LYS A 1 336 ? -33.219 -17.609 -15.422 1 22.94 336 LYS A C 1
ATOM 2623 O O . LYS A 1 336 ? -32.562 -16.609 -15.086 1 22.94 336 LYS A O 1
ATOM 2628 N N . MET B 1 1 ? -5.297 31.703 -36.656 1 52.91 1 MET B N 1
ATOM 2629 C CA . MET B 1 1 ? -4.641 30.875 -35.625 1 52.91 1 MET B CA 1
ATOM 2630 C C . MET B 1 1 ? -5.207 29.469 -35.594 1 52.91 1 MET B C 1
ATOM 2632 O O . MET B 1 1 ? -6.41 29.266 -35.812 1 52.91 1 MET B O 1
ATOM 2636 N N . ASP B 1 2 ? -4.484 28.5 -35.719 1 70.5 2 ASP B N 1
ATOM 2637 C CA . ASP B 1 2 ? -4.906 27.094 -35.719 1 70.5 2 ASP B CA 1
ATOM 2638 C C . ASP B 1 2 ? -5.777 26.797 -34.5 1 70.5 2 ASP B C 1
ATOM 2640 O O . ASP B 1 2 ? -5.336 26.984 -33.344 1 70.5 2 ASP B O 1
ATOM 2644 N N . PRO B 1 3 ? -7.094 26.547 -34.844 1 73.12 3 PRO B N 1
ATOM 2645 C CA . PRO B 1 3 ? -8.023 26.344 -33.75 1 73.12 3 PRO B CA 1
ATOM 2646 C C . PRO B 1 3 ? -7.637 25.141 -32.875 1 73.12 3 PRO B C 1
ATOM 2648 O O . PRO B 1 3 ? -8.109 25.031 -31.734 1 73.12 3 PRO B O 1
ATOM 2651 N N . LEU B 1 4 ? -6.715 24.406 -33.281 1 78.19 4 LEU B N 1
ATOM 2652 C CA . LEU B 1 4 ? -6.309 23.234 -32.5 1 78.19 4 LEU B CA 1
ATOM 2653 C C . LEU B 1 4 ? -4.93 23.438 -31.891 1 78.19 4 LEU B C 1
ATOM 2655 O O . LEU B 1 4 ? -4.293 22.484 -31.438 1 78.19 4 LEU B O 1
ATOM 2659 N N . SER B 1 5 ? -4.543 24.672 -32.031 1 81.38 5 SER B N 1
ATOM 2660 C CA . SER B 1 5 ? -3.303 24.969 -31.312 1 81.38 5 SER B CA 1
ATOM 2661 C C . SER B 1 5 ? -3.535 25.047 -29.797 1 81.38 5 SER B C 1
ATOM 2663 O O . SER B 1 5 ? -4.625 25.391 -29.359 1 81.38 5 SER B O 1
ATOM 2665 N N . GLU B 1 6 ? -2.58 24.641 -29.047 1 85.56 6 GLU B N 1
ATOM 2666 C CA . GLU B 1 6 ? -2.656 24.703 -27.594 1 85.56 6 GLU B CA 1
ATOM 2667 C C . GLU B 1 6 ? -3.104 26.094 -27.125 1 85.56 6 GLU B C 1
ATOM 2669 O O . GLU B 1 6 ? -3.961 26.203 -26.234 1 85.56 6 GLU B O 1
ATOM 2674 N N . ASP B 1 7 ? -2.58 27.125 -27.859 1 85.38 7 ASP B N 1
ATOM 2675 C CA . ASP B 1 7 ? -2.873 28.5 -27.469 1 85.38 7 ASP B CA 1
ATOM 2676 C C . ASP B 1 7 ? -4.328 28.859 -27.766 1 85.38 7 ASP B C 1
ATOM 2678 O O . ASP B 1 7 ? -4.992 29.5 -26.938 1 85.38 7 ASP B O 1
ATOM 2682 N N . ALA B 1 8 ? -4.734 28.469 -28.906 1 87.25 8 ALA B N 1
ATOM 2683 C CA . ALA B 1 8 ? -6.109 28.766 -29.281 1 87.25 8 ALA B CA 1
ATOM 2684 C C . ALA B 1 8 ? -7.102 28.078 -28.344 1 87.25 8 ALA B C 1
ATOM 2686 O O . ALA B 1 8 ? -8.086 28.688 -27.922 1 87.25 8 ALA B O 1
ATOM 2687 N N . ILE B 1 9 ? -6.855 26.891 -28 1 88.31 9 ILE B N 1
ATOM 2688 C CA . ILE B 1 9 ? -7.738 26.125 -27.141 1 88.31 9 ILE B CA 1
ATOM 2689 C C . ILE B 1 9 ? -7.707 26.688 -25.719 1 88.31 9 ILE B C 1
ATOM 2691 O O . ILE B 1 9 ? -8.75 26.828 -25.078 1 88.31 9 ILE B O 1
ATOM 2695 N N . ALA B 1 10 ? -6.543 27.016 -25.312 1 86.81 10 ALA B N 1
ATOM 2696 C CA . ALA B 1 10 ? -6.391 27.594 -23.984 1 86.81 10 ALA B CA 1
ATOM 2697 C C . ALA B 1 10 ? -7.176 28.906 -23.844 1 86.81 10 ALA B C 1
ATOM 2699 O O . ALA B 1 10 ? -7.844 29.125 -22.844 1 86.81 10 ALA B O 1
ATOM 2700 N N . GLU B 1 11 ? -7.102 29.672 -24.875 1 87 11 GLU B N 1
ATOM 2701 C CA . GLU B 1 11 ? -7.828 30.938 -24.875 1 87 11 GLU B CA 1
ATOM 2702 C C . GLU B 1 11 ? -9.336 30.719 -24.875 1 87 11 GLU B C 1
ATOM 2704 O O . GLU B 1 11 ? -10.062 31.406 -24.156 1 87 11 GLU B O 1
ATOM 2709 N N . ARG B 1 12 ? -9.766 29.797 -25.625 1 87.19 12 ARG B N 1
ATOM 2710 C CA . ARG B 1 12 ? -11.188 29.453 -25.656 1 87.19 12 ARG B CA 1
ATOM 2711 C C . ARG B 1 12 ? -11.672 28.969 -24.297 1 87.19 12 ARG B C 1
ATOM 2713 O O . ARG B 1 12 ? -12.719 29.406 -23.812 1 87.19 12 ARG B O 1
ATOM 2720 N N . PHE B 1 13 ? -10.938 28.094 -23.719 1 83.38 13 PHE B N 1
ATOM 2721 C CA . PHE B 1 13 ? -11.312 27.547 -22.422 1 83.38 13 PHE B CA 1
ATOM 2722 C C . PHE B 1 13 ? -11.336 28.625 -21.359 1 83.38 13 PHE B C 1
ATOM 2724 O O . PHE B 1 13 ? -12.242 28.656 -20.516 1 83.38 13 PHE B O 1
ATOM 2731 N N . GLN B 1 14 ? -10.344 29.453 -21.453 1 81.56 14 GLN B N 1
ATOM 2732 C CA . GLN B 1 14 ? -10.289 30.516 -20.453 1 81.56 14 GLN B CA 1
ATOM 2733 C C . GLN B 1 14 ? -11.5 31.438 -20.578 1 81.56 14 GLN B C 1
ATOM 2735 O O . GLN B 1 14 ? -12.102 31.812 -19.562 1 81.56 14 GLN B O 1
ATOM 2740 N N . LYS B 1 15 ? -11.836 31.766 -21.75 1 82.56 15 LYS B N 1
ATOM 2741 C CA . LYS B 1 15 ? -12.977 32.625 -21.984 1 82.56 15 LYS B CA 1
ATOM 2742 C C . LYS B 1 15 ? -14.289 31.953 -21.609 1 82.56 15 LYS B C 1
ATOM 2744 O O . LYS B 1 15 ? -15.133 32.562 -20.953 1 82.56 15 LYS B O 1
ATOM 2749 N N . ARG B 1 16 ? -14.422 30.75 -21.938 1 81.88 16 ARG B N 1
ATOM 2750 C CA . ARG B 1 16 ? -15.672 30.016 -21.75 1 81.88 16 ARG B CA 1
ATOM 2751 C C . ARG B 1 16 ? -15.914 29.703 -20.281 1 81.88 16 ARG B C 1
ATOM 2753 O O . ARG B 1 16 ? -17.047 29.766 -19.797 1 81.88 16 ARG B O 1
ATOM 2760 N N . PHE B 1 17 ? -14.906 29.359 -19.641 1 79.19 17 PHE B N 1
ATOM 2761 C CA . PHE B 1 17 ? -15.078 28.859 -18.281 1 79.19 17 PHE B CA 1
ATOM 2762 C C . PHE B 1 17 ? -14.57 29.875 -17.266 1 79.19 17 PHE B C 1
ATOM 2764 O O . PHE B 1 17 ? -14.617 29.625 -16.062 1 79.19 17 PHE B O 1
ATOM 2771 N N . ALA B 1 18 ? -14.078 31.016 -17.734 1 78.62 18 ALA B N 1
ATOM 2772 C CA . ALA B 1 18 ? -13.625 32.125 -16.906 1 78.62 18 ALA B CA 1
ATOM 2773 C C . ALA B 1 18 ? -12.594 31.672 -15.875 1 78.62 18 ALA B C 1
ATOM 2775 O O . ALA B 1 18 ? -12.688 32 -14.695 1 78.62 18 ALA B O 1
ATOM 2776 N N . PHE B 1 19 ? -11.617 30.812 -16.359 1 77.31 19 PHE B N 1
ATOM 2777 C CA . PHE B 1 19 ? -10.562 30.344 -15.469 1 77.31 19 PHE B CA 1
ATOM 2778 C C . PHE B 1 19 ? -9.617 31.469 -15.102 1 77.31 19 PHE B C 1
ATOM 2780 O O . PHE B 1 19 ? -9.258 32.281 -15.945 1 77.31 19 PHE B O 1
ATOM 2787 N N . LYS B 1 20 ? -9.242 31.547 -13.828 1 76.94 20 LYS B N 1
ATOM 2788 C CA . LYS B 1 20 ? -8.195 32.469 -13.414 1 76.94 20 LYS B CA 1
ATOM 2789 C C . LYS B 1 20 ? -6.863 32.125 -14.062 1 76.94 20 LYS B C 1
ATOM 2791 O O . LYS B 1 20 ? -6.621 30.969 -14.406 1 76.94 20 LYS B O 1
ATOM 2796 N N . ASP B 1 21 ? -6 33.094 -14.25 1 77.62 21 ASP B N 1
ATOM 2797 C CA . ASP B 1 21 ? -4.703 32.938 -14.906 1 77.62 21 ASP B CA 1
ATOM 2798 C C . ASP B 1 21 ? -3.855 31.891 -14.195 1 77.62 21 ASP B C 1
ATOM 2800 O O . ASP B 1 21 ? -3.098 31.156 -14.844 1 77.62 21 ASP B O 1
ATOM 2804 N N . GLU B 1 22 ? -4.152 31.75 -12.938 1 74.75 22 GLU B N 1
ATOM 2805 C CA . GLU B 1 22 ? -3.303 30.875 -12.133 1 74.75 22 GLU B CA 1
ATOM 2806 C C . GLU B 1 22 ? -3.566 29.406 -12.461 1 74.75 22 GLU B C 1
ATOM 2808 O O . GLU B 1 22 ? -2.734 28.547 -12.18 1 74.75 22 GLU B O 1
ATOM 2813 N N . TRP B 1 23 ? -4.695 29.203 -13.086 1 75.12 23 TRP B N 1
ATOM 2814 C CA . TRP B 1 23 ? -5.062 27.828 -13.375 1 75.12 23 TRP B CA 1
ATOM 2815 C C . TRP B 1 23 ? -4.668 27.438 -14.797 1 75.12 23 TRP B C 1
ATOM 2817 O O . TRP B 1 23 ? -4.641 26.266 -15.141 1 75.12 23 TRP B O 1
ATOM 2827 N N . MET B 1 24 ? -4.293 28.406 -15.578 1 79 24 MET B N 1
ATOM 2828 C CA . MET B 1 24 ? -4.109 28.172 -17.016 1 79 24 MET B CA 1
ATOM 2829 C C . MET B 1 24 ? -2.941 27.234 -17.266 1 79 24 MET B C 1
ATOM 2831 O O . MET B 1 24 ? -3 26.391 -18.172 1 79 24 MET B O 1
ATOM 2835 N N . PRO B 1 25 ? -1.908 27.266 -16.391 1 74.5 25 PRO B N 1
ATOM 2836 C CA . PRO B 1 25 ? -0.834 26.297 -16.641 1 74.5 25 PRO B CA 1
ATOM 2837 C C . PRO B 1 25 ? -1.307 24.859 -16.516 1 74.5 25 PRO B C 1
ATOM 2839 O O . PRO B 1 25 ? -0.856 24 -17.281 1 74.5 25 PRO B O 1
ATOM 2842 N N . PHE B 1 26 ? -2.086 24.656 -15.602 1 71.69 26 PHE B N 1
ATOM 2843 C CA . PHE B 1 26 ? -2.6 23.312 -15.422 1 71.69 26 PHE B CA 1
ATOM 2844 C C . PHE B 1 26 ? -3.537 22.922 -16.562 1 71.69 26 PHE B C 1
ATOM 2846 O O . PHE B 1 26 ? -3.488 21.812 -17.062 1 71.69 26 PHE B O 1
ATOM 2853 N N . ILE B 1 27 ? -4.316 23.891 -16.953 1 75.56 27 ILE B N 1
ATOM 2854 C CA . ILE B 1 27 ? -5.258 23.688 -18.047 1 75.56 27 ILE B CA 1
ATOM 2855 C C . ILE B 1 27 ? -4.496 23.422 -19.344 1 75.56 27 ILE B C 1
ATOM 2857 O O . ILE B 1 27 ? -4.848 22.516 -20.109 1 75.56 27 ILE B O 1
ATOM 2861 N N . ARG B 1 28 ? -3.439 24.172 -19.469 1 78.5 28 ARG B N 1
ATOM 2862 C CA . ARG B 1 28 ? -2.611 24 -20.656 1 78.5 28 ARG B CA 1
ATOM 2863 C C . ARG B 1 28 ? -1.97 22.609 -20.672 1 78.5 28 ARG B C 1
ATOM 2865 O O . ARG B 1 28 ? -1.842 22 -21.734 1 78.5 28 ARG B O 1
ATOM 2872 N N . LYS B 1 29 ? -1.574 22.203 -19.516 1 73.56 29 LYS B N 1
ATOM 2873 C CA . LYS B 1 29 ? -1.016 20.859 -19.438 1 73.56 29 LYS B CA 1
ATOM 2874 C C . LYS B 1 29 ? -2.049 19.797 -19.844 1 73.56 29 LYS B C 1
ATOM 2876 O O . LYS B 1 29 ? -1.729 18.859 -20.562 1 73.56 29 LYS B O 1
ATOM 2881 N N . ASP B 1 30 ? -3.141 20.031 -19.312 1 71.81 30 ASP B N 1
ATOM 2882 C CA . ASP B 1 30 ? -4.227 19.125 -19.703 1 71.81 30 ASP B CA 1
ATOM 2883 C C . ASP B 1 30 ? -4.445 19.172 -21.219 1 71.81 30 ASP B C 1
ATOM 2885 O O . ASP B 1 30 ? -4.652 18.125 -21.844 1 71.81 30 ASP B O 1
ATOM 2889 N N . ILE B 1 31 ? -4.426 20.375 -21.766 1 77.5 31 ILE B N 1
ATOM 2890 C CA . ILE B 1 31 ? -4.625 20.562 -23.203 1 77.5 31 ILE B CA 1
ATOM 2891 C C . ILE B 1 31 ? -3.498 19.891 -23.969 1 77.5 31 ILE B C 1
ATOM 2893 O O . ILE B 1 31 ? -3.744 19.203 -24.969 1 77.5 31 ILE B O 1
ATOM 2897 N N . GLU B 1 32 ? -2.328 20.109 -23.406 1 75.94 32 GLU B N 1
ATOM 2898 C CA . GLU B 1 32 ? -1.168 19.469 -24.031 1 75.94 32 GLU B CA 1
ATOM 2899 C C . GLU B 1 32 ? -1.308 17.953 -24.062 1 75.94 32 GLU B C 1
ATOM 2901 O O . GLU B 1 32 ? -1.009 17.312 -25.062 1 75.94 32 GLU B O 1
ATOM 2906 N N . GLU B 1 33 ? -1.713 17.578 -22.938 1 69.81 33 GLU B N 1
ATOM 2907 C CA . GLU B 1 33 ? -1.905 16.141 -22.844 1 69.81 33 GLU B CA 1
ATOM 2908 C C . GLU B 1 33 ? -2.996 15.664 -23.812 1 69.81 33 GLU B C 1
ATOM 2910 O O . GLU B 1 33 ? -2.869 14.602 -24.422 1 69.81 33 GLU B O 1
ATOM 2915 N N . ALA B 1 34 ? -3.961 16.453 -23.891 1 70.62 34 ALA B N 1
ATOM 2916 C CA . ALA B 1 34 ? -5.047 16.141 -24.812 1 70.62 34 ALA B CA 1
ATOM 2917 C C . ALA B 1 34 ? -4.574 16.203 -26.266 1 70.62 34 ALA B C 1
ATOM 2919 O O . ALA B 1 34 ? -5.008 15.406 -27.094 1 70.62 34 ALA B O 1
ATOM 2920 N N . LEU B 1 35 ? -3.578 17.078 -26.5 1 75.12 35 LEU B N 1
ATOM 2921 C CA . LEU B 1 35 ? -3.109 17.312 -27.859 1 75.12 35 LEU B CA 1
ATOM 2922 C C . LEU B 1 35 ? -1.981 16.359 -28.234 1 75.12 35 LEU B C 1
ATOM 2924 O O . LEU B 1 35 ? -1.529 16.328 -29.375 1 75.12 35 LEU B O 1
ATOM 2928 N N . GLU B 1 36 ? -1.467 15.867 -27.125 1 66 36 GLU B N 1
ATOM 2929 C CA . GLU B 1 36 ? -0.415 14.891 -27.391 1 66 36 GLU B CA 1
ATOM 2930 C C . GLU B 1 36 ? -0.968 13.68 -28.125 1 66 36 GLU B C 1
ATOM 2932 O O . GLU B 1 36 ? -0.209 12.891 -28.703 1 66 36 GLU B O 1
ATOM 2937 N N . THR B 1 37 ? -2.031 13.766 -28.219 1 58.25 37 THR B N 1
ATOM 2938 C CA . THR B 1 37 ? -2.627 12.625 -28.906 1 58.25 37 THR B CA 1
ATOM 2939 C C . THR B 1 37 ? -2.445 12.742 -30.406 1 58.25 37 THR B C 1
ATOM 2941 O O . THR B 1 37 ? -2.02 13.781 -30.906 1 58.25 37 THR B O 1
ATOM 2944 N N . GLY B 1 38 ? -2.611 11.734 -31.234 1 55.09 38 GLY B N 1
ATOM 2945 C CA . GLY B 1 38 ? -2.393 11.336 -32.625 1 55.09 38 GLY B CA 1
ATOM 2946 C C . GLY B 1 38 ? -2.906 12.352 -33.625 1 55.09 38 GLY B C 1
ATOM 2947 O O . GLY B 1 38 ? -2.65 13.547 -33.5 1 55.09 38 GLY B O 1
ATOM 2948 N N . SER B 1 39 ? -3.764 12.125 -34.469 1 60.22 39 SER B N 1
ATOM 2949 C CA . SER B 1 39 ? -4.285 12.852 -35.625 1 60.22 39 SER B CA 1
ATOM 2950 C C . SER B 1 39 ? -5.094 14.07 -35.188 1 60.22 39 SER B C 1
ATOM 2952 O O . SER B 1 39 ? -5.512 14.164 -34.031 1 60.22 39 SER B O 1
ATOM 2954 N N . ILE B 1 40 ? -5.32 14.992 -36.094 1 67.44 40 ILE B N 1
ATOM 2955 C CA . ILE B 1 40 ? -6.02 16.25 -35.844 1 67.44 40 ILE B CA 1
ATOM 2956 C C . ILE B 1 40 ? -7.41 15.977 -35.281 1 67.44 40 ILE B C 1
ATOM 2958 O O . ILE B 1 40 ? -7.867 16.672 -34.375 1 67.44 40 ILE B O 1
ATOM 2962 N N . ASP B 1 41 ? -7.996 15.055 -35.75 1 65.94 41 ASP B N 1
ATOM 2963 C CA . ASP B 1 41 ? -9.344 14.711 -35.281 1 65.94 41 ASP B CA 1
ATOM 2964 C C . ASP B 1 41 ? -9.328 14.211 -33.844 1 65.94 41 ASP B C 1
ATOM 2966 O O . ASP B 1 41 ? -10.211 14.547 -33.062 1 65.94 41 ASP B O 1
ATOM 2970 N N . LYS B 1 42 ? -8.352 13.523 -33.5 1 65.31 42 LYS B N 1
ATOM 2971 C CA . LYS B 1 42 ? -8.18 13.031 -32.125 1 65.31 42 LYS B CA 1
ATOM 2972 C C . LYS B 1 42 ? -7.941 14.188 -31.156 1 65.31 42 LYS B C 1
ATOM 2974 O O . LYS B 1 42 ? -8.453 14.172 -30.047 1 65.31 42 LYS B O 1
ATOM 2979 N N . LYS B 1 43 ? -7.238 14.977 -31.703 1 73.12 43 LYS B N 1
ATOM 2980 C CA . LYS B 1 43 ? -6.934 16.156 -30.891 1 73.12 43 LYS B CA 1
ATOM 2981 C C . LYS B 1 43 ? -8.195 16.969 -30.625 1 73.12 43 LYS B C 1
ATOM 2983 O O . LYS B 1 43 ? -8.406 17.438 -29.5 1 73.12 43 LYS B O 1
ATOM 2988 N N . LYS B 1 44 ? -8.953 17.078 -31.656 1 75.94 44 LYS B N 1
ATOM 2989 C CA . LYS B 1 44 ? -10.18 17.844 -31.516 1 75.94 44 LYS B CA 1
ATOM 2990 C C . LYS B 1 44 ? -11.125 17.188 -30.5 1 75.94 44 LYS B C 1
ATOM 2992 O O . LYS B 1 44 ? -11.719 17.875 -29.672 1 75.94 44 LYS B O 1
ATOM 2997 N N . LYS B 1 45 ? -11.203 15.961 -30.531 1 70.5 45 LYS B N 1
ATOM 2998 C CA . LYS B 1 45 ? -12.055 15.219 -29.609 1 70.5 45 LYS B CA 1
ATOM 2999 C C . LYS B 1 45 ? -11.531 15.289 -28.172 1 70.5 45 LYS B C 1
ATOM 3001 O O . LYS B 1 45 ? -12.305 15.438 -27.234 1 70.5 45 LYS B O 1
ATOM 3006 N N . ALA B 1 46 ? -10.25 15.086 -28.031 1 69.56 46 ALA B N 1
ATOM 3007 C CA . ALA B 1 46 ? -9.617 15.195 -26.719 1 69.56 46 ALA B CA 1
ATOM 3008 C C . ALA B 1 46 ? -9.883 16.562 -26.094 1 69.56 46 ALA B C 1
ATOM 3010 O O . ALA B 1 46 ? -10.156 16.656 -24.906 1 69.56 46 ALA B O 1
ATOM 3011 N N . VAL B 1 47 ? -9.883 17.469 -26.984 1 77.5 47 VAL B N 1
ATOM 3012 C CA . VAL B 1 47 ? -10.102 18.828 -26.516 1 77.5 47 VAL B CA 1
ATOM 3013 C C . VAL B 1 47 ? -11.57 19 -26.109 1 77.5 47 VAL B C 1
ATOM 3015 O O . VAL B 1 47 ? -11.867 19.641 -25.109 1 77.5 47 VAL B O 1
ATOM 3018 N N . GLN B 1 48 ? -12.422 18.406 -26.828 1 77.88 48 GLN B N 1
ATOM 3019 C CA . GLN B 1 48 ? -13.836 18.5 -26.5 1 77.88 48 GLN B CA 1
ATOM 3020 C C . GLN B 1 48 ? -14.141 17.781 -25.188 1 77.88 48 GLN B C 1
ATOM 3022 O O . GLN B 1 48 ? -14.906 18.297 -24.359 1 77.88 48 GLN B O 1
ATOM 3027 N N . ARG B 1 49 ? -13.672 16.609 -24.984 1 70.31 49 ARG B N 1
ATOM 3028 C CA . ARG B 1 49 ? -13.812 15.906 -23.719 1 70.31 49 ARG B CA 1
ATOM 3029 C C . ARG B 1 49 ? -13.328 16.766 -22.547 1 70.31 49 ARG B C 1
ATOM 3031 O O . ARG B 1 49 ? -13.945 16.781 -21.484 1 70.31 49 ARG B O 1
ATOM 3038 N N . LEU B 1 50 ? -12.273 17.266 -22.766 1 76.06 50 LEU B N 1
ATOM 3039 C CA . LEU B 1 50 ? -11.711 18.156 -21.75 1 76.06 50 LEU B CA 1
ATOM 3040 C C . LEU B 1 50 ? -12.664 19.328 -21.469 1 76.06 50 LEU B C 1
ATOM 3042 O O . LEU B 1 50 ? -12.852 19.703 -20.312 1 76.06 50 LEU B O 1
ATOM 3046 N N . GLU B 1 51 ? -13.219 19.75 -22.531 1 76.69 51 GLU B N 1
ATOM 3047 C CA . GLU B 1 51 ? -14.164 20.859 -22.391 1 76.69 51 GLU B CA 1
ATOM 3048 C C . GLU B 1 51 ? -15.414 20.406 -21.625 1 76.69 51 GLU B C 1
ATOM 3050 O O . GLU B 1 51 ? -15.922 21.141 -20.781 1 76.69 51 GLU B O 1
ATOM 3055 N N . ASP B 1 52 ? -15.898 19.25 -21.891 1 72.44 52 ASP B N 1
ATOM 3056 C CA . ASP B 1 52 ? -17.062 18.703 -21.203 1 72.44 52 ASP B CA 1
ATOM 3057 C C . ASP B 1 52 ? -16.766 18.5 -19.719 1 72.44 52 ASP B C 1
ATOM 3059 O O . ASP B 1 52 ? -17.609 18.781 -18.859 1 72.44 52 ASP B O 1
ATOM 3063 N N . HIS B 1 53 ? -15.68 17.969 -19.484 1 69.81 53 HIS B N 1
ATOM 3064 C CA . HIS B 1 53 ? -15.234 17.781 -18.094 1 69.81 53 HIS B CA 1
ATOM 3065 C C . HIS B 1 53 ? -15.273 19.094 -17.328 1 69.81 53 HIS B C 1
ATOM 3067 O O . HIS B 1 53 ? -15.812 19.156 -16.219 1 69.81 53 HIS B O 1
ATOM 3073 N N . TYR B 1 54 ? -14.781 20.078 -18.016 1 70.62 54 TYR B N 1
ATOM 3074 C CA . TYR B 1 54 ? -14.727 21.375 -17.359 1 70.62 54 TYR B CA 1
ATOM 3075 C C . TYR B 1 54 ? -16.125 21.984 -17.234 1 70.62 54 TYR B C 1
ATOM 3077 O O . TYR B 1 54 ? -16.391 22.734 -16.297 1 70.62 54 TYR B O 1
ATOM 3085 N N . ARG B 1 55 ? -16.969 21.516 -18.141 1 69.06 55 ARG B N 1
ATOM 3086 C CA . ARG B 1 55 ? -18.328 22.047 -18.125 1 69.06 55 ARG B CA 1
ATOM 3087 C C . ARG B 1 55 ? -19.188 21.328 -17.078 1 69.06 55 ARG B C 1
ATOM 3089 O O . ARG B 1 55 ? -19.922 21.969 -16.328 1 69.06 55 ARG B O 1
ATOM 3096 N N . ASP B 1 56 ? -19.109 20.016 -16.984 1 65.88 56 ASP B N 1
ATOM 3097 C CA . ASP B 1 56 ? -20.078 19.219 -16.234 1 65.88 56 ASP B CA 1
ATOM 3098 C C . ASP B 1 56 ? -19.594 18.922 -14.828 1 65.88 56 ASP B C 1
ATOM 3100 O O . ASP B 1 56 ? -20.391 18.641 -13.93 1 65.88 56 ASP B O 1
ATOM 3104 N N . CYS B 1 57 ? -18.406 18.953 -14.625 1 68.88 57 CYS B N 1
ATOM 3105 C CA . CYS B 1 57 ? -17.875 18.562 -13.32 1 68.88 57 CYS B CA 1
ATOM 3106 C C . CYS B 1 57 ? -17.828 19.766 -12.367 1 68.88 57 CYS B C 1
ATOM 3108 O O . CYS B 1 57 ? -17.406 20.844 -12.758 1 68.88 57 CYS B O 1
ATOM 3110 N N . GLU B 1 58 ? -18.594 19.5 -11.25 1 79.31 58 GLU B N 1
ATOM 3111 C CA . GLU B 1 58 ? -18.562 20.531 -10.219 1 79.31 58 GLU B CA 1
ATOM 3112 C C . GLU B 1 58 ? -17.125 20.859 -9.812 1 79.31 58 GLU B C 1
ATOM 3114 O O . GLU B 1 58 ? -16.812 22.016 -9.508 1 79.31 58 GLU B O 1
ATOM 3119 N N . TYR B 1 59 ? -16.328 19.875 -9.922 1 85.19 59 TYR B N 1
ATOM 3120 C CA . TYR B 1 59 ? -14.922 20.047 -9.578 1 85.19 59 TYR B CA 1
ATOM 3121 C C . TYR B 1 59 ? -14.023 19.594 -10.727 1 85.19 59 TYR B C 1
ATOM 3123 O O . TYR B 1 59 ? -14.297 18.594 -11.383 1 85.19 59 TYR B O 1
ATOM 3131 N N . VAL B 1 60 ? -13.031 20.453 -10.961 1 80.56 60 VAL B N 1
ATOM 3132 C CA . VAL B 1 60 ? -12.039 20.125 -11.984 1 80.56 60 VAL B CA 1
ATOM 3133 C C . VAL B 1 60 ? -10.719 19.75 -11.32 1 80.56 60 VAL B C 1
ATOM 3135 O O . VAL B 1 60 ? -10.219 20.484 -10.461 1 80.56 60 VAL B O 1
ATOM 3138 N N . LYS B 1 61 ? -10.266 18.562 -11.633 1 81.62 61 LYS B N 1
ATOM 3139 C CA . LYS B 1 61 ? -9.008 18.047 -11.086 1 81.62 61 LYS B CA 1
ATOM 3140 C C . LYS B 1 61 ? -7.824 18.469 -11.945 1 81.62 61 LYS B C 1
ATOM 3142 O O . LYS B 1 61 ? -7.891 18.422 -13.172 1 81.62 61 LYS B O 1
ATOM 3147 N N . PHE B 1 62 ? -6.828 19.062 -11.289 1 77.81 62 PHE B N 1
ATOM 3148 C CA . PHE B 1 62 ? -5.586 19.438 -11.953 1 77.81 62 PHE B CA 1
ATOM 3149 C C . PHE B 1 62 ? -4.473 18.453 -11.625 1 77.81 62 PHE B C 1
ATOM 3151 O O . PHE B 1 62 ? -4.715 17.25 -11.523 1 77.81 62 PHE B O 1
ATOM 3158 N N . GLY B 1 63 ? -3.244 18.812 -11.523 1 73.31 63 GLY B N 1
ATOM 3159 C CA . GLY B 1 63 ? -2.094 17.953 -11.305 1 73.31 63 GLY B CA 1
ATOM 3160 C C . GLY B 1 63 ? -2.072 17.312 -9.922 1 73.31 63 GLY B C 1
ATOM 3161 O O . GLY B 1 63 ? -2.695 17.828 -8.992 1 73.31 63 GLY B O 1
ATOM 3162 N N . LYS B 1 64 ? -1.442 16.219 -9.836 1 76.19 64 LYS B N 1
ATOM 3163 C CA . LYS B 1 64 ? -1.257 15.508 -8.578 1 76.19 64 LYS B CA 1
ATOM 3164 C C . LYS B 1 64 ? -0.344 16.281 -7.633 1 76.19 64 LYS B C 1
ATOM 3166 O O . LYS B 1 64 ? 0.686 16.812 -8.055 1 76.19 64 LYS B O 1
ATOM 3171 N N . ILE B 1 65 ? -0.771 16.5 -6.434 1 77.94 65 ILE B N 1
ATOM 3172 C CA . ILE B 1 65 ? 0.031 17.25 -5.477 1 77.94 65 ILE B CA 1
ATOM 3173 C C . ILE B 1 65 ? 0.504 16.328 -4.355 1 77.94 65 ILE B C 1
ATOM 3175 O O . ILE B 1 65 ? 1.315 16.719 -3.516 1 77.94 65 ILE B O 1
ATOM 3179 N N . GLY B 1 66 ? -0.087 15.172 -4.277 1 73.88 66 GLY B N 1
ATOM 3180 C CA . GLY B 1 66 ? 0.312 14.227 -3.248 1 73.88 66 GLY B CA 1
ATOM 3181 C C . GLY B 1 66 ? -0.364 12.875 -3.387 1 73.88 66 GLY B C 1
ATOM 3182 O O . GLY B 1 66 ? -1.169 12.672 -4.297 1 73.88 66 GLY B O 1
ATOM 3183 N N . GLY B 1 67 ? 0.213 11.961 -2.621 1 68.38 67 GLY B N 1
ATOM 3184 C CA . GLY B 1 67 ? -0.424 10.648 -2.648 1 68.38 67 GLY B CA 1
ATOM 3185 C C . GLY B 1 67 ? 0.285 9.625 -1.789 1 68.38 67 GLY B C 1
ATOM 3186 O O . GLY B 1 67 ? 1.408 9.852 -1.336 1 68.38 67 GLY B O 1
ATOM 3187 N N . GLY B 1 68 ? -0.415 8.641 -1.396 1 61.12 68 GLY B N 1
ATOM 3188 C CA . GLY B 1 68 ? 0.106 7.484 -0.685 1 61.12 68 GLY B CA 1
ATOM 3189 C C . GLY B 1 68 ? -0.542 6.184 -1.112 1 61.12 68 GLY B C 1
ATOM 3190 O O . GLY B 1 68 ? -1.044 6.07 -2.232 1 61.12 68 GLY B O 1
ATOM 3191 N N . ALA B 1 69 ? -0.356 5.203 -0.303 1 57.03 69 ALA B N 1
ATOM 3192 C CA . ALA B 1 69 ? -0.849 3.861 -0.597 1 57.03 69 ALA B CA 1
ATOM 3193 C C . ALA B 1 69 ? -2.365 3.859 -0.772 1 57.03 69 ALA B C 1
ATOM 3195 O O . ALA B 1 69 ? -2.906 3.047 -1.526 1 57.03 69 ALA B O 1
ATOM 3196 N N . PHE B 1 70 ? -3.068 4.879 -0.182 1 59.81 70 PHE B N 1
ATOM 3197 C CA . PHE B 1 70 ? -4.523 4.789 -0.143 1 59.81 70 PHE B CA 1
ATOM 3198 C C . PHE B 1 70 ? -5.156 5.781 -1.11 1 59.81 70 PHE B C 1
ATOM 3200 O O . PHE B 1 70 ? -6.379 5.867 -1.21 1 59.81 70 PHE B O 1
ATOM 3207 N N . GLY B 1 71 ? -4.352 6.52 -1.792 1 68.75 71 GLY B N 1
ATOM 3208 C CA . GLY B 1 71 ? -4.98 7.414 -2.75 1 68.75 71 GLY B CA 1
ATOM 3209 C C . GLY B 1 71 ? -4.078 8.562 -3.18 1 68.75 71 GLY B C 1
ATOM 3210 O O . GLY B 1 71 ? -3.045 8.805 -2.557 1 68.75 71 GLY B O 1
ATOM 3211 N N . GLU B 1 72 ? -4.602 9.156 -4.176 1 78.38 72 GLU B N 1
ATOM 3212 C CA . GLU B 1 72 ? -3.881 10.297 -4.746 1 78.38 72 GLU B CA 1
ATOM 3213 C C . GLU B 1 72 ? -4.609 11.602 -4.465 1 78.38 72 GLU B C 1
ATOM 3215 O O . GLU B 1 72 ? -5.84 11.633 -4.387 1 78.38 72 GLU B O 1
ATOM 3220 N N . VAL B 1 73 ? -3.801 12.578 -4.207 1 86.44 73 VAL B N 1
ATOM 3221 C CA . VAL B 1 73 ? -4.391 13.891 -3.969 1 86.44 73 VAL B CA 1
ATOM 3222 C C . VAL B 1 73 ? -4.035 14.836 -5.113 1 86.44 73 VAL B C 1
ATOM 3224 O O . VAL B 1 73 ? -2.877 14.906 -5.535 1 86.44 73 VAL B O 1
ATOM 3227 N N . TYR B 1 74 ? -5.094 15.602 -5.59 1 86.25 74 TYR B N 1
ATOM 3228 C CA . TYR B 1 74 ? -4.945 16.516 -6.711 1 86.25 74 TYR B CA 1
ATOM 3229 C C . TYR B 1 74 ? -5.344 17.938 -6.309 1 86.25 74 TYR B C 1
ATOM 3231 O O . TYR B 1 74 ? -6.199 18.125 -5.441 1 86.25 74 TYR B O 1
ATOM 3239 N N . LYS B 1 75 ? -4.543 18.828 -6.98 1 87.56 75 LYS B N 1
ATOM 3240 C CA . LYS B 1 75 ? -5.086 20.188 -6.949 1 87.56 75 LYS B CA 1
ATOM 3241 C C . LYS B 1 75 ? -6.305 20.312 -7.859 1 87.56 75 LYS B C 1
ATOM 3243 O O . LYS B 1 75 ? -6.363 19.672 -8.922 1 87.56 75 LYS B O 1
ATOM 3248 N N . GLY B 1 76 ? -7.301 21.016 -7.34 1 88.75 76 GLY B N 1
ATOM 3249 C CA . GLY B 1 76 ? -8.492 21.203 -8.148 1 88.75 76 GLY B CA 1
ATOM 3250 C C . GLY B 1 76 ? -9.195 22.516 -7.867 1 88.75 76 GLY B C 1
ATOM 3251 O O . GLY B 1 76 ? -8.703 23.344 -7.09 1 88.75 76 GLY B O 1
ATOM 3252 N N . VAL B 1 77 ? -10.234 22.766 -8.656 1 86.75 77 VAL B N 1
ATOM 3253 C CA . VAL B 1 77 ? -11.031 23.969 -8.461 1 86.75 77 VAL B CA 1
ATOM 3254 C C . VAL B 1 77 ? -12.516 23.625 -8.547 1 86.75 77 VAL B C 1
ATOM 3256 O O . VAL B 1 77 ? -12.914 22.75 -9.305 1 86.75 77 VAL B O 1
ATOM 3259 N N . LYS B 1 78 ? -13.211 24.25 -7.609 1 85.5 78 LYS B N 1
ATOM 3260 C CA . LYS B 1 78 ? -14.656 24.266 -7.793 1 85.5 78 LYS B CA 1
ATOM 3261 C C . LYS B 1 78 ? -15.062 25.156 -8.961 1 85.5 78 LYS B C 1
ATOM 3263 O O . LYS B 1 78 ? -14.797 26.359 -8.953 1 85.5 78 LYS B O 1
ATOM 3268 N N . ARG B 1 79 ? -15.703 24.562 -9.828 1 78.94 79 ARG B N 1
ATOM 3269 C CA . ARG B 1 79 ? -15.93 25.234 -11.109 1 78.94 79 ARG B CA 1
ATOM 3270 C C . ARG B 1 79 ? -16.75 26.5 -10.922 1 78.94 79 ARG B C 1
ATOM 3272 O O . ARG B 1 79 ? -16.391 27.562 -11.445 1 78.94 79 ARG B O 1
ATOM 3279 N N . LYS B 1 80 ? -17.812 26.422 -10.18 1 75.88 80 LYS B N 1
ATOM 3280 C CA . LYS B 1 80 ? -18.75 27.531 -10.047 1 75.88 80 LYS B CA 1
ATOM 3281 C C . LYS B 1 80 ? -18.125 28.703 -9.305 1 75.88 80 LYS B C 1
ATOM 3283 O O . LYS B 1 80 ? -18.297 29.859 -9.695 1 75.88 80 LYS B O 1
ATOM 3288 N N . THR B 1 81 ? -17.359 28.469 -8.312 1 81.44 81 THR B N 1
ATOM 3289 C CA . THR B 1 81 ? -16.844 29.516 -7.457 1 81.44 81 THR B CA 1
ATOM 3290 C C . THR B 1 81 ? -15.359 29.766 -7.738 1 81.44 81 THR B C 1
ATOM 3292 O O . THR B 1 81 ? -14.797 30.766 -7.301 1 81.44 81 THR B O 1
ATOM 3295 N N . GLN B 1 82 ? -14.695 28.875 -8.516 1 82.62 82 GLN B N 1
ATOM 3296 C CA . GLN B 1 82 ? -13.273 28.922 -8.82 1 82.62 82 GLN B CA 1
ATOM 3297 C C . GLN B 1 82 ? -12.438 28.844 -7.543 1 82.62 82 GLN B C 1
ATOM 3299 O O . GLN B 1 82 ? -11.32 29.359 -7.492 1 82.62 82 GLN B O 1
ATOM 3304 N N . GLU B 1 83 ? -13.07 28.359 -6.559 1 87.25 83 GLU B N 1
ATOM 3305 C CA . GLU B 1 83 ? -12.352 28.109 -5.312 1 87.25 83 GLU B CA 1
ATOM 3306 C C . GLU B 1 83 ? -11.375 26.953 -5.465 1 87.25 83 GLU B C 1
ATOM 3308 O O . GLU B 1 83 ? -11.727 25.891 -5.988 1 87.25 83 GLU B O 1
ATOM 3313 N N . GLU B 1 84 ? -10.141 27.219 -4.969 1 90.88 84 GLU B N 1
ATOM 3314 C CA . GLU B 1 84 ? -9.148 26.141 -4.992 1 90.88 84 GLU B CA 1
ATOM 3315 C C . GLU B 1 84 ? -9.477 25.062 -3.963 1 90.88 84 GLU B C 1
ATOM 3317 O O . GLU B 1 84 ? -9.875 25.375 -2.84 1 90.88 84 GLU B O 1
ATOM 3322 N N . VAL B 1 85 ? -9.336 23.812 -4.438 1 92.31 85 VAL B N 1
ATOM 3323 C CA . VAL B 1 85 ? -9.609 22.688 -3.541 1 92.31 85 VAL B CA 1
ATOM 3324 C C . VAL B 1 85 ? -8.562 21.594 -3.74 1 92.31 85 VAL B C 1
ATOM 3326 O O . VAL B 1 85 ? -7.816 21.625 -4.723 1 92.31 85 VAL B O 1
ATOM 3329 N N . ALA B 1 86 ? -8.398 20.797 -2.742 1 92.12 86 ALA B N 1
ATOM 3330 C CA . ALA B 1 86 ? -7.672 19.531 -2.859 1 92.12 86 ALA B CA 1
ATOM 3331 C C . ALA B 1 86 ? -8.633 18.359 -2.996 1 92.12 86 ALA B C 1
ATOM 3333 O O . ALA B 1 86 ? -9.648 18.297 -2.299 1 92.12 86 ALA B O 1
ATOM 3334 N N . ILE B 1 87 ? -8.32 17.484 -3.918 1 88.69 87 ILE B N 1
ATOM 3335 C CA . ILE B 1 87 ? -9.203 16.359 -4.195 1 88.69 87 ILE B CA 1
ATOM 3336 C C . ILE B 1 87 ? -8.453 15.047 -3.947 1 88.69 87 ILE B C 1
ATOM 3338 O O . ILE B 1 87 ? -7.508 14.719 -4.672 1 88.69 87 ILE B O 1
ATOM 3342 N N . LYS B 1 88 ? -8.82 14.32 -2.91 1 84.25 88 LYS B N 1
ATOM 3343 C CA . LYS B 1 88 ? -8.32 12.961 -2.695 1 84.25 88 LYS B CA 1
ATOM 3344 C C . LYS B 1 88 ? -9.156 11.938 -3.457 1 84.25 88 LYS B C 1
ATOM 3346 O O . LYS B 1 88 ? -10.375 11.883 -3.299 1 84.25 88 LYS B O 1
ATOM 3351 N N . VAL B 1 89 ? -8.516 11.203 -4.262 1 83.12 89 VAL B N 1
ATOM 3352 C CA . VAL B 1 89 ? -9.203 10.227 -5.102 1 83.12 89 VAL B CA 1
ATOM 3353 C C . VAL B 1 89 ? -8.953 8.812 -4.57 1 83.12 89 VAL B C 1
ATOM 3355 O O . VAL B 1 89 ? -7.805 8.398 -4.426 1 83.12 89 VAL B O 1
ATOM 3358 N N . ILE B 1 90 ? -10.047 8.133 -4.262 1 74.56 90 ILE B N 1
ATOM 3359 C CA . ILE B 1 90 ? -9.984 6.766 -3.76 1 74.56 90 ILE B CA 1
ATOM 3360 C C . ILE B 1 90 ? -10.656 5.82 -4.758 1 74.56 90 ILE B C 1
ATOM 3362 O O . ILE B 1 90 ? -11.758 6.09 -5.234 1 74.56 90 ILE B O 1
ATOM 3366 N N . ASP B 1 91 ? -9.945 4.816 -5.121 1 69.44 91 ASP B N 1
ATOM 3367 C CA . ASP B 1 91 ? -10.516 3.809 -6.008 1 69.44 91 ASP B CA 1
ATOM 3368 C C . ASP B 1 91 ? -11.367 2.811 -5.227 1 69.44 91 ASP B C 1
ATOM 3370 O O . ASP B 1 91 ? -10.852 2.039 -4.418 1 69.44 91 ASP B O 1
ATOM 3374 N N . LEU B 1 92 ? -12.633 2.783 -5.492 1 63.84 92 LEU B N 1
ATOM 3375 C CA . LEU B 1 92 ? -13.57 1.959 -4.742 1 63.84 92 LEU B CA 1
ATOM 3376 C C . LEU B 1 92 ? -13.469 0.497 -5.164 1 63.84 92 LEU B C 1
ATOM 3378 O O . LEU B 1 92 ? -13.883 -0.398 -4.422 1 63.84 92 LEU B O 1
ATOM 3382 N N . GLU B 1 93 ? -13.047 0.276 -6.395 1 59.5 93 GLU B N 1
ATOM 3383 C CA . GLU B 1 93 ? -12.906 -1.103 -6.855 1 59.5 93 GLU B CA 1
ATOM 3384 C C . GLU B 1 93 ? -11.797 -1.824 -6.102 1 59.5 93 GLU B C 1
ATOM 3386 O O . GLU B 1 93 ? -11.914 -3.012 -5.797 1 59.5 93 GLU B O 1
ATOM 3391 N N . THR B 1 94 ? -10.836 -1.137 -6.035 1 57.22 94 THR B N 1
ATOM 3392 C CA . THR B 1 94 ? -9.703 -1.734 -5.344 1 57.22 94 THR B CA 1
ATOM 3393 C C . THR B 1 94 ? -9.891 -1.669 -3.832 1 57.22 94 THR B C 1
ATOM 3395 O O . THR B 1 94 ? -9.289 -2.445 -3.09 1 57.22 94 THR B O 1
ATOM 3398 N N . ALA B 1 95 ? -10.859 -0.7 -3.469 1 51.72 95 ALA B N 1
ATOM 3399 C CA . ALA B 1 95 ? -11.148 -0.533 -2.049 1 51.72 95 ALA B CA 1
ATOM 3400 C C . ALA B 1 95 ? -12.242 -1.498 -1.597 1 51.72 95 ALA B C 1
ATOM 3402 O O . ALA B 1 95 ? -13.359 -1.078 -1.281 1 51.72 95 ALA B O 1
ATOM 3403 N N . GLN B 1 96 ? -12.508 -2.518 -2.336 1 45.22 96 GLN B N 1
ATOM 3404 C CA . GLN B 1 96 ? -13.688 -3.34 -2.088 1 45.22 96 GLN B CA 1
ATOM 3405 C C . GLN B 1 96 ? -14.117 -3.252 -0.628 1 45.22 96 GLN B C 1
ATOM 3407 O O . GLN B 1 96 ? -15.281 -2.975 -0.338 1 45.22 96 GLN B O 1
ATOM 3412 N N . ASP B 1 97 ? -13.539 -4.062 0.217 1 47.25 97 ASP B N 1
ATOM 3413 C CA . ASP B 1 97 ? -14.062 -4.312 1.557 1 47.25 97 ASP B CA 1
ATOM 3414 C C . ASP B 1 97 ? -13.969 -3.059 2.424 1 47.25 97 ASP B C 1
ATOM 3416 O O . ASP B 1 97 ? -14.414 -3.061 3.572 1 47.25 97 ASP B O 1
ATOM 3420 N N . ASP B 1 98 ? -13.633 -1.962 1.752 1 51.25 98 ASP B N 1
ATOM 3421 C CA . ASP B 1 98 ? -13.258 -0.923 2.705 1 51.25 98 ASP B CA 1
ATOM 3422 C C . ASP B 1 98 ? -14.211 0.269 2.623 1 51.25 98 ASP B C 1
ATOM 3424 O O . ASP B 1 98 ? -13.828 1.397 2.939 1 51.25 98 ASP B O 1
ATOM 3428 N N . ILE B 1 99 ? -15.266 -0.061 2.117 1 51.44 99 ILE B N 1
ATOM 3429 C CA . ILE B 1 99 ? -16.234 1.033 2.061 1 51.44 99 ILE B CA 1
ATOM 3430 C C . ILE B 1 99 ? -16.422 1.628 3.453 1 51.44 99 ILE B C 1
ATOM 3432 O O . ILE B 1 99 ? -16.547 2.844 3.604 1 51.44 99 ILE B O 1
ATOM 3436 N N . GLN B 1 100 ? -16.375 0.708 4.363 1 54.38 100 GLN B N 1
ATOM 3437 C CA . GLN B 1 100 ? -16.562 1.184 5.727 1 54.38 100 GLN B CA 1
ATOM 3438 C C . GLN B 1 100 ? -15.422 2.109 6.152 1 54.38 100 GLN B C 1
ATOM 3440 O O . GLN B 1 100 ? -15.656 3.111 6.832 1 54.38 100 GLN B O 1
ATOM 3445 N N . THR B 1 101 ? -14.289 1.753 5.656 1 58.19 101 THR B N 1
ATOM 3446 C CA . THR B 1 101 ? -13.141 2.6 5.973 1 58.19 101 THR B CA 1
ATOM 3447 C C . THR B 1 101 ? -13.281 3.967 5.309 1 58.19 101 THR B C 1
ATOM 3449 O O . THR B 1 101 ? -13.016 4.996 5.938 1 58.19 101 THR B O 1
ATOM 3452 N N . ILE B 1 102 ? -13.75 3.85 4.148 1 59.75 102 ILE B N 1
ATOM 3453 C CA . ILE B 1 102 ? -13.93 5.086 3.393 1 59.75 102 ILE B CA 1
ATOM 3454 C C . ILE B 1 102 ? -15.023 5.934 4.043 1 59.75 102 ILE B C 1
ATOM 3456 O O . ILE B 1 102 ? -14.875 7.148 4.184 1 59.75 102 ILE B O 1
ATOM 3460 N N . ARG B 1 103 ? -16 5.27 4.445 1 58.78 103 ARG B N 1
ATOM 3461 C CA . ARG B 1 103 ? -17.109 5.961 5.109 1 58.78 103 ARG B CA 1
ATOM 3462 C C . ARG B 1 103 ? -16.625 6.617 6.406 1 58.78 103 ARG B C 1
ATOM 3464 O O . ARG B 1 103 ? -17.016 7.746 6.711 1 58.78 103 ARG B O 1
ATOM 3471 N N . ARG B 1 104 ? -15.836 5.934 7.082 1 60.16 104 ARG B N 1
ATOM 3472 C CA . ARG B 1 104 ? -15.328 6.465 8.344 1 60.16 104 ARG B CA 1
ATOM 3473 C C . ARG B 1 104 ? -14.453 7.691 8.102 1 60.16 104 ARG B C 1
ATOM 3475 O O . ARG B 1 104 ? -14.508 8.656 8.867 1 60.16 104 ARG B O 1
ATOM 3482 N N . GLU B 1 105 ? -13.75 7.551 7.023 1 60.91 105 GLU B N 1
ATOM 3483 C CA . GLU B 1 105 ? -12.922 8.703 6.668 1 60.91 105 GLU B CA 1
ATOM 3484 C C . GLU B 1 105 ? -13.781 9.93 6.375 1 60.91 105 GLU B C 1
ATOM 3486 O O . GLU B 1 105 ? -13.484 11.031 6.848 1 60.91 105 GLU B O 1
ATOM 3491 N N . ILE B 1 106 ? -14.773 9.625 5.672 1 62.59 106 ILE B N 1
ATOM 3492 C CA . ILE B 1 106 ? -15.656 10.719 5.281 1 62.59 106 ILE B CA 1
ATOM 3493 C C . ILE B 1 106 ? -16.359 11.289 6.516 1 62.59 106 ILE B C 1
ATOM 3495 O O . ILE B 1 106 ? -16.469 12.508 6.668 1 62.59 106 ILE B O 1
ATOM 3499 N N . MET B 1 107 ? -16.734 10.406 7.344 1 61.12 107 MET B N 1
ATOM 3500 C CA . MET B 1 107 ? -17.438 10.828 8.547 1 61.12 107 MET B CA 1
ATOM 3501 C C . MET B 1 107 ? -16.531 11.648 9.453 1 61.12 107 MET B C 1
ATOM 3503 O O . MET B 1 107 ? -16.969 12.656 10.023 1 61.12 107 MET B O 1
ATOM 3507 N N . ALA B 1 108 ? -15.359 11.203 9.484 1 63.94 108 ALA B N 1
ATOM 3508 C CA . ALA B 1 108 ? -14.398 11.898 10.336 1 63.94 108 ALA B CA 1
ATOM 3509 C C . ALA B 1 108 ? -14.172 13.328 9.852 1 63.94 108 ALA B C 1
ATOM 3511 O O . ALA B 1 108 ? -13.992 14.242 10.664 1 63.94 108 ALA B O 1
ATOM 3512 N N . LEU B 1 109 ? -14.234 13.477 8.594 1 63.41 109 LEU B N 1
ATOM 3513 C CA . LEU B 1 109 ? -13.984 14.781 8 1 63.41 109 LEU B CA 1
ATOM 3514 C C . LEU B 1 109 ? -15.219 15.672 8.086 1 63.41 109 LEU B C 1
ATOM 3516 O O . LEU B 1 109 ? -15.109 16.891 8.219 1 63.41 109 LEU B O 1
ATOM 3520 N N . SER B 1 110 ? -16.344 15.031 8.062 1 62.19 110 SER B N 1
ATOM 3521 C CA . SER B 1 110 ? -17.578 15.789 7.867 1 62.19 110 SER B CA 1
ATOM 3522 C C . SER B 1 110 ? -18.109 16.344 9.188 1 62.19 110 SER B C 1
ATOM 3524 O O . SER B 1 110 ? -18.812 17.359 9.195 1 62.19 110 SER B O 1
ATOM 3526 N N . GLU B 1 111 ? -18 15.672 10.336 1 56.84 111 GLU B N 1
ATOM 3527 C CA . GLU B 1 111 ? -18.766 15.945 11.547 1 56.84 111 GLU B CA 1
ATOM 3528 C C . GLU B 1 111 ? -18.141 17.078 12.344 1 56.84 111 GLU B C 1
ATOM 3530 O O . GLU B 1 111 ? -18.812 17.719 13.172 1 56.84 111 GLU B O 1
ATOM 3535 N N . GLY B 1 112 ? -17.125 17.547 11.984 1 53.75 112 GLY B N 1
ATOM 3536 C CA . GLY B 1 112 ? -16.547 18.406 13 1 53.75 112 GLY B CA 1
ATOM 3537 C C . GLY B 1 112 ? -16.734 19.891 12.703 1 53.75 112 GLY B C 1
ATOM 3538 O O . GLY B 1 112 ? -17.047 20.266 11.57 1 53.75 112 GLY B O 1
ATOM 3539 N N . LYS B 1 113 ? -17.047 20.719 14 1 58.78 113 LYS B N 1
ATOM 3540 C CA . LYS B 1 113 ? -16.891 22.172 13.922 1 58.78 113 LYS B CA 1
ATOM 3541 C C . LYS B 1 113 ? -15.609 22.562 13.203 1 58.78 113 LYS B C 1
ATOM 3543 O O . LYS B 1 113 ? -14.719 21.719 13.023 1 58.78 113 LYS B O 1
ATOM 3548 N N . VAL B 1 114 ? -15.703 23.75 12.742 1 72.75 114 VAL B N 1
ATOM 3549 C CA . VAL B 1 114 ? -14.562 24.281 12.008 1 72.75 114 VAL B CA 1
ATOM 3550 C C . VAL B 1 114 ? -13.391 24.484 12.961 1 72.75 114 VAL B C 1
ATOM 3552 O O . VAL B 1 114 ? -13.523 25.172 13.984 1 72.75 114 VAL B O 1
ATOM 3555 N N . CYS B 1 115 ? -12.461 23.703 13.031 1 87.88 115 CYS B N 1
ATOM 3556 C CA . CYS B 1 115 ? -11.164 23.922 13.672 1 87.88 115 CYS B CA 1
ATOM 3557 C C . CYS B 1 115 ? -10.148 24.438 12.672 1 87.88 115 CYS B C 1
ATOM 3559 O O . CYS B 1 115 ? -9.82 23.766 11.695 1 87.88 115 CYS B O 1
ATOM 3561 N N . PRO B 1 116 ? -9.734 25.688 12.992 1 92.75 116 PRO B N 1
ATOM 3562 C CA . PRO B 1 116 ? -8.812 26.297 12.031 1 92.75 116 PRO B CA 1
ATOM 3563 C C . PRO B 1 116 ? -7.566 25.453 11.789 1 92.75 116 PRO B C 1
ATOM 3565 O O . PRO B 1 116 ? -6.902 25.594 10.766 1 92.75 116 PRO B O 1
ATOM 3568 N N . GLN B 1 117 ? -7.238 24.562 12.719 1 95.25 117 GLN B N 1
ATOM 3569 C CA . GLN B 1 117 ? -6.004 23.797 12.625 1 95.25 117 GLN B CA 1
ATOM 3570 C C . GLN B 1 117 ? -6.254 22.438 11.953 1 95.25 117 GLN B C 1
ATOM 3572 O O . GLN B 1 117 ? -5.332 21.641 11.82 1 95.25 117 GLN B O 1
ATOM 3577 N N . LEU B 1 118 ? -7.453 22.188 11.531 1 91.75 118 LEU B N 1
ATOM 3578 C CA . LEU B 1 118 ? -7.781 20.984 10.766 1 91.75 118 LEU B CA 1
ATOM 3579 C C . LEU B 1 118 ? -8.148 21.344 9.328 1 91.75 118 LEU B C 1
ATOM 3581 O O . LEU B 1 118 ? -8.844 22.328 9.086 1 91.75 118 LEU B O 1
ATOM 3585 N N . VAL B 1 119 ? -7.609 20.547 8.406 1 91 119 VAL B N 1
ATOM 3586 C CA . VAL B 1 119 ? -7.973 20.766 7.012 1 91 119 VAL B CA 1
ATOM 3587 C C . VAL B 1 119 ? -9.484 20.625 6.844 1 91 119 VAL B C 1
ATOM 3589 O O . VAL B 1 119 ? -10.094 19.672 7.336 1 91 119 VAL B O 1
ATOM 3592 N N . GLY B 1 120 ? -10.031 21.531 6.141 1 87.12 120 GLY B N 1
ATOM 3593 C CA . GLY B 1 120 ? -11.477 21.578 6 1 87.12 120 GLY B CA 1
ATOM 3594 C C . GLY B 1 120 ? -12 20.594 4.969 1 87.12 120 GLY B C 1
ATOM 3595 O O . GLY B 1 120 ? -11.453 20.484 3.873 1 87.12 120 GLY B O 1
ATOM 3596 N N . TYR B 1 121 ? -13.039 19.891 5.43 1 82.75 121 TYR B N 1
ATOM 3597 C CA . TYR B 1 121 ? -13.797 19.047 4.512 1 82.75 121 TYR B CA 1
ATOM 3598 C C . TYR B 1 121 ? -14.844 19.859 3.758 1 82.75 121 TYR B C 1
ATOM 3600 O O . TYR B 1 121 ? -15.57 20.656 4.355 1 82.75 121 TYR B O 1
ATOM 3608 N N . LYS B 1 122 ? -14.898 19.625 2.439 1 83.38 122 LYS B N 1
ATOM 3609 C CA . LYS B 1 122 ? -15.828 20.422 1.655 1 83.38 122 LYS B CA 1
ATOM 3610 C C . LYS B 1 122 ? -16.906 19.547 1.016 1 83.38 122 LYS B C 1
ATOM 3612 O O . LYS B 1 122 ? -17.953 20.047 0.615 1 83.38 122 LYS B O 1
ATOM 3617 N N . GLY B 1 123 ? -16.672 18.25 0.888 1 77.31 123 GLY B N 1
ATOM 3618 C CA . GLY B 1 123 ? -17.656 17.344 0.315 1 77.31 123 GLY B CA 1
ATOM 3619 C C . GLY B 1 123 ? -17.047 16.109 -0.31 1 77.31 123 GLY B C 1
ATOM 3620 O O . GLY B 1 123 ? -15.828 15.906 -0.243 1 77.31 123 GLY B O 1
ATOM 3621 N N . SER B 1 124 ? -17.906 15.172 -0.689 1 77.19 124 SER B N 1
ATOM 3622 C CA . SER B 1 124 ? -17.469 13.969 -1.396 1 77.19 124 SER B CA 1
ATOM 3623 C C . SER B 1 124 ? -18.344 13.711 -2.625 1 77.19 124 SER B C 1
ATOM 3625 O O . SER B 1 124 ? -19.547 14 -2.617 1 77.19 124 SER B O 1
ATOM 3627 N N . VAL B 1 125 ? -17.703 13.258 -3.703 1 73.38 125 VAL B N 1
ATOM 3628 C CA . VAL B 1 125 ? -18.391 12.922 -4.941 1 73.38 125 VAL B CA 1
ATOM 3629 C C . VAL B 1 125 ? -17.938 11.555 -5.441 1 73.38 125 VAL B C 1
ATOM 3631 O O . VAL B 1 125 ? -16.734 11.242 -5.395 1 73.38 125 VAL B O 1
ATOM 3634 N N . VAL B 1 126 ? -18.891 10.719 -5.723 1 66.88 126 VAL B N 1
ATOM 3635 C CA . VAL B 1 126 ? -18.531 9.453 -6.355 1 66.88 126 VAL B CA 1
ATOM 3636 C C . VAL B 1 126 ? -18.594 9.602 -7.875 1 66.88 126 VAL B C 1
ATOM 3638 O O . VAL B 1 126 ? -19.594 10.078 -8.414 1 66.88 126 VAL B O 1
ATOM 3641 N N . LYS B 1 127 ? -17.562 9.414 -8.516 1 64.56 127 LYS B N 1
ATOM 3642 C CA . LYS B 1 127 ? -17.484 9.406 -9.977 1 64.56 127 LYS B CA 1
ATOM 3643 C C . LYS B 1 127 ? -16.984 8.055 -10.492 1 64.56 127 LYS B C 1
ATOM 3645 O O . LYS B 1 127 ? -15.82 7.691 -10.266 1 64.56 127 LYS B O 1
ATOM 3650 N N . ASP B 1 128 ? -17.844 7.391 -11.195 1 63.53 128 ASP B N 1
ATOM 3651 C CA . ASP B 1 128 ? -17.516 6.043 -11.656 1 63.53 128 ASP B CA 1
ATOM 3652 C C . ASP B 1 128 ? -17.109 5.145 -10.484 1 63.53 128 ASP B C 1
ATOM 3654 O O . ASP B 1 128 ? -17.875 4.984 -9.531 1 63.53 128 ASP B O 1
ATOM 3658 N N . SER B 1 129 ? -16 4.578 -10.461 1 63.31 129 SER B N 1
ATOM 3659 C CA . SER B 1 129 ? -15.57 3.691 -9.383 1 63.31 129 SER B CA 1
ATOM 3660 C C . SER B 1 129 ? -14.578 4.391 -8.461 1 63.31 129 SER B C 1
ATOM 3662 O O . SER B 1 129 ? -13.844 3.732 -7.723 1 63.31 129 SER B O 1
ATOM 3664 N N . LYS B 1 130 ? -14.719 5.762 -8.625 1 74.62 130 LYS B N 1
ATOM 3665 C CA . LYS B 1 130 ? -13.789 6.508 -7.781 1 74.62 130 LYS B CA 1
ATOM 3666 C C . LYS B 1 130 ? -14.539 7.445 -6.836 1 74.62 130 LYS B C 1
ATOM 3668 O O . LYS B 1 130 ? -15.547 8.047 -7.215 1 74.62 130 LYS B O 1
ATOM 3673 N N . LEU B 1 131 ? -14.094 7.469 -5.602 1 75.62 131 LEU B N 1
ATOM 3674 C CA . LEU B 1 131 ? -14.57 8.406 -4.598 1 75.62 131 LEU B CA 1
ATOM 3675 C C . LEU B 1 131 ? -13.641 9.617 -4.5 1 75.62 131 LEU B C 1
ATOM 3677 O O . LEU B 1 131 ? -12.438 9.461 -4.281 1 75.62 131 LEU B O 1
ATOM 3681 N N . TRP B 1 132 ? -14.242 10.82 -4.777 1 80.88 132 TRP B N 1
ATOM 3682 C CA . TRP B 1 132 ? -13.5 12.07 -4.602 1 80.88 132 TRP B CA 1
ATOM 3683 C C . TRP B 1 132 ? -13.852 12.727 -3.271 1 80.88 132 TRP B C 1
ATOM 3685 O O . TRP B 1 132 ? -15.023 13 -2.998 1 80.88 132 TRP B O 1
ATOM 3695 N N . ILE B 1 133 ? -12.883 12.891 -2.461 1 83 133 ILE B N 1
ATOM 3696 C CA . ILE B 1 133 ? -13.039 13.672 -1.234 1 83 133 ILE B CA 1
ATOM 3697 C C . ILE B 1 133 ? -12.484 15.078 -1.446 1 83 133 ILE B C 1
ATOM 3699 O O . ILE B 1 133 ? -11.297 15.258 -1.699 1 83 133 ILE B O 1
ATOM 3703 N N . ILE B 1 134 ? -13.391 16.047 -1.334 1 86.75 134 ILE B N 1
ATOM 3704 C CA . ILE B 1 134 ? -13.039 17.438 -1.598 1 86.75 134 ILE B CA 1
ATOM 3705 C C . ILE B 1 134 ? -12.641 18.125 -0.293 1 86.75 134 ILE B C 1
ATOM 3707 O O . ILE B 1 134 ? -13.398 18.109 0.681 1 86.75 134 ILE B O 1
ATOM 3711 N N . MET B 1 135 ? -11.414 18.734 -0.294 1 88.94 135 MET B N 1
ATOM 3712 C CA . MET B 1 135 ? -10.898 19.375 0.912 1 88.94 135 MET B CA 1
ATOM 3713 C C . MET B 1 135 ? -10.328 20.75 0.595 1 88.94 135 MET B C 1
ATOM 3715 O O . MET B 1 135 ? -10.109 21.078 -0.571 1 88.94 135 MET B O 1
ATOM 3719 N N . GLU B 1 136 ? -10.148 21.453 1.652 1 90.25 136 GLU B N 1
ATOM 3720 C CA . GLU B 1 136 ? -9.438 22.734 1.569 1 90.25 136 GLU B CA 1
ATOM 3721 C C . GLU B 1 136 ? -8.039 22.547 0.98 1 90.25 136 GLU B C 1
ATOM 3723 O O . GLU B 1 136 ? -7.34 21.594 1.319 1 90.25 136 GLU B O 1
ATOM 3728 N N . TYR B 1 137 ? -7.754 23.453 0.034 1 92.75 137 TYR B N 1
ATOM 3729 C CA . TYR B 1 137 ? -6.391 23.438 -0.485 1 92.75 137 TYR B CA 1
ATOM 3730 C C . TYR B 1 137 ? -5.477 24.312 0.378 1 92.75 137 TYR B C 1
ATOM 3732 O O . TYR B 1 137 ? -5.73 25.5 0.561 1 92.75 137 TYR B O 1
ATOM 3740 N N . VAL B 1 138 ? -4.477 23.719 0.909 1 93.12 138 VAL B N 1
ATOM 3741 C CA . VAL B 1 138 ? -3.465 24.438 1.687 1 93.12 138 VAL B CA 1
ATOM 3742 C C . VAL B 1 138 ? -2.186 24.578 0.866 1 93.12 138 VAL B C 1
ATOM 3744 O O . VAL B 1 138 ? -1.402 23.625 0.759 1 93.12 138 VAL B O 1
ATOM 3747 N N . GLY B 1 139 ? -1.836 25.703 0.37 1 89.44 139 GLY B N 1
ATOM 3748 C CA . GLY B 1 139 ? -0.945 25.953 -0.752 1 89.44 139 GLY B CA 1
ATOM 3749 C C . GLY B 1 139 ? 0.521 25.781 -0.399 1 89.44 139 GLY B C 1
ATOM 3750 O O . GLY B 1 139 ? 1.354 25.547 -1.277 1 89.44 139 GLY B O 1
ATOM 3751 N N . GLY B 1 140 ? 0.964 25.828 0.831 1 91.12 140 GLY B N 1
ATOM 3752 C CA . GLY B 1 140 ? 2.369 25.75 1.194 1 91.12 140 GLY B CA 1
ATOM 3753 C C . GLY B 1 140 ? 2.902 24.328 1.205 1 91.12 140 GLY B C 1
ATOM 3754 O O . GLY B 1 140 ? 4.113 24.125 1.271 1 91.12 140 GLY B O 1
ATOM 3755 N N . GLY B 1 141 ? 2.025 23.391 1.131 1 90.69 141 GLY B N 1
ATOM 3756 C CA . GLY B 1 141 ? 2.467 22 1.126 1 90.69 141 GLY B CA 1
ATOM 3757 C C . GLY B 1 141 ? 2.654 21.438 2.518 1 90.69 141 GLY B C 1
ATOM 3758 O O . GLY B 1 141 ? 2.326 22.078 3.512 1 90.69 141 GLY B O 1
ATOM 3759 N N . SER B 1 142 ? 3.203 20.203 2.521 1 92.75 142 SER B N 1
ATOM 3760 C CA . SER B 1 142 ? 3.383 19.5 3.795 1 92.75 142 SER B CA 1
ATOM 3761 C C . SER B 1 142 ? 4.699 19.906 4.457 1 92.75 142 SER B C 1
ATOM 3763 O O . SER B 1 142 ? 5.629 20.344 3.781 1 92.75 142 SER B O 1
ATOM 3765 N N . VAL B 1 143 ? 4.754 19.719 5.738 1 96.06 143 VAL B N 1
ATOM 3766 C CA . VAL B 1 143 ? 6 19.891 6.477 1 96.06 143 VAL B CA 1
ATOM 3767 C C . VAL B 1 143 ? 7.051 18.906 5.969 1 96.06 143 VAL B C 1
ATOM 3769 O O . VAL B 1 143 ? 8.234 19.234 5.898 1 96.06 143 VAL B O 1
ATOM 3772 N N . HIS B 1 144 ? 6.594 17.766 5.613 1 93.38 144 HIS B N 1
ATOM 3773 C CA . HIS B 1 144 ? 7.52 16.766 5.082 1 93.38 144 HIS B CA 1
ATOM 3774 C C . HIS B 1 144 ? 8.242 17.281 3.846 1 93.38 144 HIS B C 1
ATOM 3776 O O . HIS B 1 144 ? 9.453 17.094 3.701 1 93.38 144 HIS B O 1
ATOM 3782 N N . ASP B 1 145 ? 7.609 17.953 2.982 1 87.25 145 ASP B N 1
ATOM 3783 C CA . ASP B 1 145 ? 8.203 18.5 1.771 1 87.25 145 ASP B CA 1
ATOM 3784 C C . ASP B 1 145 ? 9.266 19.547 2.109 1 87.25 145 ASP B C 1
ATOM 3786 O O . ASP B 1 145 ? 10.258 19.688 1.392 1 87.25 145 ASP B O 1
ATOM 3790 N N . ARG B 1 146 ? 9.062 20.156 3.133 1 91.44 146 ARG B N 1
ATOM 3791 C CA . ARG B 1 146 ? 9.984 21.203 3.541 1 91.44 146 ARG B CA 1
ATOM 3792 C C . ARG B 1 146 ? 11.25 20.625 4.156 1 91.44 146 ARG B C 1
ATOM 3794 O O . ARG B 1 146 ? 12.359 21.078 3.873 1 91.44 146 ARG B O 1
ATOM 3801 N N . ILE B 1 147 ? 11.055 19.688 4.914 1 93.75 147 ILE B N 1
ATOM 3802 C CA . ILE B 1 147 ? 12.195 19.188 5.668 1 93.75 147 ILE B CA 1
ATOM 3803 C C . ILE B 1 147 ? 13.078 18.328 4.762 1 93.75 147 ILE B C 1
ATOM 3805 O O . ILE B 1 147 ? 14.219 18.016 5.105 1 93.75 147 ILE B O 1
ATOM 3809 N N . LYS B 1 148 ? 12.539 17.891 3.697 1 85.81 148 LYS B N 1
ATOM 3810 C CA . LYS B 1 148 ? 13.359 17.203 2.701 1 85.81 148 LYS B CA 1
ATOM 3811 C C . LYS B 1 148 ? 14.461 18.125 2.174 1 85.81 148 LYS B C 1
ATOM 3813 O O . LYS B 1 148 ? 15.539 17.656 1.81 1 85.81 148 LYS B O 1
ATOM 3818 N N . VAL B 1 149 ? 14.195 19.359 2.164 1 85.31 149 VAL B N 1
ATOM 3819 C CA . VAL B 1 149 ? 15.156 20.359 1.7 1 85.31 149 VAL B CA 1
ATOM 3820 C C . VAL B 1 149 ? 16.094 20.734 2.84 1 85.31 149 VAL B C 1
ATOM 3822 O O . VAL B 1 149 ? 17.328 20.656 2.697 1 85.31 149 VAL B O 1
ATOM 3825 N N . LYS B 1 150 ? 15.508 21.109 3.9 1 91.56 150 LYS B N 1
ATOM 3826 C CA . LYS B 1 150 ? 16.266 21.5 5.086 1 91.56 150 LYS B CA 1
ATOM 3827 C C . LYS B 1 150 ? 15.438 21.312 6.355 1 91.56 150 LYS B C 1
ATOM 3829 O O . LYS B 1 150 ? 14.266 21.688 6.398 1 91.56 150 LYS B O 1
ATOM 3834 N N . PRO B 1 151 ? 16.078 20.781 7.359 1 95.25 151 PRO B N 1
ATOM 3835 C CA . PRO B 1 151 ? 15.367 20.688 8.633 1 95.25 151 PRO B CA 1
ATOM 3836 C C . PRO B 1 151 ? 14.891 22.031 9.148 1 95.25 151 PRO B C 1
ATOM 3838 O O . PRO B 1 151 ? 15.453 23.078 8.781 1 95.25 151 PRO B O 1
ATOM 3841 N N . LEU B 1 152 ? 13.938 22.031 9.969 1 97.25 152 LEU B N 1
ATOM 3842 C CA . LEU B 1 152 ? 13.352 23.281 10.469 1 97.25 152 LEU B CA 1
ATOM 3843 C C . LEU B 1 152 ? 14.094 23.766 11.703 1 97.25 152 LEU B C 1
ATOM 3845 O O . LEU B 1 152 ? 14.695 22.969 12.43 1 97.25 152 LEU B O 1
ATOM 3849 N N . SER B 1 153 ? 14.023 25.094 11.875 1 96.56 153 SER B N 1
ATOM 3850 C CA . SER B 1 153 ? 14.57 25.656 13.102 1 96.56 153 SER B CA 1
ATOM 3851 C C . SER B 1 153 ? 13.695 25.328 14.305 1 96.56 153 SER B C 1
ATOM 3853 O O . SER B 1 153 ? 12.492 25.094 14.156 1 96.56 153 SER B O 1
ATOM 3855 N N . GLU B 1 154 ? 14.273 25.359 15.461 1 96.81 154 GLU B N 1
ATOM 3856 C CA . GLU B 1 154 ? 13.547 25.109 16.703 1 96.81 154 GLU B CA 1
ATOM 3857 C C . GLU B 1 154 ? 12.383 26.078 16.859 1 96.81 154 GLU B C 1
ATOM 3859 O O . GLU B 1 154 ? 11.32 25.703 17.359 1 96.81 154 GLU B O 1
ATOM 3864 N N . GLN B 1 155 ? 12.586 27.281 16.469 1 97.19 155 GLN B N 1
ATOM 3865 C CA . GLN B 1 155 ? 11.547 28.297 16.578 1 97.19 155 GLN B CA 1
ATOM 3866 C C . GLN B 1 155 ? 10.336 27.953 15.719 1 97.19 155 GLN B C 1
ATOM 3868 O O . GLN B 1 155 ? 9.195 28.031 16.172 1 97.19 155 GLN B O 1
ATOM 3873 N N . HIS B 1 156 ? 10.609 27.594 14.531 1 98.06 156 HIS B N 1
ATOM 3874 C CA . HIS B 1 156 ? 9.531 27.188 13.633 1 98.06 156 HIS B CA 1
ATOM 3875 C C . HIS B 1 156 ? 8.828 25.938 14.141 1 98.06 156 HIS B C 1
ATOM 3877 O O . HIS B 1 156 ? 7.598 25.828 14.062 1 98.06 156 HIS B O 1
ATOM 3883 N N . ILE B 1 157 ? 9.586 25 14.656 1 98.75 157 ILE B N 1
ATOM 3884 C CA . ILE B 1 157 ? 9.023 23.766 15.172 1 98.75 157 ILE B CA 1
ATOM 3885 C C . ILE B 1 157 ? 8.086 24.062 16.344 1 98.75 157 ILE B C 1
ATOM 3887 O O . ILE B 1 157 ? 7.016 23.469 16.453 1 98.75 157 ILE B O 1
ATOM 3891 N N . ALA B 1 158 ? 8.492 25 17.172 1 98.81 158 ALA B N 1
ATOM 3892 C CA . ALA B 1 158 ? 7.664 25.375 18.312 1 98.81 158 ALA B CA 1
ATOM 3893 C C . ALA B 1 158 ? 6.309 25.922 17.859 1 98.81 158 ALA B C 1
ATOM 3895 O O . ALA B 1 158 ? 5.273 25.562 18.422 1 98.81 158 ALA B O 1
ATOM 3896 N N . ILE B 1 159 ? 6.328 26.734 16.875 1 98.75 159 ILE B N 1
ATOM 3897 C CA . ILE B 1 159 ? 5.105 27.328 16.328 1 98.75 159 ILE B CA 1
ATOM 3898 C C . ILE B 1 159 ? 4.207 26.219 15.781 1 98.75 159 ILE B C 1
ATOM 3900 O O . ILE B 1 159 ? 3.016 26.172 16.094 1 98.75 159 ILE B O 1
ATOM 3904 N N . ILE B 1 160 ? 4.797 25.344 15 1 98.81 160 ILE B N 1
ATOM 3905 C CA . ILE B 1 160 ? 4.051 24.25 14.383 1 98.81 160 ILE B CA 1
ATOM 3906 C C . ILE B 1 160 ? 3.445 23.359 15.469 1 98.81 160 ILE B C 1
ATOM 3908 O O . ILE B 1 160 ? 2.264 23.016 15.406 1 98.81 160 ILE B O 1
ATOM 3912 N N . CYS B 1 161 ? 4.23 23.047 16.469 1 98.81 161 CYS B N 1
ATOM 3913 C CA . CYS B 1 161 ? 3.768 22.172 17.547 1 98.81 161 CYS B CA 1
ATOM 3914 C C . CYS B 1 161 ? 2.588 22.797 18.281 1 98.81 161 CYS B C 1
ATOM 3916 O O . CYS B 1 161 ? 1.625 22.109 18.625 1 98.81 161 CYS B O 1
ATOM 3918 N N . ARG B 1 162 ? 2.686 24.078 18.516 1 98.75 162 ARG B N 1
ATOM 3919 C CA . ARG B 1 162 ? 1.583 24.766 19.172 1 98.75 162 ARG B CA 1
ATOM 3920 C C . ARG B 1 162 ? 0.289 24.609 18.391 1 98.75 162 ARG B C 1
ATOM 3922 O O . ARG B 1 162 ? -0.756 24.281 18.953 1 98.75 162 ARG B O 1
ATOM 3929 N N . GLU B 1 163 ? 0.352 24.828 17.125 1 98.62 163 GLU B N 1
ATOM 3930 C CA . GLU B 1 163 ? -0.832 24.734 16.266 1 98.62 163 GLU B CA 1
ATOM 3931 C C . GLU B 1 163 ? -1.351 23.297 16.203 1 98.62 163 GLU B C 1
ATOM 3933 O O . GLU B 1 163 ? -2.562 23.078 16.234 1 98.62 163 GLU B O 1
ATOM 3938 N N . VAL B 1 164 ? -0.446 22.312 16.094 1 98.56 164 VAL B N 1
ATOM 3939 C CA . VAL B 1 164 ? -0.826 20.906 16.109 1 98.56 164 VAL B CA 1
ATOM 3940 C C . VAL B 1 164 ? -1.544 20.578 17.406 1 98.56 164 VAL B C 1
ATOM 3942 O O . VAL B 1 164 ? -2.547 19.859 17.406 1 98.56 164 VAL B O 1
ATOM 3945 N N . LEU B 1 165 ? -1.056 21.141 18.5 1 98.5 165 LEU B N 1
ATOM 3946 C CA . LEU B 1 165 ? -1.667 20.891 19.797 1 98.5 165 LEU B CA 1
ATOM 3947 C C . LEU B 1 165 ? -3.086 21.438 19.859 1 98.5 165 LEU B C 1
ATOM 3949 O O . LEU B 1 165 ? -3.977 20.828 20.453 1 98.5 165 LEU B O 1
ATOM 3953 N N . TYR B 1 166 ? -3.297 22.578 19.25 1 97.5 166 TYR B N 1
ATOM 3954 C CA . TYR B 1 166 ? -4.652 23.109 19.156 1 97.5 166 TYR B CA 1
ATOM 3955 C C . TYR B 1 166 ? -5.562 22.156 18.391 1 97.5 166 TYR B C 1
ATOM 3957 O O . TYR B 1 166 ? -6.699 21.906 18.812 1 97.5 166 TYR B O 1
ATOM 3965 N N . GLY B 1 167 ? -5.055 21.625 17.312 1 95.75 167 GLY B N 1
ATOM 3966 C CA . GLY B 1 167 ? -5.816 20.656 16.562 1 95.75 167 GLY B CA 1
ATOM 3967 C C . GLY B 1 167 ? -6.121 19.391 17.359 1 95.75 167 GLY B C 1
ATOM 3968 O O . GLY B 1 167 ? -7.254 18.906 17.344 1 95.75 167 GLY B O 1
ATOM 3969 N N . LEU B 1 168 ? -5.129 18.875 18.047 1 96 168 LEU B N 1
ATOM 3970 C CA . LEU B 1 168 ? -5.301 17.672 18.844 1 96 168 LEU B CA 1
ATOM 3971 C C . LEU B 1 168 ? -6.285 17.922 19.984 1 96 168 LEU B C 1
ATOM 3973 O O . LEU B 1 168 ? -7.113 17.062 20.297 1 96 168 LEU B O 1
ATOM 3977 N N . LYS B 1 169 ? -6.145 19.094 20.594 1 95.38 169 LYS B N 1
ATOM 3978 C CA . LYS B 1 169 ? -7.086 19.453 21.656 1 95.38 169 LYS B CA 1
ATOM 3979 C C . LYS B 1 169 ? -8.523 19.375 21.156 1 95.38 169 LYS B C 1
ATOM 3981 O O . LYS B 1 169 ? -9.383 18.781 21.812 1 95.38 169 LYS B O 1
ATOM 3986 N N . TYR B 1 170 ? -8.758 19.922 20.078 1 91.62 170 TYR B N 1
ATOM 3987 C CA . TYR B 1 170 ? -10.094 19.891 19.484 1 91.62 170 TYR B CA 1
ATOM 3988 C C . TYR B 1 170 ? -10.547 18.453 19.25 1 91.62 170 TYR B C 1
ATOM 3990 O O . TYR B 1 170 ? -11.641 18.062 19.656 1 91.62 170 TYR B O 1
ATOM 3998 N N . LEU B 1 171 ? -9.719 17.641 18.562 1 89.31 171 LEU B N 1
ATOM 3999 C CA . LEU B 1 171 ? -10.055 16.25 18.281 1 89.31 171 LEU B CA 1
ATOM 4000 C C . LEU B 1 171 ? -10.375 15.5 19.578 1 89.31 171 LEU B C 1
ATOM 4002 O O . LEU B 1 171 ? -11.375 14.789 19.656 1 89.31 171 LEU B O 1
ATOM 4006 N N . PHE B 1 172 ? -9.547 15.727 20.578 1 90 172 PHE B N 1
ATOM 4007 C CA . PHE B 1 172 ? -9.695 15.008 21.828 1 90 172 PHE B CA 1
ATOM 4008 C C . PHE B 1 172 ? -10.984 15.406 22.531 1 90 172 PHE B C 1
ATOM 4010 O O . PHE B 1 172 ? -11.656 14.57 23.141 1 90 172 PHE B O 1
ATOM 4017 N N . THR B 1 173 ? -11.273 16.625 22.438 1 88.56 173 THR B N 1
ATOM 4018 C CA . THR B 1 173 ? -12.508 17.109 23.047 1 88.56 173 THR B CA 1
ATOM 4019 C C . THR B 1 173 ? -13.719 16.5 22.359 1 88.56 173 THR B C 1
ATOM 4021 O O . THR B 1 173 ? -14.766 16.297 22.984 1 88.56 173 THR B O 1
ATOM 4024 N N . GLU B 1 174 ? -13.578 16.203 21.125 1 82.69 174 GLU B N 1
ATOM 4025 C CA . GLU B 1 174 ? -14.641 15.578 20.344 1 82.69 174 GLU B CA 1
ATOM 4026 C C . GLU B 1 174 ? -14.578 14.055 20.453 1 82.69 174 GLU B C 1
ATOM 4028 O O . GLU B 1 174 ? -15.258 13.344 19.703 1 82.69 174 GLU B O 1
ATOM 4033 N N . ASN B 1 175 ? -13.672 13.578 21.25 1 83.5 175 ASN B N 1
ATOM 4034 C CA . ASN B 1 175 ? -13.477 12.148 21.469 1 83.5 175 ASN B CA 1
ATOM 4035 C C . ASN B 1 175 ? -12.969 11.453 20.219 1 83.5 175 ASN B C 1
ATOM 4037 O O . ASN B 1 175 ? -13.414 10.352 19.891 1 83.5 175 ASN B O 1
ATOM 4041 N N . ARG B 1 176 ? -12.203 12.148 19.531 1 83.5 176 ARG B N 1
ATOM 4042 C CA . ARG B 1 176 ? -11.516 11.641 18.359 1 83.5 176 ARG B CA 1
ATOM 4043 C C . ARG B 1 176 ? -10 11.711 18.531 1 83.5 176 ARG B C 1
ATOM 4045 O O . ARG B 1 176 ? -9.5 12.508 19.328 1 83.5 176 ARG B O 1
ATOM 4052 N N . ILE B 1 177 ? -9.359 10.828 17.812 1 88.19 177 ILE B N 1
ATOM 4053 C CA . ILE B 1 177 ? -7.902 10.867 17.766 1 88.19 177 ILE B CA 1
ATOM 4054 C C . ILE B 1 177 ? -7.43 10.969 16.312 1 88.19 177 ILE B C 1
ATOM 4056 O O . ILE B 1 177 ? -8.156 10.594 15.398 1 88.19 177 ILE B O 1
ATOM 4060 N N . HIS B 1 178 ? -6.301 11.484 16.062 1 88.62 178 HIS B N 1
ATOM 4061 C CA . HIS B 1 178 ? -5.789 11.656 14.703 1 88.62 178 HIS B CA 1
ATOM 4062 C C . HIS B 1 178 ? -5.312 10.328 14.125 1 88.62 178 HIS B C 1
ATOM 4064 O O . HIS B 1 178 ? -5.684 9.969 13.008 1 88.62 178 HIS B O 1
ATOM 4070 N N . ARG B 1 179 ? -4.371 9.602 14.867 1 87.5 179 ARG B N 1
ATOM 4071 C CA . ARG B 1 179 ? -3.916 8.234 14.617 1 87.5 179 ARG B CA 1
ATOM 4072 C C . ARG B 1 179 ? -2.721 8.227 13.672 1 87.5 179 ARG B C 1
ATOM 4074 O O . ARG B 1 179 ? -2.035 7.207 13.539 1 87.5 179 ARG B O 1
ATOM 4081 N N . ASP B 1 180 ? -2.396 9.359 13.07 1 88.38 180 ASP B N 1
ATOM 4082 C CA . ASP B 1 180 ? -1.301 9.344 12.109 1 88.38 180 ASP B CA 1
ATOM 4083 C C . ASP B 1 180 ? -0.587 10.688 12.055 1 88.38 180 ASP B C 1
ATOM 4085 O O . ASP B 1 180 ? -0.393 11.258 10.977 1 88.38 180 ASP B O 1
ATOM 4089 N N . ILE B 1 181 ? -0.183 11.156 13.164 1 94.75 181 ILE B N 1
ATOM 4090 C CA . ILE B 1 181 ? 0.567 12.406 13.25 1 94.75 181 ILE B CA 1
ATOM 4091 C C . ILE B 1 181 ? 1.98 12.195 12.711 1 94.75 181 ILE B C 1
ATOM 4093 O O . ILE B 1 181 ? 2.727 11.359 13.219 1 94.75 181 ILE B O 1
ATOM 4097 N N . LYS B 1 182 ? 2.316 12.914 11.688 1 95.5 182 LYS B N 1
ATOM 4098 C CA . LYS B 1 182 ? 3.641 12.961 11.07 1 95.5 182 LYS B CA 1
ATOM 4099 C C . LYS B 1 182 ? 3.787 14.195 10.18 1 95.5 182 LYS B C 1
ATOM 4101 O O . LYS B 1 182 ? 2.805 14.875 9.891 1 95.5 182 LYS B O 1
ATOM 4106 N N . ALA B 1 183 ? 5.008 14.484 9.797 1 96.31 183 ALA B N 1
ATOM 4107 C CA . ALA B 1 183 ? 5.297 15.688 9.023 1 96.31 183 ALA B CA 1
ATOM 4108 C C . ALA B 1 183 ? 4.5 15.711 7.723 1 96.31 183 ALA B C 1
ATOM 4110 O O . ALA B 1 183 ? 4.094 16.766 7.25 1 96.31 183 ALA B O 1
ATOM 4111 N N . ALA B 1 184 ? 4.23 14.531 7.172 1 91.81 184 ALA B N 1
ATOM 4112 C CA . ALA B 1 184 ? 3.537 14.422 5.891 1 91.81 184 ALA B CA 1
ATOM 4113 C C . ALA B 1 184 ? 2.076 14.836 6.023 1 91.81 184 ALA B C 1
ATOM 4115 O O . ALA B 1 184 ? 1.43 15.188 5.031 1 91.81 184 ALA B O 1
ATOM 4116 N N . ASN B 1 185 ? 1.543 14.859 7.273 1 90.69 185 ASN B N 1
ATOM 4117 C CA . ASN B 1 185 ? 0.135 15.172 7.5 1 90.69 185 ASN B CA 1
ATOM 4118 C C . ASN B 1 185 ? -0.037 16.531 8.164 1 90.69 185 ASN B C 1
ATOM 4120 O O . ASN B 1 185 ? -1.117 16.859 8.656 1 90.69 185 ASN B O 1
ATOM 4124 N N . ILE B 1 186 ? 1.003 17.281 8.219 1 96.75 186 ILE B N 1
ATOM 4125 C CA . ILE B 1 186 ? 0.971 18.672 8.664 1 96.75 186 ILE B CA 1
ATOM 4126 C C . ILE B 1 186 ? 1.216 19.594 7.48 1 96.75 186 ILE B C 1
ATOM 4128 O O . ILE B 1 186 ? 2.299 19.594 6.891 1 96.75 186 ILE B O 1
ATOM 4132 N N . LEU B 1 187 ? 0.21 20.406 7.215 1 96.06 187 LEU B N 1
ATOM 4133 C CA . LEU B 1 187 ? 0.281 21.281 6.055 1 96.06 187 LEU B CA 1
ATOM 4134 C C . LEU B 1 187 ? 0.499 22.734 6.484 1 96.06 187 LEU B C 1
ATOM 4136 O O . LEU B 1 187 ? 0.004 23.156 7.531 1 96.06 187 LEU B O 1
ATOM 4140 N N . LEU B 1 188 ? 1.257 23.422 5.652 1 96.5 188 LEU B N 1
ATOM 4141 C CA . LEU B 1 188 ? 1.514 24.844 5.863 1 96.5 188 LEU B CA 1
ATOM 4142 C C . LEU B 1 188 ? 0.909 25.672 4.738 1 96.5 188 LEU B C 1
ATOM 4144 O O . LEU B 1 188 ? 0.964 25.281 3.568 1 96.5 188 LEU B O 1
ATOM 4148 N N . SER B 1 189 ? 0.332 26.797 5.125 1 94.94 189 SER B N 1
ATOM 4149 C CA . SER B 1 189 ? -0.047 27.766 4.105 1 94.94 189 SER B CA 1
ATOM 4150 C C . SER B 1 189 ? 1.078 28.766 3.844 1 94.94 189 SER B C 1
ATOM 4152 O O . SER B 1 189 ? 1.991 28.906 4.66 1 94.94 189 SER B O 1
ATOM 4154 N N . GLU B 1 190 ? 0.916 29.484 2.838 1 92.06 190 GLU B N 1
ATOM 4155 C CA . GLU B 1 190 ? 1.912 30.5 2.498 1 92.06 190 GLU B CA 1
ATOM 4156 C C . GLU B 1 190 ? 1.903 31.641 3.51 1 92.06 190 GLU B C 1
ATOM 4158 O O . GLU B 1 190 ? 2.906 32.344 3.674 1 92.06 190 GLU B O 1
ATOM 4163 N N . LYS B 1 191 ? 0.821 31.797 4.148 1 92.81 191 LYS B N 1
ATOM 4164 C CA . LYS B 1 191 ? 0.678 32.875 5.125 1 92.81 191 LYS B CA 1
ATOM 4165 C C . LYS B 1 191 ? 1.055 32.406 6.523 1 92.81 191 LYS B C 1
ATOM 4167 O O . LYS B 1 191 ? 1.036 33.188 7.477 1 92.81 191 LYS B O 1
ATOM 4172 N N . GLY B 1 192 ? 1.313 31.094 6.652 1 94.69 192 GLY B N 1
ATOM 4173 C CA . GLY B 1 192 ? 1.852 30.594 7.91 1 94.69 192 GLY B CA 1
ATOM 4174 C C . GLY B 1 192 ? 0.858 29.766 8.695 1 94.69 192 GLY B C 1
ATOM 4175 O O . GLY B 1 192 ? 1.155 29.328 9.812 1 94.69 192 GLY B O 1
ATOM 4176 N N . ALA B 1 193 ? -0.32 29.594 8.164 1 96.19 193 ALA B N 1
ATOM 4177 C CA . ALA B 1 193 ? -1.274 28.734 8.852 1 96.19 193 ALA B CA 1
ATOM 4178 C C . ALA B 1 193 ? -0.785 27.281 8.883 1 96.19 193 ALA B C 1
ATOM 4180 O O . ALA B 1 193 ? -0.18 26.812 7.918 1 96.19 193 ALA B O 1
ATOM 4181 N N . VAL B 1 194 ? -1.028 26.578 9.969 1 97.88 194 VAL B N 1
ATOM 4182 C CA . VAL B 1 194 ? -0.68 25.172 10.156 1 97.88 194 VAL B CA 1
ATOM 4183 C C . VAL B 1 194 ? -1.952 24.344 10.297 1 97.88 194 VAL B C 1
ATOM 4185 O O . VAL B 1 194 ? -2.803 24.625 11.141 1 97.88 194 VAL B O 1
ATOM 4188 N N . LYS B 1 195 ? -2.076 23.312 9.453 1 96.19 195 LYS B N 1
ATOM 4189 C CA . LYS B 1 195 ? -3.293 22.516 9.484 1 96.19 195 LYS B CA 1
ATOM 4190 C C . LYS B 1 195 ? -2.969 21.031 9.469 1 96.19 195 LYS B C 1
ATOM 4192 O O . LYS B 1 195 ? -2.082 20.578 8.734 1 96.19 195 LYS B O 1
ATOM 4197 N N . LEU B 1 196 ? -3.676 20.25 10.297 1 94.38 196 LEU B N 1
ATOM 4198 C CA . LEU B 1 196 ? -3.582 18.781 10.305 1 94.38 196 LEU B CA 1
ATOM 4199 C C . LEU B 1 196 ? -4.465 18.188 9.219 1 94.38 196 LEU B C 1
ATOM 4201 O O . LEU B 1 196 ? -5.625 18.562 9.062 1 94.38 196 LEU B O 1
ATOM 4205 N N . ALA B 1 197 ? -3.855 17.328 8.469 1 89.06 197 ALA B N 1
ATOM 4206 C CA . ALA B 1 197 ? -4.582 16.609 7.418 1 89.06 197 ALA B CA 1
ATOM 4207 C C . ALA B 1 197 ? -4.703 15.125 7.754 1 89.06 197 ALA B C 1
ATOM 4209 O O . ALA B 1 197 ? -4.047 14.633 8.672 1 89.06 197 ALA B O 1
ATOM 4210 N N . ASP B 1 198 ? -5.637 14.391 7.051 1 81.06 198 ASP B N 1
ATOM 4211 C CA . ASP B 1 198 ? -5.789 12.938 7.066 1 81.06 198 ASP B CA 1
ATOM 4212 C C . ASP B 1 198 ? -6.07 12.438 8.484 1 81.06 198 ASP B C 1
ATOM 4214 O O . ASP B 1 198 ? -5.496 11.438 8.914 1 81.06 198 ASP B O 1
ATOM 4218 N N . PHE B 1 199 ? -6.754 13.18 9.156 1 76.19 199 PHE B N 1
ATOM 4219 C CA . PHE B 1 199 ? -7.137 12.711 10.484 1 76.19 199 PHE B CA 1
ATOM 4220 C C . PHE B 1 199 ? -8.297 11.734 10.406 1 76.19 199 PHE B C 1
ATOM 4222 O O . PHE B 1 199 ? -9.18 11.875 9.555 1 76.19 199 PHE B O 1
ATOM 4229 N N . GLY B 1 200 ? -8.188 10.672 11.148 1 61.44 200 GLY B N 1
ATOM 4230 C CA . GLY B 1 200 ? -9.227 9.656 11.211 1 61.44 200 GLY B CA 1
ATOM 4231 C C . GLY B 1 200 ? -8.992 8.508 10.242 1 61.44 200 GLY B C 1
ATOM 4232 O O . GLY B 1 200 ? -9.727 7.52 10.266 1 61.44 200 GLY B O 1
ATOM 4233 N N . ALA B 1 201 ? -8.055 8.695 9.219 1 51.44 201 ALA B N 1
ATOM 4234 C CA . ALA B 1 201 ? -7.836 7.699 8.172 1 51.44 201 ALA B CA 1
ATOM 4235 C C . ALA B 1 201 ? -7.297 6.398 8.766 1 51.44 201 ALA B C 1
ATOM 4237 O O . ALA B 1 201 ? -7.551 5.316 8.227 1 51.44 201 ALA B O 1
ATOM 4238 N N . SER B 1 202 ? -6.348 6.52 9.719 1 47.94 202 SER B N 1
ATOM 4239 C CA . SER B 1 202 ? -5.441 5.43 10.07 1 47.94 202 SER B CA 1
ATOM 4240 C C . SER B 1 202 ? -6.195 4.262 10.688 1 47.94 202 SER B C 1
ATOM 4242 O O . SER B 1 202 ? -5.598 3.236 11.023 1 47.94 202 SER B O 1
ATOM 4244 N N . GLY B 1 203 ? -7.395 4.527 11.086 1 43 203 GLY B N 1
ATOM 4245 C CA . GLY B 1 203 ? -7.914 3.273 11.609 1 43 203 GLY B CA 1
ATOM 4246 C C . GLY B 1 203 ? -7.625 2.084 10.711 1 43 203 GLY B C 1
ATOM 4247 O O . GLY B 1 203 ? -8.062 0.966 11 1 43 203 GLY B O 1
ATOM 4248 N N . GLN B 1 204 ? -6.996 2.465 9.711 1 41.47 204 GLN B N 1
ATOM 4249 C CA . GLN B 1 204 ? -6.809 1.537 8.594 1 41.47 204 GLN B CA 1
ATOM 4250 C C . GLN B 1 204 ? -5.699 0.534 8.898 1 41.47 204 GLN B C 1
ATOM 4252 O O . GLN B 1 204 ? -5.617 -0.518 8.266 1 41.47 204 GLN B O 1
ATOM 4257 N N . LEU B 1 205 ? -4.543 0.935 9.555 1 43.03 205 LEU B N 1
ATOM 4258 C CA . LEU B 1 205 ? -3.506 -0.055 9.828 1 43.03 205 LEU B CA 1
ATOM 4259 C C . LEU B 1 205 ? -4.105 -1.295 10.484 1 43.03 205 LEU B C 1
ATOM 4261 O O . LEU B 1 205 ? -3.518 -2.379 10.43 1 43.03 205 LEU B O 1
ATOM 4265 N N . THR B 1 206 ? -5.047 -1.05 11.352 1 41.28 206 THR B N 1
ATOM 4266 C CA . THR B 1 206 ? -5.492 -2.182 12.156 1 41.28 206 THR B CA 1
ATOM 4267 C C . THR B 1 206 ? -6.297 -3.164 11.312 1 41.28 206 THR B C 1
ATOM 4269 O O . THR B 1 206 ? -6.207 -4.379 11.508 1 41.28 206 THR B O 1
ATOM 4272 N N . ASP B 1 207 ? -7.352 -2.602 10.727 1 41 207 ASP B N 1
ATOM 4273 C CA . ASP B 1 207 ? -8.391 -3.607 10.516 1 41 207 ASP B CA 1
ATOM 4274 C C . ASP B 1 207 ? -8.344 -4.148 9.086 1 41 207 ASP B C 1
ATOM 4276 O O . ASP B 1 207 ? -8.945 -5.188 8.797 1 41 207 ASP B O 1
ATOM 4280 N N . THR B 1 208 ? -7.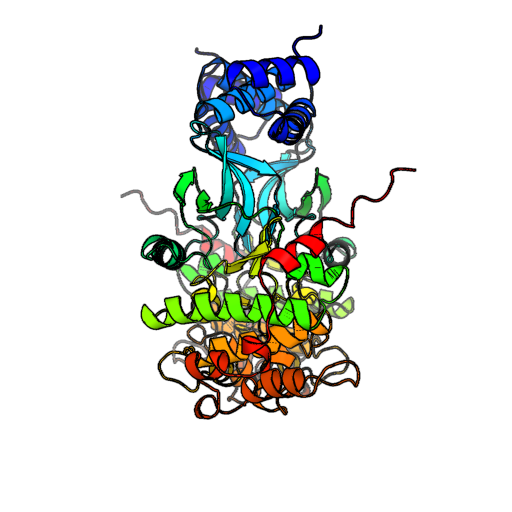738 -3.387 8.047 1 42.53 208 THR B N 1
ATOM 4281 C CA . THR B 1 208 ? -8.328 -3.998 6.855 1 42.53 208 THR B CA 1
ATOM 4282 C C . THR B 1 208 ? -7.27 -4.742 6.047 1 42.53 208 THR B C 1
ATOM 4284 O O . THR B 1 208 ? -6.383 -4.121 5.457 1 42.53 208 THR B O 1
ATOM 4287 N N . ALA B 1 209 ? -6.852 -5.914 6.566 1 47.69 209 ALA B N 1
ATOM 4288 C CA . ALA B 1 209 ? -6.285 -6.852 5.602 1 47.69 209 ALA B CA 1
ATOM 4289 C C . ALA B 1 209 ? -7.074 -6.84 4.293 1 47.69 209 ALA B C 1
ATOM 4291 O O . ALA B 1 209 ? -8.305 -6.914 4.305 1 47.69 209 ALA B O 1
ATOM 4292 N N . THR B 1 210 ? -6.379 -6.375 3.18 1 54.69 210 THR B N 1
ATOM 4293 C CA . THR B 1 210 ? -6.98 -6.43 1.854 1 54.69 210 THR B CA 1
ATOM 4294 C C . THR B 1 210 ? -7.438 -7.848 1.524 1 54.69 210 THR B C 1
ATOM 4296 O O . THR B 1 210 ? -7.129 -8.789 2.258 1 54.69 210 THR B O 1
ATOM 4299 N N . LYS B 1 211 ? -8.219 -7.941 0.537 1 58.56 211 LYS B N 1
ATOM 4300 C CA . LYS B 1 211 ? -8.633 -9.219 -0.032 1 58.56 211 LYS B CA 1
ATOM 4301 C C . LYS B 1 211 ? -7.445 -10.156 -0.211 1 58.56 211 LYS B C 1
ATOM 4303 O O . LYS B 1 211 ? -7.59 -11.375 -0.096 1 58.56 211 LYS B O 1
ATOM 4308 N N . CYS B 1 212 ? -6.293 -9.523 -0.223 1 60.5 212 CYS B N 1
ATOM 4309 C CA . CYS B 1 212 ? -5.141 -10.375 -0.487 1 60.5 212 CYS B CA 1
ATOM 4310 C C . CYS B 1 212 ? -4.207 -10.422 0.717 1 60.5 212 CYS B C 1
ATOM 4312 O O . CYS B 1 212 ? -3.033 -10.766 0.585 1 60.5 212 CYS B O 1
ATOM 4314 N N . HIS B 1 213 ? -4.82 -10.07 1.934 1 71.31 213 HIS B N 1
ATOM 4315 C CA . HIS B 1 213 ? -4.055 -10.141 3.172 1 71.31 213 HIS B CA 1
ATOM 4316 C C . HIS B 1 213 ? -2.744 -9.367 3.055 1 71.31 213 HIS B C 1
ATOM 4318 O O . HIS B 1 213 ? -1.674 -9.898 3.359 1 71.31 213 HIS B O 1
ATOM 4324 N N . THR B 1 214 ? -2.873 -8.227 2.408 1 72 214 THR B N 1
ATOM 4325 C CA . THR B 1 214 ? -1.815 -7.223 2.363 1 72 214 THR B CA 1
ATOM 4326 C C . THR B 1 214 ? -2.164 -6.031 3.248 1 72 214 THR B C 1
ATOM 4328 O O . THR B 1 214 ? -3.338 -5.684 3.396 1 72 214 THR B O 1
ATOM 4331 N N . PHE B 1 215 ? -1.123 -5.465 3.896 1 72.12 215 PHE B N 1
ATOM 4332 C CA . PHE B 1 215 ? -1.415 -4.301 4.727 1 72.12 215 PHE B CA 1
ATOM 4333 C C . PHE B 1 215 ? -0.458 -3.156 4.41 1 72.12 215 PHE B C 1
ATOM 4335 O O . PHE B 1 215 ? 0.603 -3.373 3.822 1 72.12 215 PHE B O 1
ATOM 4342 N N . VAL B 1 216 ? -0.89 -1.953 4.656 1 69.75 216 VAL B N 1
ATOM 4343 C CA . VAL B 1 216 ? -0.11 -0.729 4.504 1 69.75 216 VAL B CA 1
ATOM 4344 C C . VAL B 1 216 ? -0.031 0.006 5.84 1 69.75 216 VAL B C 1
ATOM 4346 O O . VAL B 1 216 ? -1.027 0.109 6.559 1 69.75 216 VAL B O 1
ATOM 4349 N N . GLY B 1 217 ? 1.215 0.449 6.223 1 75.75 217 GLY B N 1
ATOM 4350 C CA . GLY B 1 217 ? 1.338 1.185 7.469 1 75.75 217 GLY B CA 1
ATOM 4351 C C . GLY B 1 217 ? 2.586 2.043 7.539 1 75.75 217 GLY B C 1
ATOM 4352 O O . GLY B 1 217 ? 3.473 1.925 6.691 1 75.75 217 GLY B O 1
ATOM 4353 N N . SER B 1 218 ? 2.557 2.984 8.516 1 83.62 218 SER B N 1
ATOM 4354 C CA . SER B 1 218 ? 3.699 3.83 8.852 1 83.62 218 SER B CA 1
ATOM 4355 C C . SER B 1 218 ? 4.172 3.592 10.281 1 83.62 218 SER B C 1
ATOM 4357 O O . SER B 1 218 ? 3.869 4.379 11.18 1 83.62 218 SER B O 1
ATOM 4359 N N . PRO B 1 219 ? 4.965 2.67 10.477 1 88 219 PRO B N 1
ATOM 4360 C CA . PRO B 1 219 ? 5.277 2.23 11.844 1 88 219 PRO B CA 1
ATOM 4361 C C . PRO B 1 219 ? 6.258 3.16 12.555 1 88 219 PRO B C 1
ATOM 4363 O O . PRO B 1 219 ? 6.379 3.111 13.781 1 88 219 PRO B O 1
ATOM 4366 N N . TRP B 1 220 ? 6.902 4.066 11.914 1 92.62 220 TRP B N 1
ATOM 4367 C CA . TRP B 1 220 ? 7.98 4.859 12.484 1 92.62 220 TRP B CA 1
ATOM 4368 C C . TRP B 1 220 ? 7.449 5.812 13.555 1 92.62 220 TRP B C 1
ATOM 4370 O O . TRP B 1 220 ? 8.203 6.258 14.422 1 92.62 220 TRP B O 1
ATOM 4380 N N . TRP B 1 221 ? 6.195 6.078 13.492 1 94.56 221 TRP B N 1
ATOM 4381 C CA . TRP B 1 221 ? 5.621 7.043 14.422 1 94.56 221 TRP B CA 1
ATOM 4382 C C . TRP B 1 221 ? 4.73 6.348 15.445 1 94.56 221 TRP B C 1
ATOM 4384 O O . TRP B 1 221 ? 4.168 6.996 16.328 1 94.56 221 TRP B O 1
ATOM 4394 N N . MET B 1 222 ? 4.641 5.043 15.328 1 90.94 222 MET B N 1
ATOM 4395 C CA . MET B 1 222 ? 3.689 4.305 16.156 1 90.94 222 MET B CA 1
ATOM 4396 C C . MET B 1 222 ? 4.184 4.199 17.594 1 90.94 222 MET B C 1
ATOM 4398 O O . MET B 1 222 ? 5.367 3.963 17.828 1 90.94 222 MET B O 1
ATOM 4402 N N . ALA B 1 223 ? 3.244 4.336 18.453 1 94.06 223 ALA B N 1
ATOM 4403 C CA . ALA B 1 223 ? 3.549 4.211 19.875 1 94.06 223 ALA B CA 1
ATOM 4404 C C . ALA B 1 223 ? 3.729 2.748 20.281 1 94.06 223 ALA B C 1
ATOM 4406 O O . ALA B 1 223 ? 3.109 1.859 19.688 1 94.06 223 ALA B O 1
ATOM 4407 N N . PRO B 1 224 ? 4.566 2.545 21.297 1 92.31 224 PRO B N 1
ATOM 4408 C CA . PRO B 1 224 ? 4.82 1.168 21.734 1 92.31 224 PRO B CA 1
ATOM 4409 C C . PRO B 1 224 ? 3.541 0.42 22.109 1 92.31 224 PRO B C 1
ATOM 4411 O O . PRO B 1 224 ? 3.379 -0.749 21.75 1 92.31 224 PRO B O 1
ATOM 4414 N N . GLU B 1 225 ? 2.605 1.083 22.797 1 90.69 225 GLU B N 1
ATOM 4415 C CA . GLU B 1 225 ? 1.397 0.4 23.25 1 90.69 225 GLU B CA 1
ATOM 4416 C C . GLU B 1 225 ? 0.492 0.041 22.078 1 90.69 225 GLU B C 1
ATOM 4418 O O . GLU B 1 225 ? -0.313 -0.889 22.156 1 90.69 225 GLU B O 1
ATOM 4423 N N . VAL B 1 226 ? 0.521 0.788 21.016 1 87.31 226 VAL B N 1
ATOM 4424 C CA . VAL B 1 226 ? -0.25 0.481 19.812 1 87.31 226 VAL B CA 1
ATOM 4425 C C . VAL B 1 226 ? 0.294 -0.787 19.156 1 87.31 226 VAL B C 1
ATOM 4427 O O . VAL B 1 226 ? -0.474 -1.658 18.734 1 87.31 226 VAL B O 1
ATOM 4430 N N . ILE B 1 227 ? 1.607 -0.875 19.062 1 84.88 227 ILE B N 1
ATOM 4431 C CA . ILE B 1 227 ? 2.277 -2.025 18.469 1 84.88 227 ILE B CA 1
ATOM 4432 C C . ILE B 1 227 ? 1.982 -3.277 19.297 1 84.88 227 ILE B C 1
ATOM 4434 O O . ILE B 1 227 ? 1.724 -4.348 18.734 1 84.88 227 ILE B O 1
ATOM 4438 N N . MET B 1 228 ? 1.979 -3.121 20.531 1 79.94 228 MET B N 1
ATOM 4439 C CA . MET B 1 228 ? 1.804 -4.258 21.438 1 79.94 228 MET B CA 1
ATOM 4440 C C . MET B 1 228 ? 0.327 -4.602 21.594 1 79.94 228 MET B C 1
ATOM 4442 O O . MET B 1 228 ? -0.015 -5.629 22.188 1 79.94 228 MET B O 1
ATOM 4446 N N . GLN B 1 229 ? -0.469 -3.861 21.016 1 72.81 229 GLN B N 1
ATOM 4447 C CA . GLN B 1 229 ? -1.914 -4.035 21.109 1 72.81 229 GLN B CA 1
ATOM 4448 C C . GLN B 1 229 ? -2.342 -4.242 22.562 1 72.81 229 GLN B C 1
ATOM 4450 O O . GLN B 1 229 ? -3.162 -5.113 22.859 1 72.81 229 GLN B O 1
ATOM 4455 N N . ASP B 1 230 ? -1.661 -3.814 23.531 1 57 230 ASP B N 1
ATOM 4456 C CA . ASP B 1 230 ? -1.843 -4.023 24.969 1 57 230 ASP B CA 1
ATOM 4457 C C . ASP B 1 230 ? -3.176 -3.447 25.438 1 57 230 ASP B C 1
ATOM 4459 O O . ASP B 1 230 ? -3.621 -3.734 26.547 1 57 230 ASP B O 1
ATOM 4463 N N . SER B 1 231 ? -3.896 -2.654 24.641 1 53 231 SER B N 1
ATOM 4464 C CA . SER B 1 231 ? -5.133 -2.129 25.219 1 53 231 SER B CA 1
ATOM 4465 C C . SER B 1 231 ? -6.344 -2.551 24.391 1 53 231 SER B C 1
ATOM 4467 O O . SER B 1 231 ? -6.211 -2.91 23.219 1 53 231 SER B O 1
ATOM 4469 N N . GLY B 1 232 ? -7.434 -2.961 25.141 1 48.31 232 GLY B N 1
ATOM 4470 C CA . GLY B 1 232 ? -8.719 -3.33 24.562 1 48.31 232 GLY B CA 1
ATOM 4471 C C . GLY B 1 232 ? -9.062 -2.521 23.328 1 48.31 232 GLY B C 1
ATOM 4472 O O . GLY B 1 232 ? -9.758 -3.014 22.438 1 48.31 232 GLY B O 1
ATOM 4473 N N . SER B 1 233 ? -8.75 -1.294 23.234 1 50.06 233 SER B N 1
ATOM 4474 C CA . SER B 1 233 ? -9.086 -0.405 22.125 1 50.06 233 SER B CA 1
ATOM 4475 C C . SER B 1 233 ? -8.008 -0.441 21.047 1 50.06 233 SER B C 1
ATOM 4477 O O . SER B 1 233 ? -7.836 0.524 20.297 1 50.06 233 SER B O 1
ATOM 4479 N N . GLY B 1 234 ? -7.27 -1.499 20.953 1 58.78 234 GLY B N 1
ATOM 4480 C CA . GLY B 1 234 ? -6.203 -1.631 19.969 1 58.78 234 GLY B CA 1
ATOM 4481 C C . GLY B 1 234 ? -5.008 -0.742 20.25 1 58.78 234 GLY B C 1
ATOM 4482 O O . GLY B 1 234 ? -4.18 -0.5 19.375 1 58.78 234 GLY B O 1
ATOM 4483 N N . GLY B 1 235 ? -5.027 -0.115 21.469 1 60.62 235 GLY B N 1
ATOM 4484 C CA . GLY B 1 235 ? -3.908 0.641 22 1 60.62 235 GLY B CA 1
ATOM 4485 C C . GLY B 1 235 ? -3.91 2.096 21.562 1 60.62 235 GLY B C 1
ATOM 4486 O O . GLY B 1 235 ? -3.092 2.889 22.047 1 60.62 235 GLY B O 1
ATOM 4487 N N . TYR B 1 236 ? -4.918 2.395 20.594 1 66.06 236 TYR B N 1
ATOM 4488 C CA . TYR B 1 236 ? -4.895 3.789 20.172 1 66.06 236 TYR B CA 1
ATOM 4489 C C . TYR B 1 236 ? -5.727 4.66 21.109 1 66.06 236 TYR B C 1
ATOM 4491 O O . TYR B 1 236 ? -6.926 4.426 21.281 1 66.06 236 TYR B O 1
ATOM 4499 N N . ASP B 1 237 ? -5.023 5.555 21.797 1 82.12 237 ASP B N 1
ATOM 4500 C CA . ASP B 1 237 ? -5.641 6.617 22.578 1 82.12 237 ASP B CA 1
ATOM 4501 C C . ASP B 1 237 ? -4.945 7.957 22.328 1 82.12 237 ASP B C 1
ATOM 4503 O O . ASP B 1 237 ? -4.113 8.07 21.438 1 82.12 237 ASP B O 1
ATOM 4507 N N . THR B 1 238 ? -5.41 8.922 23.031 1 92.12 238 THR B N 1
ATOM 4508 C CA . THR B 1 238 ? -4.883 10.273 22.859 1 92.12 238 THR B CA 1
ATOM 4509 C C . THR B 1 238 ? -3.373 10.297 23.109 1 92.12 238 THR B C 1
ATOM 4511 O O . THR B 1 238 ? -2.654 11.086 22.484 1 92.12 238 THR B O 1
ATOM 4514 N N . LYS B 1 239 ? -2.959 9.391 23.938 1 95.81 239 LYS B N 1
ATOM 4515 C CA . LYS B 1 239 ? -1.548 9.352 24.312 1 95.81 239 LYS B CA 1
ATOM 4516 C C . LYS B 1 239 ? -0.685 8.859 23.156 1 95.81 239 LYS B C 1
ATOM 4518 O O . LYS B 1 239 ? 0.484 9.234 23.031 1 95.81 239 LYS B O 1
ATOM 4523 N N . ALA B 1 240 ? -1.267 8.023 22.312 1 94.25 240 ALA B N 1
ATOM 4524 C CA . ALA B 1 240 ? -0.542 7.562 21.141 1 94.25 240 ALA B CA 1
ATOM 4525 C C . ALA B 1 240 ? -0.252 8.719 20.188 1 94.25 240 ALA B C 1
ATOM 4527 O O . ALA B 1 240 ? 0.826 8.789 19.594 1 94.25 240 ALA B O 1
ATOM 4528 N N . ASP B 1 241 ? -1.201 9.633 20.062 1 95.62 241 ASP B N 1
ATOM 4529 C CA . ASP B 1 241 ? -0.991 10.82 19.25 1 95.62 241 ASP B CA 1
ATOM 4530 C C . ASP B 1 241 ? 0.125 11.695 19.828 1 95.62 241 ASP B C 1
ATOM 4532 O O . ASP B 1 241 ? 0.906 12.281 19.078 1 95.62 241 ASP B O 1
ATOM 4536 N N . ILE B 1 242 ? 0.151 11.734 21.109 1 98.19 242 ILE B N 1
ATOM 4537 C CA . ILE B 1 242 ? 1.175 12.523 21.781 1 98.19 242 ILE B CA 1
ATOM 4538 C C . ILE B 1 242 ? 2.553 11.938 21.5 1 98.19 242 ILE B C 1
ATOM 4540 O O . ILE B 1 242 ? 3.504 12.672 21.219 1 98.19 242 ILE B O 1
ATOM 4544 N N . TRP B 1 243 ? 2.652 10.672 21.562 1 97.88 243 TRP B N 1
ATOM 4545 C CA . TRP B 1 243 ? 3.891 10 21.172 1 97.88 243 TRP B CA 1
ATOM 4546 C C . TRP B 1 243 ? 4.281 10.352 19.75 1 97.88 243 TRP B C 1
ATOM 4548 O O . TRP B 1 243 ? 5.418 10.75 19.484 1 97.88 243 TRP B O 1
ATOM 4558 N N . SER B 1 244 ? 3.359 10.211 18.844 1 97.06 244 SER B N 1
ATOM 4559 C CA . SER B 1 244 ? 3.621 10.484 17.422 1 97.06 244 SER B CA 1
ATOM 4560 C C . SER B 1 244 ? 4.105 11.914 17.219 1 97.06 244 SER B C 1
ATOM 4562 O O . SER B 1 244 ? 4.961 12.164 16.375 1 97.06 244 SER B O 1
ATOM 4564 N N . LEU B 1 245 ? 3.545 12.805 17.984 1 98.62 245 LEU B N 1
ATOM 4565 C CA . LEU B 1 245 ? 4 14.18 17.891 1 98.62 245 LEU B CA 1
ATOM 4566 C C . LEU B 1 245 ? 5.453 14.305 18.344 1 98.62 245 LEU B C 1
ATOM 4568 O O . LEU B 1 245 ? 6.234 15.047 17.734 1 98.62 245 LEU B O 1
ATOM 4572 N N . GLY B 1 246 ? 5.793 13.633 19.422 1 98.81 246 GLY B N 1
ATOM 4573 C CA . GLY B 1 246 ? 7.184 13.609 19.844 1 98.81 246 GLY B CA 1
ATOM 4574 C C . GLY B 1 246 ? 8.133 13.156 18.75 1 98.81 246 GLY B C 1
ATOM 4575 O O . GLY B 1 246 ? 9.164 13.781 18.516 1 98.81 246 GLY B O 1
ATOM 4576 N N . ILE B 1 247 ? 7.75 12.086 18.094 1 98.38 247 ILE B N 1
ATOM 4577 C CA . ILE B 1 247 ? 8.547 11.562 17 1 98.38 247 ILE B CA 1
ATOM 4578 C C . ILE B 1 247 ? 8.609 12.602 15.875 1 98.38 247 ILE B C 1
ATOM 4580 O O . ILE B 1 247 ? 9.664 12.805 15.266 1 98.38 247 ILE B O 1
ATOM 4584 N N . THR B 1 248 ? 7.535 13.242 15.609 1 98.5 248 THR B N 1
ATOM 4585 C CA . THR B 1 248 ? 7.453 14.234 14.547 1 98.5 248 THR B CA 1
ATOM 4586 C C . THR B 1 248 ? 8.359 15.422 14.852 1 98.5 248 THR B C 1
ATOM 4588 O O . THR B 1 248 ? 8.93 16.016 13.938 1 98.5 248 THR B O 1
ATOM 4591 N N . CYS B 1 249 ? 8.469 15.773 16.109 1 98.81 249 CYS B N 1
ATOM 4592 C CA . CYS B 1 249 ? 9.406 16.812 16.5 1 98.81 249 CYS B CA 1
ATOM 4593 C C . CYS B 1 249 ? 10.828 16.453 16.078 1 98.81 249 CYS B C 1
ATOM 4595 O O . CYS B 1 249 ? 11.531 17.297 15.492 1 98.81 249 CYS B O 1
ATOM 4597 N N . ILE B 1 250 ? 11.227 15.266 16.344 1 98.5 250 ILE B N 1
ATOM 4598 C CA . ILE B 1 250 ? 12.555 14.805 15.945 1 98.5 250 ILE B CA 1
ATOM 4599 C C . ILE B 1 250 ? 12.656 14.82 14.422 1 98.5 250 ILE B C 1
ATOM 4601 O O . ILE B 1 250 ? 13.672 15.266 13.867 1 98.5 250 ILE B O 1
ATOM 4605 N N . GLU B 1 251 ? 11.625 14.328 13.789 1 97.56 251 GLU B N 1
ATOM 4606 C CA . GLU B 1 251 ? 11.562 14.328 12.328 1 97.56 251 GLU B CA 1
ATOM 4607 C C . GLU B 1 251 ? 11.797 15.719 11.758 1 97.56 251 GLU B C 1
ATOM 4609 O O . GLU B 1 251 ? 12.586 15.898 10.836 1 97.56 251 GLU B O 1
ATOM 4614 N N . MET B 1 252 ? 11.133 16.688 12.328 1 98.31 252 MET B N 1
ATOM 4615 C CA . MET B 1 252 ? 11.25 18.062 11.852 1 98.31 252 MET B CA 1
ATOM 4616 C C . MET B 1 252 ? 12.633 18.625 12.141 1 98.31 252 MET B C 1
ATOM 4618 O O . MET B 1 252 ? 13.18 19.391 11.336 1 98.31 252 MET B O 1
ATOM 4622 N N . ALA B 1 253 ? 13.219 18.266 13.203 1 98.19 253 ALA B N 1
ATOM 4623 C CA . ALA B 1 253 ? 14.492 18.812 13.664 1 98.19 253 ALA B CA 1
ATOM 4624 C C . ALA B 1 253 ? 15.664 18.219 12.898 1 98.19 253 ALA B C 1
ATOM 4626 O O . ALA B 1 253 ? 16.656 18.891 12.641 1 98.19 253 ALA B O 1
ATOM 4627 N N . VAL B 1 254 ? 15.539 16.938 12.547 1 96.06 254 VAL B N 1
ATOM 4628 C CA . VAL B 1 254 ? 16.672 16.203 12.008 1 96.06 254 VAL B CA 1
ATOM 4629 C C . VAL B 1 254 ? 16.438 15.906 10.523 1 96.06 254 VAL B C 1
ATOM 4631 O O . VAL B 1 254 ? 17.375 15.602 9.789 1 96.06 254 VAL B O 1
ATOM 4634 N N . GLY B 1 255 ? 15.195 15.953 10.141 1 94.94 255 GLY B N 1
ATOM 4635 C CA . GLY B 1 255 ? 14.867 15.727 8.742 1 94.94 255 GLY B CA 1
ATOM 4636 C C . GLY B 1 255 ? 14.32 14.336 8.477 1 94.94 255 GLY B C 1
ATOM 4637 O O . GLY B 1 255 ? 13.859 14.047 7.367 1 94.94 255 GLY B O 1
ATOM 4638 N N . LYS B 1 256 ? 14.328 13.477 9.438 1 93.81 256 LYS B N 1
ATOM 4639 C CA . LYS B 1 256 ? 13.82 12.109 9.344 1 93.81 256 LYS B CA 1
ATOM 4640 C C . LYS B 1 256 ? 13.406 11.578 10.711 1 93.81 256 LYS B C 1
ATOM 4642 O O . LYS B 1 256 ? 13.938 12.023 11.734 1 93.81 256 LYS B O 1
ATOM 4647 N N . PRO B 1 257 ? 12.43 10.664 10.68 1 95.12 257 PRO B N 1
ATOM 4648 C CA . PRO B 1 257 ? 12.094 10.078 11.984 1 95.12 257 PRO B CA 1
ATOM 4649 C C . PRO B 1 257 ? 13.195 9.172 12.523 1 95.12 257 PRO B C 1
ATOM 4651 O O . PRO B 1 257 ? 14.078 8.742 11.773 1 95.12 257 PRO B O 1
ATOM 4654 N N . PRO B 1 258 ? 13.141 8.945 13.844 1 94.88 258 PRO B N 1
ATOM 4655 C CA . PRO B 1 258 ? 14.102 7.988 14.391 1 94.88 258 PRO B CA 1
ATOM 4656 C C . PRO B 1 258 ? 14.016 6.613 13.734 1 94.88 258 PRO B C 1
ATOM 4658 O O . PRO B 1 258 ? 12.93 6.199 13.312 1 94.88 258 PRO B O 1
ATOM 4661 N N . ASN B 1 259 ? 15.109 5.934 13.531 1 89.88 259 ASN B N 1
ATOM 4662 C CA . ASN B 1 259 ? 15.195 4.574 13.016 1 89.88 259 ASN B CA 1
ATOM 4663 C C . ASN B 1 259 ? 14.758 4.504 11.555 1 89.88 259 ASN B C 1
ATOM 4665 O O . ASN B 1 259 ? 14.227 3.484 11.109 1 89.88 259 ASN B O 1
ATOM 4669 N N . SER B 1 260 ? 14.836 5.582 10.828 1 87.75 260 SER B N 1
ATOM 4670 C CA . SER B 1 260 ? 14.375 5.656 9.445 1 87.75 260 SER B CA 1
ATOM 4671 C C . SER B 1 260 ? 15.125 4.668 8.562 1 87.75 260 SER B C 1
ATOM 4673 O O . SER B 1 260 ? 14.633 4.277 7.504 1 87.75 260 SER B O 1
ATOM 4675 N N . GLY B 1 261 ? 16.25 4.199 8.945 1 80.31 261 GLY B N 1
ATOM 4676 C CA . GLY B 1 261 ? 17.016 3.252 8.156 1 80.31 261 GLY B CA 1
ATOM 4677 C C . GLY B 1 261 ? 16.672 1.804 8.453 1 80.31 261 GLY B C 1
ATOM 4678 O O . GLY B 1 261 ? 17.109 0.897 7.746 1 80.31 261 GLY B O 1
ATOM 4679 N N . MET B 1 262 ? 15.859 1.649 9.352 1 82.75 262 MET B N 1
ATOM 4680 C CA . MET B 1 262 ? 15.508 0.296 9.766 1 82.75 262 MET B CA 1
ATOM 4681 C C . MET B 1 262 ? 14.336 -0.234 8.953 1 82.75 262 MET B C 1
ATOM 4683 O O . MET B 1 262 ? 13.398 0.508 8.648 1 82.75 262 MET B O 1
ATOM 4687 N N . VAL B 1 263 ? 14.383 -1.476 8.594 1 77.38 263 VAL B N 1
ATOM 4688 C CA . VAL B 1 263 ? 13.266 -2.115 7.902 1 77.38 263 VAL B CA 1
ATOM 4689 C C . VAL B 1 263 ? 12.047 -2.166 8.82 1 77.38 263 VAL B C 1
ATOM 4691 O O . VAL B 1 263 ? 12.18 -2.375 10.031 1 77.38 263 VAL B O 1
ATOM 4694 N N . PRO B 1 264 ? 10.875 -2.012 8.297 1 81.19 264 PRO B N 1
ATOM 4695 C CA . PRO B 1 264 ? 9.656 -1.875 9.094 1 81.19 264 PRO B CA 1
ATOM 4696 C C . PRO B 1 264 ? 9.453 -3.035 10.07 1 81.19 264 PRO B C 1
ATOM 4698 O O . PRO B 1 264 ? 9.07 -2.818 11.219 1 81.19 264 PRO B O 1
ATOM 4701 N N . ILE B 1 265 ? 9.688 -4.18 9.586 1 77.88 265 ILE B N 1
ATOM 4702 C CA . ILE B 1 265 ? 9.453 -5.348 10.43 1 77.88 265 ILE B CA 1
ATOM 4703 C C . ILE B 1 265 ? 10.352 -5.281 11.664 1 77.88 265 ILE B C 1
ATOM 4705 O O . ILE B 1 265 ? 9.906 -5.539 12.781 1 77.88 265 ILE B O 1
ATOM 4709 N N . ARG B 1 266 ? 11.57 -4.961 11.477 1 81.88 266 ARG B N 1
ATOM 4710 C CA . ARG B 1 266 ? 12.492 -4.801 12.602 1 81.88 266 ARG B CA 1
ATOM 4711 C C . ARG B 1 266 ? 12.062 -3.645 13.5 1 81.88 266 ARG B C 1
ATOM 4713 O O . ARG B 1 266 ? 12.18 -3.725 14.719 1 81.88 266 ARG B O 1
ATOM 4720 N N . LEU B 1 267 ? 11.602 -2.672 12.859 1 87.06 267 LEU B N 1
ATOM 4721 C CA . LEU B 1 267 ? 11.141 -1.496 13.594 1 87.06 267 LEU B CA 1
ATOM 4722 C C . LEU B 1 267 ? 10.023 -1.863 14.562 1 87.06 267 LEU B C 1
ATOM 4724 O O . LEU B 1 267 ? 10.047 -1.444 15.719 1 87.06 267 LEU B O 1
ATOM 4728 N N . ILE B 1 268 ? 9.133 -2.627 14.094 1 84.38 268 ILE B N 1
ATOM 4729 C CA . ILE B 1 268 ? 7.957 -3.014 14.867 1 84.38 268 ILE B CA 1
ATOM 4730 C C . ILE B 1 268 ? 8.391 -3.824 16.094 1 84.38 268 ILE B C 1
ATOM 4732 O O . ILE B 1 268 ? 7.797 -3.699 17.172 1 84.38 268 ILE B O 1
ATOM 4736 N N . THR B 1 269 ? 9.453 -4.535 15.945 1 81 269 THR B N 1
ATOM 4737 C CA . THR B 1 269 ? 9.953 -5.336 17.062 1 81 269 THR B CA 1
ATOM 4738 C C . THR B 1 269 ? 10.828 -4.492 17.984 1 81 269 THR B C 1
ATOM 4740 O O . THR B 1 269 ? 10.922 -4.762 19.188 1 81 269 THR B O 1
ATOM 4743 N N . THR B 1 270 ? 11.383 -3.486 17.484 1 86.75 270 THR B N 1
ATOM 4744 C CA . THR B 1 270 ? 12.375 -2.691 18.203 1 86.75 270 THR B CA 1
ATOM 4745 C C . THR B 1 270 ? 11.688 -1.63 19.062 1 86.75 270 THR B C 1
ATOM 4747 O O . THR B 1 270 ? 12.07 -1.417 20.219 1 86.75 270 THR B O 1
ATOM 4750 N N . ILE B 1 271 ? 10.68 -1.041 18.609 1 90.5 271 ILE B N 1
ATOM 4751 C CA . ILE B 1 271 ? 10.062 0.118 19.234 1 90.5 271 ILE B CA 1
ATOM 4752 C C . ILE B 1 271 ? 9.57 -0.257 20.625 1 90.5 271 ILE B C 1
ATOM 4754 O O . ILE B 1 271 ? 9.828 0.461 21.594 1 90.5 271 ILE B O 1
ATOM 4758 N N . PRO B 1 272 ? 8.938 -1.394 20.828 1 88.56 272 PRO B N 1
ATOM 4759 C CA . PRO B 1 272 ? 8.422 -1.72 22.156 1 88.56 272 PRO B CA 1
ATOM 4760 C C . PRO B 1 272 ? 9.531 -2.062 23.141 1 88.56 272 PRO B C 1
ATOM 4762 O O . PRO B 1 272 ? 9.367 -1.885 24.359 1 88.56 272 PRO B O 1
ATOM 4765 N N . THR B 1 273 ? 10.68 -2.475 22.672 1 88.5 273 THR B N 1
ATOM 4766 C CA . THR B 1 273 ? 11.672 -3.047 23.578 1 88.5 273 THR B CA 1
ATOM 4767 C C . THR B 1 273 ? 12.867 -2.107 23.734 1 88.5 273 THR B C 1
ATOM 4769 O O . THR B 1 273 ? 13.547 -2.131 24.766 1 88.5 273 THR B O 1
ATOM 4772 N N . ALA B 1 274 ? 13.164 -1.337 22.828 1 92.75 274 ALA B N 1
ATOM 4773 C CA . ALA B 1 274 ? 14.297 -0.422 22.875 1 92.75 274 ALA B CA 1
ATOM 4774 C C . ALA B 1 274 ? 13.969 0.821 23.688 1 92.75 274 ALA B C 1
ATOM 4776 O O . ALA B 1 274 ? 12.797 1.139 23.906 1 92.75 274 ALA B O 1
ATOM 4777 N N . PRO B 1 275 ? 15.031 1.522 24.188 1 96.06 275 PRO B N 1
ATOM 4778 C CA . PRO B 1 275 ? 14.781 2.818 24.828 1 96.06 275 PRO B CA 1
ATOM 4779 C C . PRO B 1 275 ? 14.125 3.822 23.875 1 96.06 275 PRO B C 1
ATOM 4781 O O . PRO B 1 275 ? 14.359 3.777 22.672 1 96.06 275 PRO B O 1
ATOM 4784 N N . PRO B 1 276 ? 13.258 4.664 24.438 1 97.25 276 PRO B N 1
ATOM 4785 C CA . PRO B 1 276 ? 12.617 5.652 23.562 1 97.25 276 PRO B 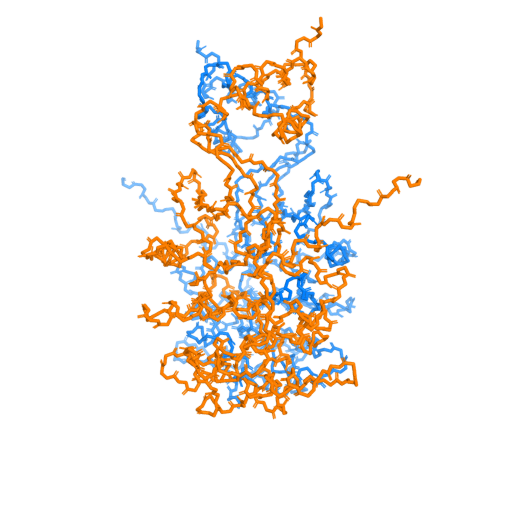CA 1
ATOM 4786 C C . PRO B 1 276 ? 13.617 6.605 22.922 1 97.25 276 PRO B C 1
ATOM 4788 O O . PRO B 1 276 ? 14.648 6.926 23.516 1 97.25 276 PRO B O 1
ATOM 4791 N N . PRO B 1 277 ? 13.32 7.039 21.734 1 97.25 277 PRO B N 1
ATOM 4792 C CA . PRO B 1 277 ? 14.203 8 21.078 1 97.25 277 PRO B CA 1
ATOM 4793 C C . PRO B 1 277 ? 14.336 9.312 21.859 1 97.25 277 PRO B C 1
ATOM 4795 O O . PRO B 1 277 ? 13.414 9.703 22.578 1 97.25 277 PRO B O 1
ATOM 4798 N N . ARG B 1 278 ? 15.484 9.945 21.734 1 97.75 278 ARG B N 1
ATOM 4799 C CA . ARG B 1 278 ? 15.766 11.25 22.344 1 97.75 278 ARG B CA 1
ATOM 4800 C C . ARG B 1 278 ? 16.297 12.227 21.297 1 97.75 278 ARG B C 1
ATOM 4802 O O . ARG B 1 278 ? 16.906 11.82 20.297 1 97.75 278 ARG B O 1
ATOM 4809 N N . LEU B 1 279 ? 15.938 13.438 21.484 1 97.81 279 LEU B N 1
ATOM 4810 C CA . LEU B 1 279 ? 16.547 14.492 20.688 1 97.81 279 LEU B CA 1
ATOM 4811 C C . LEU B 1 279 ? 17.938 14.852 21.234 1 97.81 279 LEU B C 1
ATOM 4813 O O . LEU B 1 279 ? 18.047 15.328 22.359 1 97.81 279 LEU B O 1
ATOM 4817 N N . THR B 1 280 ? 18.953 14.578 20.391 1 94.19 280 THR B N 1
ATOM 4818 C CA . THR B 1 280 ? 20.328 14.812 20.828 1 94.19 280 THR B CA 1
ATOM 4819 C C . THR B 1 280 ? 21 15.891 19.969 1 94.19 280 THR B C 1
ATOM 4821 O O . THR B 1 280 ? 20.516 16.203 18.875 1 94.19 280 THR B O 1
ATOM 4824 N N . GLY B 1 281 ? 22 16.453 20.484 1 92.38 281 GLY B N 1
ATOM 4825 C CA . GLY B 1 281 ? 22.734 17.484 19.781 1 92.38 281 GLY B CA 1
ATOM 4826 C C . GLY B 1 281 ? 22.844 18.781 20.562 1 92.38 281 GLY B C 1
ATOM 4827 O O . GLY B 1 281 ? 21.875 19.219 21.188 1 92.38 281 GLY B O 1
ATOM 4828 N N . ASP B 1 282 ? 23.875 19.5 20.469 1 93.62 282 ASP B N 1
ATOM 4829 C CA . ASP B 1 282 ? 24.141 20.719 21.234 1 93.62 282 ASP B CA 1
ATOM 4830 C C . ASP B 1 282 ? 23.453 21.922 20.594 1 93.62 282 ASP B C 1
ATOM 4832 O O . ASP B 1 282 ? 23.297 22.969 21.234 1 93.62 282 ASP B O 1
ATOM 4836 N N . GLN B 1 283 ? 22.969 21.734 19.453 1 95.19 283 GLN B N 1
ATOM 4837 C CA . GLN B 1 283 ? 22.328 22.844 18.75 1 95.19 283 GLN B CA 1
ATOM 4838 C C . GLN B 1 283 ? 20.906 23.047 19.234 1 95.19 283 GLN B C 1
ATOM 4840 O O . GLN B 1 283 ? 20.281 24.078 18.969 1 95.19 283 GLN B O 1
ATOM 4845 N N . PHE B 1 284 ? 20.406 22.078 19.906 1 97.62 284 PHE B N 1
ATOM 4846 C CA . PHE B 1 284 ? 19.016 22.188 20.359 1 97.62 284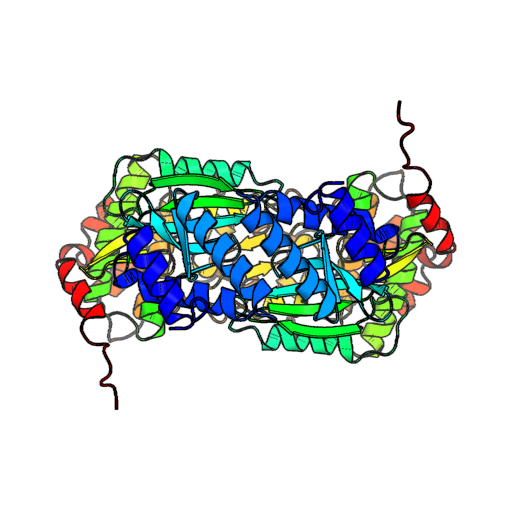 PHE B CA 1
ATOM 4847 C C . PHE B 1 284 ? 18.953 22.641 21.812 1 97.62 284 PHE B C 1
ATOM 4849 O O . PHE B 1 284 ? 19.797 22.25 22.641 1 97.62 284 PHE B O 1
ATOM 4856 N N . SER B 1 285 ? 18.016 23.469 22.156 1 98.06 285 SER B N 1
ATOM 4857 C CA . SER B 1 285 ? 17.859 24 23.5 1 98.06 285 SER B CA 1
ATOM 4858 C C . SER B 1 285 ? 17.438 22.922 24.5 1 98.06 285 SER B C 1
ATOM 4860 O O . SER B 1 285 ? 16.828 21.938 24.109 1 98.06 285 SER B O 1
ATOM 4862 N N . PRO B 1 286 ? 17.719 23.094 25.734 1 97.88 286 PRO B N 1
ATOM 4863 C CA . PRO B 1 286 ? 17.234 22.172 26.766 1 97.88 286 PRO B CA 1
ATOM 4864 C C . PRO B 1 286 ? 15.719 22.078 26.812 1 97.88 286 PRO B C 1
ATOM 4866 O O . PRO B 1 286 ? 15.172 21 27.078 1 97.88 286 PRO B O 1
ATOM 4869 N N . GLN B 1 287 ? 15.086 23.188 26.516 1 97.94 287 GLN B N 1
ATOM 4870 C CA . GLN B 1 287 ? 13.625 23.203 26.531 1 97.94 287 GLN B CA 1
ATOM 4871 C C . GLN B 1 287 ? 13.047 22.297 25.453 1 97.94 287 GLN B C 1
ATOM 4873 O O . GLN B 1 287 ? 12.078 21.578 25.672 1 97.94 287 GLN B O 1
ATOM 4878 N N . PHE B 1 288 ? 13.68 22.453 24.312 1 98.56 288 PHE B N 1
ATOM 4879 C CA . PHE B 1 288 ? 13.227 21.625 23.203 1 98.56 288 PHE B CA 1
ATOM 4880 C C . PHE B 1 288 ? 13.484 20.141 23.484 1 98.56 288 PHE B C 1
ATOM 4882 O O . PHE B 1 288 ? 12.617 19.297 23.281 1 98.56 288 PHE B O 1
ATOM 4889 N N . LYS B 1 289 ? 14.602 19.766 23.969 1 98.69 289 LYS B N 1
ATOM 4890 C CA . LYS B 1 289 ? 14.945 18.391 24.312 1 98.69 289 LYS B CA 1
ATOM 4891 C C . LYS B 1 289 ? 13.992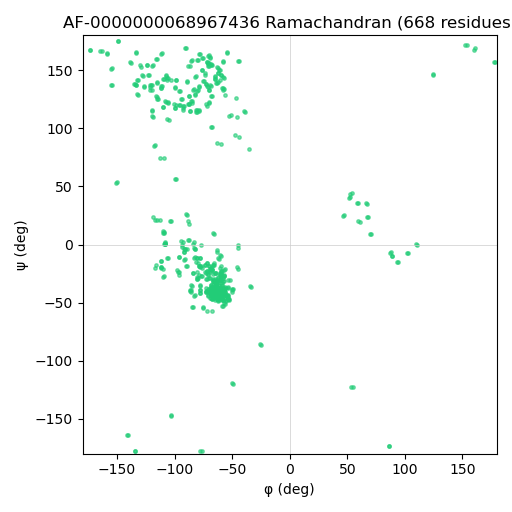 17.844 25.375 1 98.69 289 LYS B C 1
ATOM 4893 O O . LYS B 1 289 ? 13.547 16.688 25.266 1 98.69 289 LYS B O 1
ATOM 4898 N N . ASP B 1 290 ? 13.68 18.656 26.328 1 98.69 290 ASP B N 1
ATOM 4899 C CA . ASP B 1 290 ? 12.766 18.25 27.391 1 98.69 290 ASP B CA 1
ATOM 4900 C C . ASP B 1 290 ? 11.359 18.016 26.844 1 98.69 290 ASP B C 1
ATOM 4902 O O . ASP B 1 290 ? 10.688 17.047 27.203 1 98.69 290 ASP B O 1
ATOM 4906 N N . PHE B 1 291 ? 10.883 18.938 25.984 1 98.69 291 PHE B N 1
ATOM 4907 C CA . PHE B 1 291 ? 9.57 18.828 25.359 1 98.69 291 PHE B CA 1
ATOM 4908 C C . PHE B 1 291 ? 9.422 17.5 24.641 1 98.69 291 PHE B C 1
ATOM 4910 O O . PHE B 1 291 ? 8.398 16.828 24.766 1 98.69 291 PHE B O 1
ATOM 4917 N N . VAL B 1 292 ? 10.453 17.062 23.906 1 98.81 292 VAL B N 1
ATOM 4918 C CA . VAL B 1 292 ? 10.469 15.805 23.172 1 98.81 292 VAL B CA 1
ATOM 4919 C C . VAL B 1 292 ? 10.492 14.641 24.156 1 98.81 292 VAL B C 1
ATOM 4921 O O . VAL B 1 292 ? 9.719 13.68 24.016 1 98.81 292 VAL B O 1
ATOM 4924 N N . GLU B 1 293 ? 11.242 14.75 25.125 1 98.62 293 GLU B N 1
ATOM 4925 C CA . GLU B 1 293 ? 11.461 13.672 26.078 1 98.62 293 GLU B CA 1
ATOM 4926 C C . GLU B 1 293 ? 10.172 13.336 26.828 1 98.62 293 GLU B C 1
ATOM 4928 O O . GLU B 1 293 ? 9.852 12.156 27.031 1 98.62 293 GLU B O 1
ATOM 4933 N N . ILE B 1 294 ? 9.469 14.297 27.25 1 98.56 294 ILE B N 1
ATOM 4934 C CA . ILE B 1 294 ? 8.305 14.039 28.094 1 98.56 294 ILE B CA 1
ATOM 4935 C C . ILE B 1 294 ? 7.199 13.391 27.25 1 98.56 294 ILE B C 1
ATOM 4937 O O . ILE B 1 294 ? 6.34 12.688 27.797 1 98.56 294 ILE B O 1
ATOM 4941 N N . MET B 1 295 ? 7.176 13.625 25.969 1 98.69 295 MET B N 1
ATOM 4942 C CA . MET B 1 295 ? 6.184 13 25.094 1 98.69 295 MET B CA 1
ATOM 4943 C C . MET B 1 295 ? 6.582 11.562 24.766 1 98.69 295 MET B C 1
ATOM 4945 O O . MET B 1 295 ? 5.719 10.727 24.484 1 98.69 295 MET B O 1
ATOM 4949 N N . LEU B 1 296 ? 7.863 11.32 24.766 1 98.5 296 LEU B N 1
ATOM 4950 C CA . LEU B 1 296 ? 8.383 10.023 24.359 1 98.5 296 LEU B CA 1
ATOM 4951 C C . LEU B 1 296 ? 8.695 9.156 25.562 1 98.5 296 LEU B C 1
ATOM 4953 O O . LEU B 1 296 ? 9.828 8.711 25.75 1 98.5 296 LEU B O 1
ATOM 4957 N N . GLN B 1 297 ? 7.668 9 26.328 1 97.81 297 GLN B N 1
ATOM 4958 C CA . GLN B 1 297 ? 7.699 8.039 27.438 1 97.81 297 GLN B CA 1
ATOM 4959 C C . GLN B 1 297 ? 7.086 6.707 27.016 1 97.81 297 GLN B C 1
ATOM 4961 O O . GLN B 1 297 ? 5.988 6.672 26.453 1 97.81 297 GLN B O 1
ATOM 4966 N N . LYS B 1 298 ? 7.727 5.605 27.281 1 95.38 298 LYS B N 1
ATOM 4967 C CA . LYS B 1 298 ? 7.246 4.289 26.875 1 95.38 298 LYS B CA 1
ATOM 4968 C C . LYS B 1 298 ? 5.895 3.977 27.516 1 95.38 298 LYS B C 1
ATOM 4970 O O . LYS B 1 298 ? 5.004 3.43 26.859 1 95.38 298 LYS B O 1
ATOM 4975 N N . ASP B 1 299 ? 5.785 4.336 28.719 1 94.44 299 ASP B N 1
ATOM 4976 C CA . ASP B 1 299 ? 4.516 4.184 29.422 1 94.44 299 ASP B CA 1
ATOM 4977 C C . ASP B 1 299 ? 3.557 5.324 29.078 1 94.44 299 ASP B C 1
ATOM 4979 O O . ASP B 1 299 ? 3.807 6.477 29.453 1 94.44 299 ASP B O 1
ATOM 4983 N N . PRO B 1 300 ? 2.488 5.051 28.438 1 95.31 300 PRO B N 1
ATOM 4984 C CA . PRO B 1 300 ? 1.57 6.117 28.031 1 95.31 300 PRO B CA 1
ATOM 4985 C C . PRO B 1 300 ? 1.03 6.91 29.219 1 95.31 300 PRO B C 1
ATOM 4987 O O . PRO B 1 300 ? 0.729 8.102 29.094 1 95.31 300 PRO B O 1
ATOM 4990 N N . ALA B 1 301 ? 0.943 6.328 30.391 1 94.38 301 ALA B N 1
ATOM 4991 C CA . ALA B 1 301 ? 0.418 7.004 31.562 1 94.38 301 ALA B CA 1
ATOM 4992 C C . ALA B 1 301 ? 1.351 8.125 32.031 1 94.38 301 ALA B C 1
ATOM 4994 O O . ALA B 1 301 ? 0.929 9.047 32.719 1 94.38 301 ALA B O 1
ATOM 4995 N N . LYS B 1 302 ? 2.58 8.039 31.625 1 97.12 302 LYS B N 1
ATOM 4996 C CA . LYS B 1 302 ? 3.578 9.031 32.031 1 97.12 302 LYS B CA 1
ATOM 4997 C C . LYS B 1 302 ? 3.666 10.164 31.016 1 97.12 302 LYS B C 1
ATOM 4999 O O . LYS B 1 302 ? 4.363 11.148 31.234 1 97.12 302 LYS B O 1
ATOM 5004 N N . ARG B 1 303 ? 2.939 10.055 29.938 1 97.69 303 ARG B N 1
ATOM 5005 C CA . ARG B 1 303 ? 2.941 11.109 28.938 1 97.69 303 ARG B CA 1
ATOM 5006 C C . ARG B 1 303 ? 2.002 12.242 29.328 1 97.69 303 ARG B C 1
ATOM 5008 O O . ARG B 1 303 ? 0.943 12.008 29.906 1 97.69 303 ARG B O 1
ATOM 5015 N N . PRO B 1 304 ? 2.385 13.43 29 1 97.88 304 PRO B N 1
ATOM 5016 C CA . PRO B 1 304 ? 1.57 14.578 29.406 1 97.88 304 PRO B CA 1
ATOM 5017 C C . PRO B 1 304 ? 0.252 14.664 28.641 1 97.88 304 PRO B C 1
ATOM 5019 O O . PRO B 1 304 ? 0.14 14.133 27.547 1 97.88 304 PRO B O 1
ATOM 5022 N N . ALA B 1 305 ? -0.695 15.328 29.297 1 96.44 305 ALA B N 1
ATOM 5023 C CA . ALA B 1 305 ? -1.909 15.75 28.594 1 96.44 305 ALA B CA 1
ATOM 5024 C C . ALA B 1 305 ? -1.639 16.953 27.703 1 96.44 305 ALA B C 1
ATOM 5026 O O . ALA B 1 305 ? -0.646 17.656 27.875 1 96.44 305 ALA B O 1
ATOM 5027 N N . VAL B 1 306 ? -2.533 17.141 26.766 1 97.25 306 VAL B N 1
ATOM 5028 C CA . VAL B 1 306 ? -2.396 18.25 25.844 1 97.25 306 VAL B CA 1
ATOM 5029 C C . VAL B 1 306 ? -2.324 19.562 26.625 1 97.25 306 VAL B C 1
ATOM 5031 O O . VAL B 1 306 ? -1.541 20.453 26.297 1 97.25 306 VAL B O 1
ATOM 5034 N N . SER B 1 307 ? -3.117 19.688 27.688 1 96.56 307 SER B N 1
ATOM 5035 C CA . SER B 1 307 ? -3.146 20.891 28.5 1 96.56 307 SER B CA 1
ATOM 5036 C C . SER B 1 307 ? -1.784 21.172 29.125 1 96.56 307 SER B C 1
ATOM 5038 O O . SER B 1 307 ? -1.377 22.328 29.266 1 96.56 307 SER B O 1
ATOM 5040 N N . GLU B 1 308 ? -1.117 20.141 29.516 1 98.06 308 GLU B N 1
ATOM 5041 C CA . GLU B 1 308 ? 0.215 20.281 30.094 1 98.06 308 GLU B CA 1
ATOM 5042 C C . GLU B 1 308 ? 1.234 20.719 29.047 1 98.06 308 GLU B C 1
ATOM 5044 O O . GLU B 1 308 ? 2.137 21.5 29.344 1 98.06 308 GLU B O 1
ATOM 5049 N N . LEU B 1 309 ? 1.063 20.219 27.906 1 98.69 309 LEU B N 1
ATOM 5050 C CA . LEU B 1 309 ? 1.986 20.547 26.828 1 98.69 309 LEU B CA 1
ATOM 5051 C C . LEU B 1 309 ? 1.872 22.031 26.469 1 98.69 309 LEU B C 1
ATOM 5053 O O . LEU B 1 309 ? 2.875 22.672 26.156 1 98.69 309 LEU B O 1
ATOM 5057 N N . PHE B 1 310 ? 0.665 22.641 26.609 1 98.25 310 PHE B N 1
ATOM 5058 C CA . PHE B 1 310 ? 0.456 24.062 26.312 1 98.25 310 PHE B CA 1
ATOM 5059 C C . PHE B 1 310 ? 1.229 24.938 27.297 1 98.25 310 PHE B C 1
ATOM 5061 O O . PHE B 1 310 ? 1.611 26.062 26.969 1 98.25 310 PHE B O 1
ATOM 5068 N N . ARG B 1 311 ? 1.492 24.406 28.453 1 98.19 311 ARG B N 1
ATOM 5069 C CA . ARG B 1 311 ? 2.148 25.172 29.5 1 98.19 311 ARG B CA 1
ATOM 5070 C C . ARG B 1 311 ? 3.662 25.016 29.438 1 98.19 311 ARG B C 1
ATOM 5072 O O . ARG B 1 311 ? 4.398 25.703 30.141 1 98.19 311 ARG B O 1
ATOM 5079 N N . HIS B 1 312 ? 4.148 24.078 28.672 1 98.5 312 HIS B N 1
ATOM 5080 C CA . HIS B 1 312 ? 5.59 23.875 28.547 1 98.5 312 HIS B CA 1
ATOM 5081 C C . HIS B 1 312 ? 6.273 25.109 27.953 1 98.5 312 HIS B C 1
ATOM 5083 O O . HIS B 1 312 ? 5.766 25.703 27.016 1 98.5 312 HIS B O 1
ATOM 5089 N N . PRO B 1 313 ? 7.406 25.469 28.438 1 98.25 313 PRO B N 1
ATOM 5090 C CA . PRO B 1 313 ? 8.078 26.688 27.984 1 98.25 313 PRO B CA 1
ATOM 5091 C C . PRO B 1 313 ? 8.398 26.672 26.5 1 98.25 313 PRO B C 1
ATOM 5093 O O . PRO B 1 313 ? 8.398 27.734 25.844 1 98.25 313 PRO B O 1
ATOM 5096 N N . PHE B 1 314 ? 8.641 25.562 25.922 1 98.31 314 PHE B N 1
ATOM 5097 C CA . PHE B 1 314 ? 8.922 25.453 24.5 1 98.31 314 PHE B CA 1
ATOM 5098 C C . PHE B 1 314 ? 7.746 25.969 23.672 1 98.31 314 PHE B C 1
ATOM 5100 O O . PHE B 1 314 ? 7.938 26.578 22.609 1 98.31 314 PHE B O 1
ATOM 5107 N N . ILE B 1 315 ? 6.527 25.688 24.172 1 98.56 315 ILE B N 1
ATOM 5108 C CA . ILE B 1 315 ? 5.301 26.047 23.469 1 98.56 315 ILE B CA 1
ATOM 5109 C C . ILE B 1 315 ? 4.91 27.484 23.828 1 98.56 315 ILE B C 1
ATOM 5111 O O . ILE B 1 315 ? 4.531 28.266 22.953 1 98.56 315 ILE B O 1
ATOM 5115 N N . THR B 1 316 ? 5.035 27.922 25.109 1 98.12 316 THR B N 1
ATOM 5116 C CA . THR B 1 316 ? 4.637 29.25 25.531 1 98.12 316 THR B CA 1
ATOM 5117 C C . THR B 1 316 ? 5.527 30.312 24.906 1 98.12 316 THR B C 1
ATOM 5119 O O . THR B 1 316 ? 5.109 31.453 24.734 1 98.12 316 THR B O 1
ATOM 5122 N N . ASN B 1 317 ? 6.711 29.953 24.484 1 97 317 ASN B N 1
ATOM 5123 C CA . ASN B 1 317 ? 7.656 30.891 23.891 1 97 317 ASN B CA 1
ATOM 5124 C C . ASN B 1 317 ? 7.535 30.922 22.359 1 97 317 ASN B C 1
ATOM 5126 O O . ASN B 1 317 ? 8.266 31.656 21.703 1 97 317 ASN B O 1
ATOM 5130 N N . ALA B 1 318 ? 6.645 30.094 21.812 1 97.69 318 ALA B N 1
ATOM 5131 C CA . ALA B 1 318 ? 6.504 30.047 20.359 1 97.69 318 ALA B CA 1
ATOM 5132 C C . ALA B 1 318 ? 6.023 31.375 19.797 1 97.69 318 ALA B C 1
ATOM 5134 O O . ALA B 1 318 ? 5.168 32.031 20.406 1 97.69 318 ALA B O 1
ATOM 5135 N N . GLY B 1 319 ? 6.578 31.812 18.672 1 97.12 319 GLY B N 1
ATOM 5136 C CA . GLY B 1 319 ? 6.18 33.062 18.016 1 97.12 319 GLY B CA 1
ATOM 5137 C C . GLY B 1 319 ? 4.863 32.938 17.266 1 97.12 319 GLY B C 1
ATOM 5138 O O . GLY B 1 319 ? 4.18 31.906 17.359 1 97.12 319 GLY B O 1
ATOM 5139 N N . PRO B 1 320 ? 4.488 34 16.625 1 97.19 320 PRO B N 1
ATOM 5140 C CA . PRO B 1 320 ? 3.256 33.969 15.836 1 97.19 320 PRO B CA 1
ATOM 5141 C C . PRO B 1 320 ? 3.391 33.125 14.57 1 97.19 320 PRO B C 1
ATOM 5143 O O . PRO B 1 320 ? 4.5 32.938 14.07 1 97.19 320 PRO B O 1
ATOM 5146 N N . THR B 1 321 ? 2.307 32.594 14.078 1 97.12 321 THR B N 1
ATOM 5147 C CA . THR B 1 321 ? 2.301 31.719 12.898 1 97.12 321 THR B CA 1
ATOM 5148 C C . THR B 1 321 ? 2.842 32.469 11.688 1 97.12 321 THR B C 1
ATOM 5150 O O . THR B 1 321 ? 3.389 31.859 10.766 1 97.12 321 THR B O 1
ATOM 5153 N N . SER B 1 322 ? 2.752 33.781 11.672 1 95.75 322 SER B N 1
ATOM 5154 C CA . SER B 1 322 ? 3.219 34.594 10.547 1 95.75 322 SER B CA 1
ATOM 5155 C C . SER B 1 322 ? 4.715 34.406 10.312 1 95.75 322 SER B C 1
ATOM 5157 O O . SER B 1 322 ? 5.211 34.656 9.211 1 95.75 322 SER B O 1
ATOM 5159 N N . GLU B 1 323 ? 5.418 34.031 11.305 1 95.94 323 GLU B N 1
ATOM 5160 C CA . GLU B 1 323 ? 6.852 33.781 11.172 1 95.94 323 GLU B CA 1
ATOM 5161 C C . GLU B 1 323 ? 7.125 32.594 10.242 1 95.94 323 GLU B C 1
ATOM 5163 O O . GLU B 1 323 ? 8.211 32.5 9.672 1 95.94 323 GLU B O 1
ATOM 5168 N N . LEU B 1 324 ? 6.152 31.703 10.109 1 96.38 324 LEU B N 1
ATOM 5169 C CA . LEU B 1 324 ? 6.316 30.547 9.234 1 96.38 324 LEU B CA 1
ATOM 5170 C C . LEU B 1 324 ? 6.27 30.969 7.77 1 96.38 324 LEU B C 1
ATOM 5172 O O . LEU B 1 324 ? 6.699 30.219 6.891 1 96.38 324 LEU B O 1
ATOM 5176 N N . ALA B 1 325 ? 5.785 32.156 7.457 1 93.62 325 ALA B N 1
ATOM 5177 C CA . ALA B 1 325 ? 5.715 32.656 6.086 1 93.62 325 ALA B CA 1
ATOM 5178 C C . ALA B 1 325 ? 7.105 32.781 5.477 1 93.62 325 ALA B C 1
ATOM 5180 O O . ALA B 1 325 ? 7.27 32.688 4.258 1 93.62 325 ALA B O 1
ATOM 5181 N N . ALA B 1 326 ? 8.062 33 6.293 1 90 326 ALA B N 1
ATOM 5182 C CA . ALA B 1 326 ? 9.453 33.156 5.863 1 90 326 ALA B CA 1
ATOM 5183 C C . ALA B 1 326 ? 9.945 31.922 5.148 1 90 326 ALA B C 1
ATOM 5185 O O . ALA B 1 326 ? 10.891 31.984 4.355 1 90 326 ALA B O 1
ATOM 5186 N N . LEU B 1 327 ? 9.352 30.797 5.434 1 90.69 327 LEU B N 1
ATOM 5187 C CA . LEU B 1 327 ? 9.734 29.516 4.816 1 90.69 327 LEU B CA 1
ATOM 5188 C C . LEU B 1 327 ? 9.414 29.531 3.324 1 90.69 327 LEU B C 1
ATOM 5190 O O . LEU B 1 327 ? 9.953 28.719 2.568 1 90.69 327 LEU B O 1
ATOM 5194 N N . PHE B 1 328 ? 8.602 30.391 2.869 1 85.19 328 PHE B N 1
ATOM 5195 C CA . PHE B 1 328 ? 8.133 30.406 1.487 1 85.19 328 PHE B CA 1
ATOM 5196 C C . PHE B 1 328 ? 8.68 31.609 0.738 1 85.19 328 PHE B C 1
ATOM 5198 O O . PHE B 1 328 ? 8.578 31.688 -0.488 1 85.19 328 PHE B O 1
ATOM 5205 N N . SER B 1 329 ? 9.133 32.656 1.337 1 71.5 329 SER B N 1
ATOM 5206 C CA . SER B 1 329 ? 9.672 33.844 0.709 1 71.5 329 SER B CA 1
ATOM 5207 C C . SER B 1 329 ? 11.055 33.594 0.116 1 71.5 329 SER B C 1
ATOM 5209 O O . SER B 1 329 ? 11.406 34.156 -0.921 1 71.5 329 SER B O 1
ATOM 5211 N N . ALA B 1 330 ? 12.062 32.875 0.659 1 53.28 330 ALA B N 1
ATOM 5212 C CA . ALA B 1 330 ? 13.453 32.844 0.216 1 53.28 330 ALA B CA 1
ATOM 5213 C C . ALA B 1 330 ? 13.617 31.953 -1.009 1 53.28 330 ALA B C 1
ATOM 5215 O O . ALA B 1 330 ? 14.688 31.938 -1.626 1 53.28 330 ALA B O 1
ATOM 5216 N N . GLY B 1 331 ? 12.969 31.062 -1.317 1 47.84 331 GLY B N 1
ATOM 5217 C CA . GLY B 1 331 ? 13.32 30.047 -2.299 1 47.84 331 GLY B CA 1
ATOM 5218 C C . GLY B 1 331 ? 13.172 30.516 -3.73 1 47.84 331 GLY B C 1
ATOM 5219 O O . GLY B 1 331 ? 13.125 29.719 -4.66 1 47.84 331 GLY B O 1
ATOM 5220 N N . ALA B 1 332 ? 12.75 31.734 -4.117 1 40.44 332 ALA B N 1
ATOM 5221 C CA . ALA B 1 332 ? 12.93 31.969 -5.547 1 40.44 332 ALA B CA 1
ATOM 5222 C C . ALA B 1 332 ? 14.398 31.859 -5.938 1 40.44 332 ALA B C 1
ATOM 5224 O O . ALA B 1 332 ? 15.242 32.594 -5.426 1 40.44 332 ALA B O 1
ATOM 5225 N N . PRO B 1 333 ? 14.945 30.75 -6.246 1 36.84 333 PRO B N 1
ATOM 5226 C CA . PRO B 1 333 ? 16.297 30.891 -6.793 1 36.84 333 PRO B CA 1
ATOM 5227 C C . PRO B 1 333 ? 16.391 31.984 -7.859 1 36.84 333 PRO B C 1
ATOM 5229 O O . PRO B 1 333 ? 15.406 32.25 -8.555 1 36.84 333 PRO B O 1
ATOM 5232 N N . ALA B 1 334 ? 17.281 32.938 -7.754 1 26.92 334 ALA B N 1
ATOM 5233 C CA . ALA B 1 334 ? 17.797 33.75 -8.867 1 26.92 334 ALA B CA 1
ATOM 5234 C C . ALA B 1 334 ? 18.188 32.875 -10.047 1 26.92 334 ALA B C 1
ATOM 5236 O O . ALA B 1 334 ? 18.891 31.859 -9.875 1 26.92 334 ALA B O 1
ATOM 5237 N N . LYS B 1 335 ? 17.297 32.719 -10.938 1 32.03 335 LYS B N 1
ATOM 5238 C CA . LYS B 1 335 ? 17.891 32.25 -12.188 1 32.03 335 LYS B CA 1
ATOM 5239 C C . LYS B 1 335 ? 19.281 32.875 -12.391 1 32.03 335 LYS B C 1
ATOM 5241 O O . LYS B 1 335 ? 19.406 34.094 -12.5 1 32.03 335 LYS B O 1
ATOM 5246 N N . LYS B 1 336 ? 20.234 32.125 -11.656 1 21.72 336 LYS B N 1
ATOM 5247 C CA . LYS B 1 336 ? 21.422 32.406 -12.469 1 21.72 336 LYS B CA 1
ATOM 5248 C C . LYS B 1 336 ? 21.391 31.609 -13.773 1 21.72 336 LYS B C 1
ATOM 5250 O O . LYS B 1 336 ? 21.031 30.422 -13.781 1 21.72 336 LYS B O 1
#

Secondary structure (DSSP, 8-state):
--TTSHHHHHHHHHHHHT--GGGHHHHHHHHHHHHSSSSHHHHHHHHHHHHHHHHH-SEEEEEEEEEETTEEEEEEEETTTTEEEEEEEEETTTSGGGHHHHHHHHHHHHSS---TTBPPEEEEEEETTEEEEEEE--TT-BHHHHHTTSPPPHHHHHHHHHHHHHHHHHHHHTT---S--SGGGEEE-TTS-EEE-STTTTHHHHH---TTS-EEE-GGG--HHHHTT-STTTT-SHHHHHHHHHHHHHHHHHSS-TTTTS-HHHHHHHHHHSPPP----TTS-HHHHHHHHHH--SSGGGSPPHHHHHHSHHHHT---GGGGGHHHHTT-----/--TTSHHHHHHHHHHHHT--GGGHHHHHHHHHHHHSSSSHHHHHHHHHHHHHHHHH-SEEEEEEEEEETTEEEEEEEETTTTEEEEEEEEETTTSGGGHHHHHHHHHHHHSS---TTBPPEEEEEEETTEEEEEEE--TT-BHHHHHTTSPPPHHHHHHHHHHHHHHHHHHHHTT---S--SGGGEEE-TTS-EEE-STTTTHHHHH---TTS-EEE-GGG--HHHHTT-STTTT-SHHHHHHHHHHHHHHHHHSS-TTTTS-HHHHHHHHHHSPPP----TTS-HHHHHHHHHH--SSGGGSPPHHHHHHSHHHHT---GGGGGHHHHTT-----

Foldseek 3Di:
DPCLDLVNLLVVLCVVLVADPVCSVQVSVQLCVQCPDDDPVSSVVSSVVSSVCLVPDQKDFGDWPDDDPFFTKTWIARRVVRAIKIKTKGQQVQVPVCVVLVVQLLVVQPPDDDDLQAWHWDDWDDDDRMIITITHDAPQAFQLVLVLVPFDDLLLLLQLLLSVLSVLVRQVVVVFGQQADARNQWGAHLQQRIHGHNGRNPVQQPDDLGVPRDGDDDCLLFALQLLVLVDPVSSDDSLRNLSSSLQRSLCRHVVHGPPNVPDVVVSSVDRLPDQFDFDDDPSDDPLSRVLSVQSRDNDSVSHDDSVVSCPRPSNVVHDDSSVNSVSPPPPPPPDD/DPCLDLVNLLVVLCVVLVADPVCSVQVSVQLCVQCPDDDPVSSVVSSVVSSVCLVPDQKDFGDWPDDDPFFTKTWIARRVVRAIKIKTKGQCVQCPVCVVLVVQLLVVQPPDDDDLQAWHWDDWDDDDRMIITITHDAPQAFQLVLVLVPFDDLLLLLQQLLSVLSVLVRQVVVVFGQQADARNQWGAHLQQRIHGHNGRNPVQQPDDLGVVRDGDDDLLLFALQLLVLVDPVSSDDSLRNLSSSLQRSLCRHVVHGPPNVPDVVVSSVDRLPDQFDFDDDPSDDPLSRVLSVQSRDNDSVSHDDSVVSCVRPSNVVHDHSSVVSVSVPPPPPDPD

Solvent-accessible surface area (backbone atoms only — not comparable to full-atom values): 35928 Å² total; per-residue (Å²): 126,60,73,82,33,68,65,47,42,46,50,50,50,32,66,74,63,64,57,56,76,84,49,44,65,52,51,43,48,51,44,45,58,28,49,65,38,78,54,72,65,31,22,52,15,36,48,43,44,53,48,46,46,60,66,71,30,65,56,38,78,51,58,76,75,46,67,60,96,76,32,41,26,20,37,25,29,32,51,90,77,62,42,67,24,24,34,38,41,31,56,45,71,83,35,57,90,34,52,63,57,52,48,46,29,49,48,54,46,62,73,57,78,91,44,88,23,38,59,46,61,72,50,73,47,77,53,90,59,28,38,34,39,35,25,56,53,59,82,51,36,34,46,39,66,47,22,70,76,47,47,48,52,71,61,57,48,23,30,50,50,46,38,50,46,54,32,48,48,52,34,47,74,69,75,41,60,44,72,56,52,38,42,73,30,30,32,28,30,63,69,18,52,48,26,42,41,71,49,41,51,42,70,44,54,55,64,54,60,42,101,76,50,35,43,57,46,52,68,74,38,56,30,41,46,38,55,63,45,74,33,98,69,54,30,66,48,70,51,33,41,43,26,8,44,25,39,30,51,41,17,41,54,69,42,47,46,72,70,69,87,50,37,60,61,51,43,65,61,39,58,65,72,47,82,63,76,73,70,80,64,86,87,55,54,70,52,53,35,48,58,35,41,46,26,38,38,80,52,56,87,71,30,69,52,70,73,53,52,58,66,33,65,47,38,64,67,32,61,64,47,58,65,50,21,60,78,64,67,71,71,71,71,78,80,125,127,59,73,83,33,67,65,46,43,46,52,49,48,32,66,74,64,64,55,56,76,85,49,43,64,50,50,42,48,52,46,46,57,27,50,65,39,78,53,73,65,32,23,52,13,34,46,42,44,52,48,46,46,59,67,70,32,64,55,38,78,50,58,76,75,46,68,58,95,77,33,41,26,20,38,26,28,32,51,91,78,63,42,68,24,25,34,37,41,31,56,44,71,83,36,56,92,36,52,62,57,51,48,46,28,49,48,51,46,62,72,58,77,93,44,86,24,39,58,44,59,72,50,75,46,78,53,91,59,28,37,34,40,34,25,55,53,58,82,50,37,33,45,38,67,47,22,71,77,45,46,49,53,71,61,57,48,23,32,49,50,47,37,51,48,54,32,49,49,52,34,47,75,70,74,40,60,45,72,55,52,38,43,74,29,30,32,28,28,63,68,18,51,48,24,42,43,72,48,40,52,44,70,44,55,55,65,54,61,41,99,75,52,35,43,57,44,52,69,73,36,57,30,41,47,37,56,63,45,74,32,97,70,54,29,67,48,69,52,34,41,42,25,6,45,26,39,31,51,43,17,41,56,70,42,48,47,71,68,69,85,50,38,60,61,50,41,65,63,38,57,63,71,46,81,64,75,72,70,79,65,88,87,56,52,70,52,54,36,49,58,34,42,47,28,38,39,79,52,57,87,70,29,68,54,72,74,56,52,58,68,34,65,48,39,65,67,32,61,64,48,60,66,50,22,58,77,67,66,68,70,68,70,71,85,119

Organism: Plasmodiophora brassicae (NCBI:txid37360)

Radius of gyration: 27.43 Å; Cα contacts (8 Å, |Δi|>4): 1170; chains: 2; bounding box: 57×74×71 Å

InterPro domains:
  IPR000719 Protein kinase domain [PF00069] (59-315)
  IPR000719 Protein kinase domain [PS50011] (59-315)
  IPR000719 Protein kinase domain [SM00220] (59-315)
  IPR011009 Protein kinase-like domain superfamily [SSF56112] (58-320)
  IPR017441 Protein kinase, ATP binding site [PS00107] (65-88)
  IPR050629 STE20/SPS1-related Proline-Alanine-rich Kinase [PTHR48012] (50-329)

pLDDT: mean 81.58, std 16.13, range [21.72, 98.88]

Sequence (672 aa):
MDPLSEDAIAERFQKRFAFKDEWMPFIRKDIEEALETGSIDKKKKAVQRLEDHYRDCEYVKFGKIGGGAFGEVYKGVKRKTQEEVAIKVIDLETAQDDIQTIRREIMALSEGKVCPQLVGYKGSVVKDSKLWIIMEYVGGGSVHDRIKVKPLSEQHIAIICREVLYGLKYLFTENRIHRDIKAANILLSEKGAVKLADFGASGQLTDTATKCHTFVGSPWWMAPEVIMQDSGSGGYDTKADIWSLGITCIEMAVGKPPNSGMVPIRLITTIPTAPPPRLTGDQFSPQFKDFVEIMLQKDPAKRPAVSELFRHPFITNAGPTSELAALFSAGAPAKKMDPLSEDAIAERFQKRFAFKDEWMPFIRKDIEEALETGSIDKKKKAVQRLEDHYRDCEYVKFGKIGGGAFGEVYKGVKRKTQEEVAIKVIDLETAQDDIQTIRREIMALSEGKVCPQLVGYKGSVVKDSKLWIIMEYVGGGSVHDRIKVKPLSEQHIAIICREVLYGLKYLFTENRIHRDIKAANILLSEKGAVKLADFGASGQLTDTATKCHTFVGSPWWMAPEVIMQDSGSGGYDTKADIWSLGITCIEMAVGKPPNSGMVPIRLITTIPTAPPPRLTGDQFSPQFKDFVEIMLQKDPAKRPAVSELFRHPFITNAGPTSELAALFSAGAPAKK

Nearest PDB structures (foldseek):
  4fzf-assembly1_B  TM=9.259E-01  e=1.188E-27  Homo sapiens
  2vz6-assembly2_B  TM=7.973E-01  e=8.655E-17  Homo sapiens
  6gvj-assembly1_A  TM=7.913E-01  e=4.381E-15  Homo sapiens
  9ep8-assembly2_C  TM=7.198E-01  e=1.123E-13  Homo sapiens
  8gds-assembly3_C  TM=7.015E-01  e=1.066E-13  Homo sapiens